Protein AF-0000000087592320 (afdb_homodimer)

Nearest PDB structures (foldseek):
  4uxj-assembly3_C  TM=8.996E-01  e=2.467E-20  Leishmania major
  5fuw-assembly1_B-2  TM=9.194E-01  e=2.469E-19  Trypanosoma brucei
  4uxj-assembly2_G  TM=8.752E-01  e=3.165E-20  Leishmania major
  5fuy-assembly2_E-2  TM=8.920E-01  e=2.320E-19  Trypanosoma brucei
  4uxj-assembly3_B  TM=8.902E-01  e=5.547E-19  Leishmania major

Secondary structure (DSSP, 8-state):
--S-TTTSS---EEEEEEESTTS-HHHHHHHHHHHHHHTT--EEEEEE-SSS---EEEEE-TTS-EEEEEEEESSSHHHHTTGGG-SEEEESSGGG-TTHHHHHHHHHHTT-EEEEEEESS-TTSPPPHHHHHHHTT-SEEEE--EE-TTTSSSEE-EEEEPPGGG-SS---SS--EEEE-HHHHHHHHHHHHHHHHHSTT------------TTTT-/----SSSSS---EEEEEEESTTS-HHHHHHHHHHHHHHTT--EEEEEE-SS------EEE-TTS-EEEEEEEESSSHHHHHHGGG-SEEEESSGGG-TTHHHHHHHHHHTT-EEEEEEESS-TTSPPPHHHHHHHTT-SEEEE--EE-TTTSSSEE-EEEEPPGGG-SS---SS--EEEE-HHHHHHHHHHHHHHHHHSTT-------------GGG-

Structure (mmCIF, N/CA/C/O backbone):
data_AF-0000000087592320-model_v1
#
loop_
_entity.id
_entity.type
_entity.pdbx_description
1 polymer 'Thymidine kinase'
#
loop_
_atom_site.group_PDB
_atom_site.id
_atom_site.type_symbol
_atom_site.label_atom_id
_atom_site.label_alt_id
_atom_site.label_comp_id
_atom_site.label_asym_id
_atom_site.label_entity_id
_atom_site.label_seq_id
_atom_site.pdbx_PDB_ins_code
_atom_site.Cartn_x
_atom_site.Cartn_y
_atom_site.Cartn_z
_atom_site.occupancy
_atom_site.B_iso_or_equiv
_atom_site.auth_seq_id
_atom_site.auth_comp_id
_atom_site.auth_asym_id
_atom_site.auth_atom_id
_atom_site.pdbx_PDB_model_num
ATOM 1 N N . MET A 1 1 ? -19.484 -39.688 1.317 1 24.44 1 MET A N 1
ATOM 2 C CA . MET A 1 1 ? -18.969 -38.75 0.352 1 24.44 1 MET A CA 1
ATOM 3 C C . MET A 1 1 ? -18.625 -37.406 1.029 1 24.44 1 MET A C 1
ATOM 5 O O . MET A 1 1 ? -19.531 -36.719 1.511 1 24.44 1 MET A O 1
ATOM 9 N N . THR A 1 2 ? -17.453 -37.312 1.785 1 26.22 2 THR A N 1
ATOM 10 C CA . THR A 1 2 ? -16.922 -36.531 2.896 1 26.22 2 THR A CA 1
ATOM 11 C C . THR A 1 2 ? -16.844 -35.062 2.527 1 26.22 2 THR A C 1
ATOM 13 O O . THR A 1 2 ? -16.328 -34.688 1.466 1 26.22 2 THR A O 1
ATOM 16 N N . ARG A 1 3 ? -17.766 -34.094 2.965 1 29.39 3 ARG A N 1
ATOM 17 C CA . ARG A 1 3 ? -18.016 -32.656 3.004 1 29.39 3 ARG A CA 1
ATOM 18 C C . ARG A 1 3 ? -16.719 -31.891 3.229 1 29.39 3 ARG A C 1
ATOM 20 O O . ARG A 1 3 ? -16.719 -30.844 3.867 1 29.39 3 ARG A O 1
ATOM 27 N N . TYR A 1 4 ? -15.5 -32.594 3.23 1 30.81 4 TYR A N 1
ATOM 28 C CA . TYR A 1 4 ? -14.18 -31.984 3.4 1 30.81 4 TYR A CA 1
ATOM 29 C C . TYR A 1 4 ? -13.977 -30.828 2.43 1 30.81 4 TYR A C 1
ATOM 31 O O . TYR A 1 4 ? -12.898 -30.219 2.396 1 30.81 4 TYR A O 1
ATOM 39 N N . SER A 1 5 ? -14.609 -30.781 1.254 1 32.31 5 SER A N 1
ATOM 40 C CA . SER A 1 5 ? -14.125 -30.109 0.047 1 32.31 5 SER A CA 1
ATOM 41 C C . SER A 1 5 ? -14.094 -28.594 0.223 1 32.31 5 SER A C 1
ATOM 43 O O . SER A 1 5 ? -13.195 -27.922 -0.287 1 32.31 5 SER A O 1
ATOM 45 N N . ASP A 1 6 ? -15.195 -27.906 0.604 1 35.38 6 ASP A N 1
ATOM 46 C CA . ASP A 1 6 ? -15.43 -26.484 0.431 1 35.38 6 ASP A CA 1
ATOM 47 C C . ASP A 1 6 ? -14.602 -25.656 1.419 1 35.38 6 ASP A C 1
ATOM 49 O O . ASP A 1 6 ? -14.555 -24.438 1.328 1 35.38 6 ASP A O 1
ATOM 53 N N . TYR A 1 7 ? -14.328 -26.078 2.674 1 36.81 7 TYR A N 1
ATOM 54 C CA . TYR A 1 7 ? -13.789 -25.312 3.797 1 36.81 7 TYR A CA 1
ATOM 55 C C . TYR A 1 7 ? -12.359 -24.859 3.514 1 36.81 7 TYR A C 1
ATOM 57 O O . TYR A 1 7 ? -11.922 -23.828 4.016 1 36.81 7 TYR A O 1
ATOM 65 N N . ASP A 1 8 ? -11.438 -25.859 3.186 1 41.47 8 ASP A N 1
ATOM 66 C CA . ASP A 1 8 ? -9.992 -25.641 3.252 1 41.47 8 ASP A CA 1
ATOM 67 C C . ASP A 1 8 ? -9.516 -24.719 2.141 1 41.47 8 ASP A C 1
ATOM 69 O O . ASP A 1 8 ? -8.312 -24.578 1.906 1 41.47 8 ASP A O 1
ATOM 73 N N . CYS A 1 9 ? -10.312 -24.609 1.074 1 48.06 9 CYS A N 1
ATOM 74 C CA . CYS A 1 9 ? -9.805 -23.969 -0.13 1 48.06 9 CYS A CA 1
ATOM 75 C C . CYS A 1 9 ? -9.422 -22.516 0.145 1 48.06 9 CYS A C 1
ATOM 77 O O . CYS A 1 9 ? -10.188 -21.781 0.783 1 48.06 9 CYS A O 1
ATOM 79 N N . LEU A 1 10 ? -8.195 -22.266 0.192 1 59.22 10 LEU A N 1
ATOM 80 C CA . LEU A 1 10 ? -7.707 -20.906 0.26 1 59.22 10 LEU A CA 1
ATOM 81 C C . LEU A 1 10 ? -8.609 -19.953 -0.535 1 59.22 10 LEU A C 1
ATOM 83 O O . LEU A 1 10 ? -9.031 -20.297 -1.643 1 59.22 10 LEU A O 1
ATOM 87 N N . SER A 1 11 ? -9.484 -19.188 0.116 1 79.31 11 SER A N 1
ATOM 88 C CA . SER A 1 11 ? -10.164 -18.109 -0.598 1 79.31 11 SER A CA 1
ATOM 89 C C . SER A 1 11 ? -9.164 -17.234 -1.353 1 79.31 11 SER A C 1
ATOM 91 O O . SER A 1 11 ? -8.016 -17.078 -0.924 1 79.31 11 SER A O 1
ATOM 93 N N . GLY A 1 12 ? -9.391 -17.078 -2.721 1 95.12 12 GLY A N 1
ATOM 94 C CA . GLY A 1 12 ? -8.555 -16.203 -3.537 1 95.12 12 GLY A CA 1
ATOM 95 C C . GLY A 1 12 ? -8.125 -14.938 -2.824 1 95.12 12 GLY A C 1
ATOM 96 O O . GLY A 1 12 ? -8.93 -14.305 -2.141 1 95.12 12 GLY A O 1
ATOM 97 N N . ARG A 1 13 ? -6.812 -14.719 -2.938 1 96.94 13 ARG A N 1
ATOM 98 C CA . ARG A 1 13 ? -6.273 -13.57 -2.219 1 96.94 13 ARG A CA 1
ATOM 99 C C . ARG A 1 13 ? -5 -13.062 -2.883 1 96.94 13 ARG A C 1
ATOM 101 O O . ARG A 1 13 ? -4.277 -13.82 -3.523 1 96.94 13 ARG A O 1
ATOM 108 N N . ILE A 1 14 ? -4.801 -11.75 -2.754 1 98.5 14 ILE A N 1
ATOM 109 C CA . ILE A 1 14 ? -3.555 -11.141 -3.195 1 98.5 14 ILE A CA 1
ATOM 110 C C . ILE A 1 14 ? -2.875 -10.445 -2.016 1 98.5 14 ILE A C 1
ATOM 112 O O . ILE A 1 14 ? -3.486 -9.609 -1.342 1 98.5 14 ILE A O 1
ATOM 116 N N . ASP A 1 15 ? -1.65 -10.797 -1.737 1 98.69 15 ASP A N 1
ATOM 117 C CA . ASP A 1 15 ? -0.794 -10.117 -0.771 1 98.69 15 ASP A CA 1
ATOM 118 C C . ASP A 1 15 ? 0.387 -9.445 -1.464 1 98.69 15 ASP A C 1
ATOM 120 O O . ASP A 1 15 ? 1.131 -10.086 -2.205 1 98.69 15 ASP A O 1
ATOM 124 N N . LEU A 1 16 ? 0.502 -8.164 -1.186 1 98.81 16 LEU A N 1
ATOM 125 C CA . LEU A 1 16 ? 1.58 -7.383 -1.78 1 98.81 16 LEU A CA 1
ATOM 126 C C . LEU A 1 16 ? 2.65 -7.055 -0.744 1 98.81 16 LEU A C 1
ATOM 128 O O . LEU A 1 16 ? 2.342 -6.52 0.325 1 98.81 16 LEU A O 1
ATOM 132 N N . ILE A 1 17 ? 3.873 -7.445 -1 1 98.81 17 ILE A N 1
ATOM 133 C CA . ILE A 1 17 ? 5.043 -7.09 -0.203 1 98.81 17 ILE A CA 1
ATOM 134 C C . ILE A 1 17 ? 5.875 -6.043 -0.942 1 98.81 17 ILE A C 1
ATOM 136 O O . ILE A 1 17 ? 6.402 -6.312 -2.023 1 98.81 17 ILE A O 1
ATOM 140 N N . CYS A 1 18 ? 5.984 -4.902 -0.312 1 98.69 18 CYS A N 1
ATOM 141 C CA . CYS A 1 18 ? 6.719 -3.816 -0.954 1 98.69 18 CYS A CA 1
ATOM 142 C C . CYS A 1 18 ? 7.883 -3.354 -0.083 1 98.69 18 CYS A C 1
ATOM 144 O O . CYS A 1 18 ? 7.98 -3.738 1.083 1 98.69 18 CYS A O 1
ATOM 146 N N . GLY A 1 19 ? 8.766 -2.572 -0.661 1 98.5 19 GLY A N 1
ATOM 147 C CA . GLY A 1 19 ? 9.922 -1.978 -0.014 1 98.5 19 GLY A CA 1
ATOM 148 C C . GLY A 1 19 ? 10.977 -1.506 -0.997 1 98.5 19 GLY A C 1
ATOM 149 O O . GLY A 1 19 ? 10.883 -1.781 -2.195 1 98.5 19 GLY A O 1
ATOM 150 N N . PRO A 1 20 ? 11.883 -0.727 -0.399 1 98.31 20 PRO A N 1
ATOM 151 C CA . PRO A 1 20 ? 13 -0.324 -1.257 1 98.31 20 PRO A CA 1
ATOM 152 C C . PRO A 1 20 ? 13.93 -1.486 -1.6 1 98.31 20 PRO A C 1
ATOM 154 O O . PRO A 1 20 ? 13.727 -2.604 -1.116 1 98.31 20 PRO A O 1
ATOM 157 N N . MET A 1 21 ? 14.844 -1.164 -2.516 1 96.12 21 MET A N 1
ATOM 158 C CA . MET A 1 21 ? 15.914 -2.141 -2.73 1 96.12 21 MET A CA 1
ATOM 159 C C . MET A 1 21 ? 16.594 -2.502 -1.413 1 96.12 21 MET A C 1
ATOM 161 O O . MET A 1 21 ? 16.688 -1.666 -0.513 1 96.12 21 MET A O 1
ATOM 165 N N . PHE A 1 22 ? 16.953 -3.826 -1.228 1 95.44 22 PHE A N 1
ATOM 166 C CA . PHE A 1 22 ? 17.734 -4.34 -0.107 1 95.44 22 PHE A CA 1
ATOM 167 C C . PHE A 1 22 ? 16.875 -4.465 1.142 1 95.44 22 PHE A C 1
ATOM 169 O O . PHE A 1 22 ? 17.391 -4.613 2.25 1 95.44 22 PHE A O 1
ATOM 176 N N . SER A 1 23 ? 15.602 -4.355 1.001 1 98.19 23 SER A N 1
ATOM 177 C CA . SER A 1 23 ? 14.719 -4.438 2.156 1 98.19 23 SER A CA 1
ATOM 178 C C . SER A 1 23 ? 14.359 -5.887 2.477 1 98.19 23 SER A C 1
ATOM 180 O O . SER A 1 23 ? 13.664 -6.156 3.459 1 98.19 23 SER A O 1
ATOM 182 N N . GLY A 1 24 ? 14.734 -6.855 1.659 1 97.38 24 GLY A N 1
ATOM 183 C CA . GLY A 1 24 ? 14.484 -8.266 1.94 1 97.38 24 GLY A CA 1
ATOM 184 C C . GLY A 1 24 ? 13.18 -8.766 1.349 1 97.38 24 GLY A C 1
ATOM 185 O O . GLY A 1 24 ? 12.617 -9.75 1.826 1 97.38 24 GLY A O 1
ATOM 186 N N . LYS A 1 25 ? 12.641 -8.18 0.316 1 97.62 25 LYS A N 1
ATOM 187 C CA . LYS A 1 25 ? 11.383 -8.578 -0.314 1 97.62 25 LYS A CA 1
ATOM 188 C C . LYS A 1 25 ? 11.461 -10.016 -0.815 1 97.62 25 LYS A C 1
ATOM 190 O O . LYS A 1 25 ? 10.562 -10.82 -0.54 1 97.62 25 LYS A O 1
ATOM 195 N N . SER A 1 26 ? 12.562 -10.352 -1.521 1 96.69 26 SER A N 1
ATOM 196 C CA . SER A 1 26 ? 12.719 -11.695 -2.066 1 96.69 26 SER A CA 1
ATOM 197 C C . SER A 1 26 ? 12.852 -12.734 -0.956 1 96.69 26 SER A C 1
ATOM 199 O O . SER A 1 26 ? 12.242 -13.805 -1.027 1 96.69 26 SER A O 1
ATOM 201 N N . THR A 1 27 ? 13.57 -12.383 0.064 1 96.56 27 THR A N 1
ATOM 202 C CA . THR A 1 27 ? 13.75 -13.281 1.201 1 96.56 27 THR A CA 1
ATOM 203 C C . THR A 1 27 ? 12.414 -13.555 1.889 1 96.56 27 THR A C 1
ATOM 205 O O . THR A 1 27 ? 12.094 -14.695 2.209 1 96.56 27 THR A O 1
ATOM 208 N N . GLU A 1 28 ? 11.664 -12.516 2.09 1 97.5 28 GLU A N 1
ATOM 209 C CA . GLU A 1 28 ? 10.352 -12.664 2.713 1 97.5 28 GLU A CA 1
ATOM 210 C C . GLU A 1 28 ? 9.414 -13.484 1.836 1 97.5 28 GLU A C 1
ATOM 212 O O . GLU A 1 28 ? 8.672 -14.336 2.338 1 97.5 28 GLU A O 1
ATOM 217 N N . LEU A 1 29 ? 9.43 -13.258 0.552 1 97.31 29 LEU A N 1
ATOM 218 C CA . LEU A 1 29 ? 8.609 -14.008 -0.39 1 97.31 29 LEU A CA 1
ATOM 219 C C . LEU A 1 29 ? 8.914 -15.5 -0.306 1 97.31 29 LEU A C 1
ATOM 221 O O . LEU A 1 29 ? 7.996 -16.328 -0.198 1 97.31 29 LEU A O 1
ATOM 225 N N . ILE A 1 30 ? 10.188 -15.844 -0.304 1 95.62 30 ILE A N 1
ATOM 226 C CA . ILE A 1 30 ? 10.617 -17.234 -0.277 1 95.62 30 ILE A CA 1
ATOM 227 C C . ILE A 1 30 ? 10.258 -17.859 1.067 1 95.62 30 ILE A C 1
ATOM 229 O O . ILE A 1 30 ? 9.852 -19.031 1.129 1 95.62 30 ILE A O 1
ATOM 233 N N . ARG A 1 31 ? 10.383 -17.078 2.117 1 95.88 31 ARG A N 1
ATOM 234 C CA . ARG A 1 31 ? 9.984 -17.547 3.434 1 95.88 31 ARG A CA 1
ATOM 235 C C . ARG A 1 31 ? 8.508 -17.938 3.451 1 95.88 31 ARG A C 1
ATOM 237 O O . ARG A 1 31 ? 8.141 -19 3.977 1 95.88 31 ARG A O 1
ATOM 244 N N . LEU A 1 32 ? 7.684 -17.156 2.844 1 96.56 32 LEU A N 1
ATOM 245 C CA . LEU A 1 32 ? 6.25 -17.422 2.803 1 96.56 32 LEU A CA 1
ATOM 246 C C . LEU A 1 32 ? 5.953 -18.656 1.952 1 96.56 32 LEU A C 1
ATOM 248 O O . LEU A 1 32 ? 5.145 -19.5 2.34 1 96.56 32 LEU A O 1
ATOM 252 N N . VAL A 1 33 ? 6.645 -18.75 0.845 1 94.62 33 VAL A N 1
ATOM 253 C CA . VAL A 1 33 ? 6.465 -19.891 -0.036 1 94.62 33 VAL A CA 1
ATOM 254 C C . VAL A 1 33 ? 6.816 -21.172 0.711 1 94.62 33 VAL A C 1
ATOM 256 O O . VAL A 1 33 ? 6.082 -22.172 0.644 1 94.62 33 VAL A O 1
ATOM 259 N N . ARG A 1 34 ? 7.867 -21.172 1.444 1 93.25 34 ARG A N 1
ATOM 260 C CA . ARG A 1 34 ? 8.297 -22.328 2.211 1 93.25 34 ARG A CA 1
ATOM 261 C C . ARG A 1 34 ? 7.254 -22.719 3.248 1 93.25 34 ARG A C 1
ATOM 263 O O . ARG A 1 34 ? 6.984 -23.906 3.447 1 93.25 34 ARG A O 1
ATOM 270 N N . ARG A 1 35 ? 6.684 -21.75 3.863 1 93.75 35 ARG A N 1
ATOM 271 C CA . ARG A 1 35 ? 5.633 -22 4.844 1 93.75 35 ARG A CA 1
ATOM 272 C C . ARG A 1 35 ? 4.461 -22.734 4.215 1 93.75 35 ARG A C 1
ATOM 274 O O . ARG A 1 35 ? 3.938 -23.688 4.797 1 93.75 35 ARG A O 1
ATOM 281 N N . PHE A 1 36 ? 4.113 -22.344 3.061 1 94.19 36 PHE A N 1
ATOM 282 C CA . PHE A 1 36 ? 3 -22.969 2.363 1 94.19 36 PHE A CA 1
ATOM 283 C C . PHE A 1 36 ? 3.377 -24.375 1.9 1 94.19 36 PHE A C 1
ATOM 285 O O . PHE A 1 36 ? 2.555 -25.297 1.944 1 94.19 36 PHE A O 1
ATOM 292 N N . SER A 1 37 ? 4.613 -24.5 1.5 1 91.12 37 SER A N 1
ATOM 293 C CA . SER A 1 37 ? 5.082 -25.828 1.072 1 91.12 37 SER A CA 1
ATOM 294 C C . SER A 1 37 ? 5.062 -26.812 2.227 1 91.12 37 SER A C 1
ATOM 296 O O . SER A 1 37 ? 4.691 -27.984 2.045 1 91.12 37 SER A O 1
ATOM 298 N N . ILE A 1 38 ? 5.418 -26.375 3.361 1 90.69 38 ILE A N 1
ATOM 299 C CA . ILE A 1 38 ? 5.398 -27.203 4.562 1 90.69 38 ILE A CA 1
ATOM 300 C C . ILE A 1 38 ? 3.969 -27.656 4.852 1 90.69 38 ILE A C 1
ATOM 302 O O . ILE A 1 38 ? 3.75 -28.781 5.305 1 90.69 38 ILE A O 1
ATOM 306 N N . ALA A 1 39 ? 3.074 -26.828 4.496 1 91.56 39 ALA A N 1
ATOM 307 C CA . ALA A 1 39 ? 1.659 -27.141 4.672 1 91.56 39 ALA A CA 1
ATOM 308 C C . ALA A 1 39 ? 1.127 -27.938 3.484 1 91.56 39 ALA A C 1
ATOM 310 O O . ALA A 1 39 ? -0.086 -28.031 3.281 1 91.56 39 ALA A O 1
ATOM 311 N N . GLU A 1 40 ? 2.045 -28.359 2.59 1 91.5 40 GLU A N 1
ATOM 312 C CA . GLU A 1 40 ? 1.776 -29.266 1.475 1 91.5 40 GLU A CA 1
ATOM 313 C C . GLU A 1 40 ? 0.965 -28.578 0.384 1 91.5 40 GLU A C 1
ATOM 315 O O . GLU A 1 40 ? 0.142 -29.203 -0.281 1 91.5 40 GLU A O 1
ATOM 320 N N . LYS A 1 41 ? 1.131 -27.297 0.318 1 94 41 LYS A N 1
ATOM 321 C CA . LYS A 1 41 ? 0.553 -26.562 -0.797 1 94 41 LYS A CA 1
ATOM 322 C C . LYS A 1 41 ? 1.499 -26.531 -1.994 1 94 41 LYS A C 1
ATOM 324 O O . LYS A 1 41 ? 2.719 -26.453 -1.828 1 94 41 LYS A O 1
ATOM 329 N N . ARG A 1 42 ? 0.887 -26.75 -3.199 1 93.38 42 ARG A N 1
ATOM 330 C CA . ARG A 1 42 ? 1.682 -26.609 -4.418 1 93.38 42 ARG A CA 1
ATOM 331 C C . ARG A 1 42 ? 1.953 -25.141 -4.734 1 93.38 42 ARG A C 1
ATOM 333 O O . ARG A 1 42 ? 1.021 -24.344 -4.859 1 93.38 42 ARG A O 1
ATOM 340 N N . CYS A 1 43 ? 3.264 -24.781 -4.914 1 95.56 43 CYS A N 1
ATOM 341 C CA . CYS A 1 43 ? 3.643 -23.375 -5.07 1 95.56 43 CYS A CA 1
ATOM 342 C C . CYS A 1 43 ? 4.383 -23.156 -6.383 1 95.56 43 CYS A C 1
ATOM 344 O O . CYS A 1 43 ? 5.273 -23.922 -6.738 1 95.56 43 CYS A O 1
ATOM 346 N N . LEU A 1 44 ? 3.959 -22.141 -7.109 1 95.75 44 LEU A N 1
ATOM 347 C CA . LEU A 1 44 ? 4.68 -21.641 -8.281 1 95.75 44 LEU A CA 1
ATOM 348 C C . LEU A 1 44 ? 5.402 -20.344 -7.961 1 95.75 44 LEU A C 1
ATOM 350 O O . LEU A 1 44 ? 4.773 -19.375 -7.527 1 95.75 44 LEU A O 1
ATOM 354 N N . VAL A 1 45 ? 6.688 -20.344 -8.148 1 96.38 45 VAL A N 1
ATOM 355 C CA . VAL A 1 45 ? 7.48 -19.125 -7.965 1 96.38 45 VAL A CA 1
ATOM 356 C C . VAL A 1 45 ? 7.906 -18.578 -9.32 1 96.38 45 VAL A C 1
ATOM 358 O O . VAL A 1 45 ? 8.578 -19.266 -10.094 1 96.38 45 VAL A O 1
ATOM 361 N N . ILE A 1 46 ? 7.484 -17.297 -9.531 1 96.12 46 ILE A N 1
ATOM 362 C CA . ILE A 1 46 ? 7.789 -16.641 -10.789 1 96.12 46 ILE A CA 1
ATOM 363 C C . ILE A 1 46 ? 8.828 -15.539 -10.562 1 96.12 46 ILE A C 1
ATOM 365 O O . ILE A 1 46 ? 8.633 -14.648 -9.734 1 96.12 46 ILE A O 1
ATOM 369 N N . LYS A 1 47 ? 9.883 -15.633 -11.297 1 93.38 47 LYS A N 1
ATOM 370 C CA . LYS A 1 47 ? 10.953 -14.648 -11.211 1 93.38 47 LYS A CA 1
ATOM 371 C C . LYS A 1 47 ? 11.141 -13.922 -12.539 1 93.38 47 LYS A C 1
ATOM 373 O O . LYS A 1 47 ? 11.039 -14.531 -13.602 1 93.38 47 LYS A O 1
ATOM 378 N N . TRP A 1 48 ? 11.398 -12.648 -12.383 1 92.44 48 TRP A N 1
ATOM 379 C CA . TRP A 1 48 ? 11.656 -11.859 -13.586 1 92.44 48 TRP A CA 1
ATOM 380 C C . TRP A 1 48 ? 13.008 -12.219 -14.188 1 92.44 48 TRP A C 1
ATOM 382 O O . TRP A 1 48 ? 14.008 -12.336 -13.469 1 92.44 48 TRP A O 1
ATOM 392 N N . ALA A 1 49 ? 13.016 -12.594 -15.383 1 85.94 49 ALA A N 1
ATOM 393 C CA . ALA A 1 49 ? 14.258 -12.852 -16.109 1 85.94 49 ALA A CA 1
ATOM 394 C C . ALA A 1 49 ? 14.188 -12.305 -17.531 1 85.94 49 ALA A C 1
ATOM 396 O O . ALA A 1 49 ? 13.18 -12.469 -18.219 1 85.94 49 ALA A O 1
ATOM 397 N N . ASP A 1 50 ? 15.133 -11.43 -17.797 1 74.81 50 ASP A N 1
ATOM 398 C CA . ASP A 1 50 ? 15.211 -10.883 -19.141 1 74.81 50 ASP A CA 1
ATOM 399 C C . ASP A 1 50 ? 15.57 -11.969 -20.156 1 74.81 50 ASP A C 1
ATOM 401 O O . ASP A 1 50 ? 15.211 -11.867 -21.328 1 74.81 50 ASP A O 1
ATOM 405 N N . ASP A 1 51 ? 16.25 -13.023 -19.672 1 63.81 51 ASP A N 1
ATOM 406 C CA . ASP A 1 51 ? 16.688 -14.016 -20.641 1 63.81 51 ASP A CA 1
ATOM 407 C C . ASP A 1 51 ? 15.617 -15.086 -20.859 1 63.81 51 ASP A C 1
ATOM 409 O O . ASP A 1 51 ? 14.797 -15.336 -19.969 1 63.81 51 ASP A O 1
ATOM 413 N N . GLN A 1 52 ? 15.219 -15.32 -22.031 1 55.5 52 GLN A N 1
ATOM 414 C CA . GLN A 1 52 ? 14.172 -16.172 -22.562 1 55.5 52 GLN A CA 1
ATOM 415 C C . GLN A 1 52 ? 14.266 -17.594 -22 1 55.5 52 GLN A C 1
ATOM 417 O O . GLN A 1 52 ? 13.586 -18.5 -22.484 1 55.5 52 GLN A O 1
ATOM 422 N N . ARG A 1 53 ? 15.25 -17.781 -21.062 1 52.22 53 ARG A N 1
ATOM 423 C CA . ARG A 1 53 ? 15.25 -19.219 -20.797 1 52.22 53 ARG A CA 1
ATOM 424 C C . ARG A 1 53 ? 14.336 -19.562 -19.625 1 52.22 53 ARG A C 1
ATOM 426 O O . ARG A 1 53 ? 14.516 -19.031 -18.516 1 52.22 53 ARG A O 1
ATOM 433 N N . TYR A 1 54 ? 13.117 -19.922 -19.969 1 51.81 54 TYR A N 1
ATOM 434 C CA . TYR A 1 54 ? 12.227 -20.5 -18.953 1 51.81 54 TYR A CA 1
ATOM 435 C C . TYR A 1 54 ? 12.922 -21.625 -18.188 1 51.81 54 TYR A C 1
ATOM 437 O O . TYR A 1 54 ? 13.508 -22.516 -18.797 1 51.81 54 TYR A O 1
ATOM 445 N N . SER A 1 55 ? 13.594 -21.344 -17.047 1 55.06 55 SER A N 1
ATOM 446 C CA . SER A 1 55 ? 14.07 -22.484 -16.281 1 55.06 55 SER A CA 1
ATOM 447 C C . SER A 1 55 ? 13.109 -22.828 -15.148 1 55.06 55 SER A C 1
ATOM 449 O O . SER A 1 55 ? 12.688 -21.953 -14.391 1 55.06 55 SER A O 1
ATOM 451 N N . VAL A 1 56 ? 12.266 -23.891 -15.422 1 54.47 56 VAL A N 1
ATOM 452 C CA . VAL A 1 56 ? 11.477 -24.438 -14.328 1 54.47 56 VAL A CA 1
ATOM 453 C C . VAL A 1 56 ? 12.352 -25.344 -13.461 1 54.47 56 VAL A C 1
ATOM 455 O O . VAL A 1 56 ? 12.977 -26.266 -13.961 1 54.47 56 VAL A O 1
ATOM 458 N N . THR A 1 57 ? 12.922 -24.781 -12.422 1 57.06 57 THR A N 1
ATOM 459 C CA . THR A 1 57 ? 13.594 -25.672 -11.484 1 57.06 57 THR A CA 1
ATOM 460 C C . THR A 1 57 ? 12.68 -26 -10.305 1 57.06 57 THR A C 1
ATOM 462 O O . THR A 1 57 ? 11.883 -25.172 -9.883 1 57.06 57 THR A O 1
ATOM 465 N N . GLY A 1 58 ? 12.141 -27.281 -10.227 1 56.81 58 GLY A N 1
ATOM 466 C CA . GLY A 1 58 ? 11.258 -27.734 -9.164 1 56.81 58 GLY A CA 1
ATOM 467 C C . GLY A 1 58 ? 12 -28.234 -7.938 1 56.81 58 GLY A C 1
ATOM 468 O O . GLY A 1 58 ? 13.148 -28.672 -8.039 1 56.81 58 GLY A O 1
ATOM 469 N N . VAL A 1 59 ? 11.695 -27.609 -6.82 1 49.44 59 VAL A N 1
ATOM 470 C CA . VAL A 1 59 ? 12.203 -28.172 -5.57 1 49.44 59 VAL A CA 1
ATOM 471 C C . VAL A 1 59 ? 11.344 -29.359 -5.156 1 49.44 59 VAL A C 1
ATOM 473 O O . VAL A 1 59 ? 10.117 -29.25 -5.059 1 49.44 59 VAL A O 1
ATOM 476 N N . ALA A 1 60 ? 11.922 -30.469 -5.328 1 49.78 60 ALA A N 1
ATOM 477 C CA . ALA A 1 60 ? 11.266 -31.703 -4.934 1 49.78 60 ALA A CA 1
ATOM 478 C C . ALA A 1 60 ? 11.156 -31.812 -3.414 1 49.78 60 ALA A C 1
ATOM 480 O O . ALA A 1 60 ? 12.023 -31.312 -2.689 1 49.78 60 ALA A O 1
ATOM 481 N N . THR A 1 61 ? 9.914 -32.031 -2.9 1 51.03 61 THR A N 1
ATOM 482 C CA . THR A 1 61 ? 9.719 -32.281 -1.475 1 51.03 61 THR A CA 1
ATOM 483 C C . THR A 1 61 ? 10.312 -33.625 -1.059 1 51.03 61 THR A C 1
ATOM 485 O O . THR A 1 61 ? 10.766 -34.406 -1.906 1 51.03 61 THR A O 1
ATOM 488 N N . HIS A 1 62 ? 10.383 -33.688 0.244 1 48.19 62 HIS A N 1
ATOM 489 C CA . HIS A 1 62 ? 10.82 -34.938 0.853 1 48.19 62 HIS A CA 1
ATOM 490 C C . HIS A 1 62 ? 10.008 -36.125 0.328 1 48.19 62 HIS A C 1
ATOM 492 O O . HIS A 1 62 ? 10.477 -37.281 0.358 1 48.19 62 HIS A O 1
ATOM 498 N N . THR A 1 63 ? 8.789 -35.969 0 1 49.75 63 THR A N 1
ATOM 499 C CA . THR A 1 63 ? 8.008 -37.094 -0.479 1 49.75 63 THR A CA 1
ATOM 500 C C . THR A 1 63 ? 8.086 -37.219 -1.999 1 49.75 63 THR A C 1
ATOM 502 O O . THR A 1 63 ? 7.383 -38.031 -2.605 1 49.75 63 THR A O 1
ATOM 505 N N . GLY A 1 64 ? 8.914 -36.531 -2.652 1 53.31 64 GLY A N 1
ATOM 506 C CA . GLY A 1 64 ? 9.133 -36.656 -4.082 1 53.31 64 GLY A CA 1
ATOM 507 C C . GLY A 1 64 ? 8.25 -35.75 -4.914 1 53.31 64 GLY A C 1
ATOM 508 O O . GLY A 1 64 ? 8.43 -35.625 -6.125 1 53.31 64 GLY A O 1
ATOM 509 N N . GLU A 1 65 ? 7.199 -35.312 -4.207 1 56.06 65 GLU A N 1
ATOM 510 C CA . GLU A 1 65 ? 6.309 -34.406 -4.949 1 56.06 65 GLU A CA 1
ATOM 511 C C . GLU A 1 65 ? 6.883 -33 -5.027 1 56.06 65 GLU A C 1
ATOM 513 O O . GLU A 1 65 ? 7.543 -32.531 -4.098 1 56.06 65 GLU A O 1
ATOM 518 N N . GLN A 1 66 ? 6.996 -32.531 -6.207 1 64.5 66 GLN A N 1
ATOM 519 C CA . GLN A 1 66 ? 7.508 -31.188 -6.379 1 64.5 66 GLN A CA 1
ATOM 520 C C . GLN A 1 66 ? 6.473 -30.141 -5.941 1 64.5 66 GLN A C 1
ATOM 522 O O . GLN A 1 66 ? 5.512 -29.875 -6.664 1 64.5 66 GLN A O 1
ATOM 527 N N . LEU A 1 67 ? 6.637 -29.781 -4.676 1 79.88 67 LEU A N 1
ATOM 528 C CA . LEU A 1 67 ? 5.676 -28.844 -4.117 1 79.88 67 LEU A CA 1
ATOM 529 C C . LEU A 1 67 ? 5.992 -27.422 -4.555 1 79.88 67 LEU A C 1
ATOM 531 O O . LEU A 1 67 ? 5.125 -26.547 -4.508 1 79.88 67 LEU A O 1
ATOM 535 N N . GLU A 1 68 ? 7.141 -27.312 -5.094 1 86.81 68 GLU A N 1
ATOM 536 C CA . GLU A 1 68 ? 7.543 -25.984 -5.547 1 86.81 68 GLU A CA 1
ATOM 537 C C . GLU A 1 68 ? 8.07 -26.016 -6.977 1 86.81 68 GLU A C 1
ATOM 539 O O . GLU A 1 68 ? 8.82 -26.938 -7.34 1 86.81 68 GLU A O 1
ATOM 544 N N . ALA A 1 69 ? 7.594 -25.125 -7.77 1 88.44 69 ALA A N 1
ATOM 545 C CA . ALA A 1 69 ? 8.125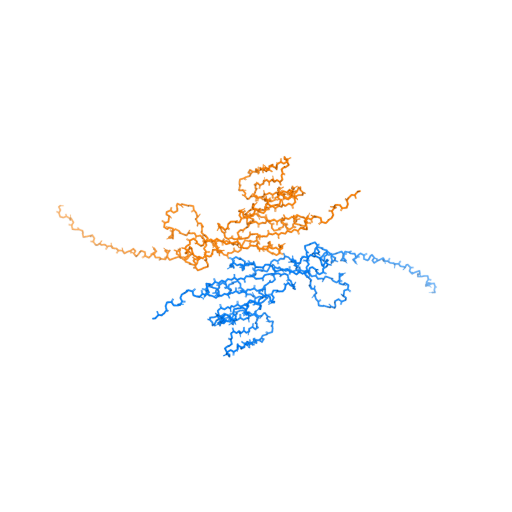 -24.922 -9.117 1 88.44 69 ALA A CA 1
ATOM 546 C C . ALA A 1 69 ? 8.602 -23.484 -9.305 1 88.44 69 ALA A C 1
ATOM 548 O O . ALA A 1 69 ? 8.039 -22.547 -8.734 1 88.44 69 ALA A O 1
ATOM 549 N N . ASN A 1 70 ? 9.68 -23.391 -10.055 1 90.75 70 ASN A N 1
ATOM 550 C CA . ASN A 1 70 ? 10.227 -22.078 -10.391 1 90.75 70 ASN A CA 1
ATOM 551 C C . ASN A 1 70 ? 10.094 -21.797 -11.883 1 90.75 70 ASN A C 1
ATOM 553 O O . ASN A 1 70 ? 10.344 -22.656 -12.711 1 90.75 70 ASN A O 1
ATOM 557 N N . LEU A 1 71 ? 9.633 -20.609 -12.125 1 89.81 71 LEU A N 1
ATOM 558 C CA . LEU A 1 71 ? 9.531 -20.125 -13.5 1 89.81 71 LEU A CA 1
ATOM 559 C C . LEU A 1 71 ? 10.219 -18.781 -13.672 1 89.81 71 LEU A C 1
ATOM 561 O O . LEU A 1 71 ? 9.875 -17.812 -12.992 1 89.81 71 LEU A O 1
ATOM 565 N N . ALA A 1 72 ? 11.258 -18.734 -14.469 1 91.31 72 ALA A N 1
ATOM 566 C CA . ALA A 1 72 ? 11.891 -17.469 -14.867 1 91.31 72 ALA A CA 1
ATOM 567 C C . ALA A 1 72 ? 11.359 -16.984 -16.203 1 91.31 72 ALA A C 1
ATOM 569 O O . ALA A 1 72 ? 11.414 -17.719 -17.203 1 91.31 72 ALA A O 1
ATOM 570 N N . CYS A 1 73 ? 10.773 -15.812 -16.219 1 90.88 73 CYS A N 1
ATOM 571 C CA . CYS A 1 73 ? 10.156 -15.328 -17.453 1 90.88 73 CYS A CA 1
ATOM 572 C C . CYS A 1 73 ? 10.109 -13.805 -17.469 1 90.88 73 CYS A C 1
ATOM 574 O O . CYS A 1 73 ? 10.344 -13.156 -16.453 1 90.88 73 CYS A O 1
ATOM 576 N N . LYS A 1 74 ? 9.812 -13.258 -18.703 1 90.62 74 LYS A N 1
ATOM 577 C CA . LYS A 1 74 ? 9.727 -11.812 -18.875 1 90.62 74 LYS A CA 1
ATOM 578 C C . LYS A 1 74 ? 8.273 -11.352 -18.938 1 90.62 74 LYS A C 1
ATOM 580 O O . LYS A 1 74 ? 7.988 -10.156 -18.844 1 90.62 74 LYS A O 1
ATOM 585 N N . ASP A 1 75 ? 7.422 -12.289 -19.156 1 92 75 ASP A N 1
ATOM 586 C CA . ASP A 1 75 ? 5.992 -11.992 -19.172 1 92 75 ASP A CA 1
ATOM 587 C C . ASP A 1 75 ? 5.191 -13.102 -18.484 1 92 75 ASP A C 1
ATOM 589 O O . ASP A 1 75 ? 5.727 -14.172 -18.203 1 92 75 ASP A O 1
ATOM 593 N N . LEU A 1 76 ? 3.947 -12.875 -18.188 1 95.56 76 LEU A N 1
ATOM 594 C CA . LEU A 1 76 ? 3.178 -13.781 -17.344 1 95.56 76 LEU A CA 1
ATOM 595 C C . LEU A 1 76 ? 2.262 -14.656 -18.188 1 95.56 76 LEU A C 1
ATOM 597 O O . LEU A 1 76 ? 1.365 -15.32 -17.656 1 95.56 76 LEU A O 1
ATOM 601 N N . GLU A 1 77 ? 2.463 -14.695 -19.5 1 91.62 77 GLU A N 1
ATOM 602 C CA . GLU A 1 77 ? 1.584 -15.453 -20.391 1 91.62 77 GLU A CA 1
ATOM 603 C C . GLU A 1 77 ? 1.725 -16.953 -20.156 1 91.62 77 GLU A C 1
ATOM 605 O O . GLU A 1 77 ? 0.725 -17.672 -20.047 1 91.62 77 GLU A O 1
ATOM 610 N N . GLY A 1 78 ? 2.943 -17.406 -20.188 1 90.12 78 GLY A N 1
ATOM 611 C CA . GLY A 1 78 ? 3.176 -18.812 -19.922 1 90.12 78 GLY A CA 1
ATOM 612 C C . GLY A 1 78 ? 2.674 -19.25 -18.562 1 90.12 78 GLY A C 1
ATOM 613 O O . GLY A 1 78 ? 2.078 -20.312 -18.438 1 90.12 78 GLY A O 1
ATOM 614 N N . ALA A 1 79 ? 2.902 -18.406 -17.594 1 93.69 79 ALA A N 1
ATOM 615 C CA . ALA A 1 79 ? 2.451 -18.688 -16.234 1 93.69 79 ALA A CA 1
ATOM 616 C C . ALA A 1 79 ? 0.932 -18.812 -16.172 1 93.69 79 ALA A C 1
ATOM 618 O O . ALA A 1 79 ? 0.401 -19.688 -15.477 1 93.69 79 ALA A O 1
ATOM 619 N N . ALA A 1 80 ? 0.261 -17.969 -16.906 1 95.94 80 ALA A N 1
ATOM 620 C CA . ALA A 1 80 ? -1.199 -17.953 -16.906 1 95.94 80 ALA A CA 1
ATOM 621 C C . ALA A 1 80 ? -1.763 -19.312 -17.328 1 95.94 80 ALA A C 1
ATOM 623 O O . ALA A 1 80 ? -2.848 -19.703 -16.891 1 95.94 80 ALA A O 1
ATOM 624 N N . GLN A 1 81 ? -1.011 -20.078 -18.047 1 94.12 81 GLN A N 1
ATOM 625 C CA . GLN A 1 81 ? -1.479 -21.344 -18.594 1 94.12 81 GLN A CA 1
ATOM 626 C C . GLN A 1 81 ? -1.329 -22.469 -17.562 1 94.12 81 GLN A C 1
ATOM 628 O O . GLN A 1 81 ? -1.963 -23.516 -17.688 1 94.12 81 GLN A O 1
ATOM 633 N N . VAL A 1 82 ? -0.55 -22.219 -16.594 1 93.69 82 VAL A N 1
ATOM 634 C CA . VAL A 1 82 ? -0.236 -23.344 -15.727 1 93.69 82 VAL A CA 1
ATOM 635 C C . VAL A 1 82 ? -0.666 -23.047 -14.297 1 93.69 82 VAL A C 1
ATOM 637 O O . VAL A 1 82 ? -0.624 -23.922 -13.43 1 93.69 82 VAL A O 1
ATOM 640 N N . VAL A 1 83 ? -1.102 -21.797 -13.945 1 95.12 83 VAL A N 1
ATOM 641 C CA . VAL A 1 83 ? -1.389 -21.375 -12.578 1 95.12 83 VAL A CA 1
ATOM 642 C C . VAL A 1 83 ? -2.473 -22.281 -11.984 1 95.12 83 VAL A C 1
ATOM 644 O O . VAL A 1 83 ? -2.553 -22.438 -10.758 1 95.12 83 VAL A O 1
ATOM 647 N N . GLY A 1 84 ? -3.322 -22.875 -12.805 1 94.06 84 GLY A N 1
ATOM 648 C CA . GLY A 1 84 ? -4.387 -23.75 -12.336 1 94.06 84 GLY A CA 1
ATOM 649 C C . GLY A 1 84 ? -3.879 -24.938 -11.531 1 94.06 84 GLY A C 1
ATOM 650 O O . GLY A 1 84 ? -4.613 -25.5 -10.719 1 94.06 84 GLY A O 1
ATOM 651 N N . MET A 1 85 ? -2.654 -25.312 -11.727 1 93.38 85 MET A N 1
ATOM 652 C CA . MET A 1 85 ? -2.078 -26.5 -11.117 1 93.38 85 MET A CA 1
ATOM 653 C C . MET A 1 85 ? -1.52 -26.188 -9.734 1 93.38 85 MET A C 1
ATOM 655 O O . MET A 1 85 ? -1.074 -27.094 -9.016 1 93.38 85 MET A O 1
ATOM 659 N N . TYR A 1 86 ? -1.577 -24.938 -9.32 1 94.88 86 TYR A N 1
ATOM 660 C CA . TYR A 1 86 ? -0.92 -24.516 -8.094 1 94.88 86 TYR A CA 1
ATOM 661 C C . TYR A 1 86 ? -1.916 -23.859 -7.137 1 94.88 86 TYR A C 1
ATOM 663 O O . TYR A 1 86 ? -2.99 -23.422 -7.551 1 94.88 86 TYR A O 1
ATOM 671 N N . ASP A 1 87 ? -1.571 -23.922 -5.867 1 96.62 87 ASP A N 1
ATOM 672 C CA . ASP A 1 87 ? -2.389 -23.297 -4.828 1 96.62 87 ASP A CA 1
ATOM 673 C C . ASP A 1 87 ? -1.911 -21.875 -4.531 1 96.62 87 ASP A C 1
ATOM 675 O O . ASP A 1 87 ? -2.721 -21 -4.25 1 96.62 87 ASP A O 1
ATOM 679 N N . VAL A 1 88 ? -0.604 -21.734 -4.605 1 97.38 88 VAL A N 1
ATOM 680 C CA . VAL A 1 88 ? 0.047 -20.469 -4.297 1 97.38 88 VAL A CA 1
ATOM 681 C C . VAL A 1 88 ? 0.91 -20.031 -5.477 1 97.38 88 VAL A C 1
ATOM 683 O O . VAL A 1 88 ? 1.654 -20.828 -6.043 1 97.38 88 VAL A O 1
ATOM 686 N N . VAL A 1 89 ? 0.75 -18.812 -5.859 1 97.88 89 VAL A N 1
ATOM 687 C CA . VAL A 1 89 ? 1.568 -18.219 -6.914 1 97.88 89 VAL A CA 1
ATOM 688 C C . VAL A 1 89 ? 2.348 -17.031 -6.355 1 97.88 89 VAL A C 1
ATOM 690 O O . VAL A 1 89 ? 1.755 -16.031 -5.953 1 97.88 89 VAL A O 1
ATOM 693 N N . ALA A 1 90 ? 3.66 -17.172 -6.328 1 98.44 90 ALA A N 1
ATOM 694 C CA . ALA A 1 90 ? 4.551 -16.125 -5.816 1 98.44 90 ALA A CA 1
ATOM 695 C C . ALA A 1 90 ? 5.301 -15.438 -6.949 1 98.44 90 ALA A C 1
ATOM 697 O O . ALA A 1 90 ? 5.898 -16.109 -7.801 1 98.44 90 ALA A O 1
ATOM 698 N N . ILE A 1 91 ? 5.242 -14.117 -6.922 1 98.38 91 ILE A N 1
ATOM 699 C CA . ILE A 1 91 ? 5.859 -13.344 -7.996 1 98.38 91 ILE A CA 1
ATOM 700 C C . ILE A 1 91 ? 6.906 -12.398 -7.414 1 98.38 91 ILE A C 1
ATOM 702 O O . ILE A 1 91 ? 6.586 -11.539 -6.59 1 98.38 91 ILE A O 1
ATOM 706 N N . ASP A 1 92 ? 8.133 -12.578 -7.844 1 97.81 92 ASP A N 1
ATOM 707 C CA . ASP A 1 92 ? 9.211 -11.688 -7.43 1 97.81 92 ASP A CA 1
ATOM 708 C C . ASP A 1 92 ? 9.453 -10.602 -8.477 1 97.81 92 ASP A C 1
ATOM 710 O O . ASP A 1 92 ? 9.211 -10.812 -9.664 1 97.81 92 ASP A O 1
ATOM 714 N N . GLU A 1 93 ? 9.875 -9.391 -7.992 1 97.56 93 GLU A N 1
ATOM 715 C CA . GLU A 1 93 ? 10.125 -8.227 -8.836 1 97.56 93 GLU A CA 1
ATOM 716 C C . GLU A 1 93 ? 8.906 -7.902 -9.695 1 97.56 93 GLU A C 1
ATOM 718 O O . GLU A 1 93 ? 9.023 -7.707 -10.906 1 97.56 93 GLU A O 1
ATOM 723 N N . GLY A 1 94 ? 7.762 -7.84 -9.07 1 98.31 94 GLY A N 1
ATOM 724 C CA . GLY A 1 94 ? 6.48 -7.672 -9.742 1 98.31 94 GLY A CA 1
ATOM 725 C C . GLY A 1 94 ? 6.414 -6.418 -10.594 1 98.31 94 GLY A C 1
ATOM 726 O O . GLY A 1 94 ? 5.668 -6.367 -11.57 1 98.31 94 GLY A O 1
ATOM 727 N N . GLN A 1 95 ? 7.285 -5.375 -10.25 1 97.75 95 GLN A N 1
ATOM 728 C CA . GLN A 1 95 ? 7.207 -4.09 -10.938 1 97.75 95 GLN A CA 1
ATOM 729 C C . GLN A 1 95 ? 7.625 -4.223 -12.398 1 97.75 95 GLN A C 1
ATOM 731 O O . GLN A 1 95 ? 7.32 -3.352 -13.219 1 97.75 95 GLN A O 1
ATOM 736 N N . PHE A 1 96 ? 8.203 -5.32 -12.742 1 97 96 PHE A N 1
ATOM 737 C CA . PHE A 1 96 ? 8.75 -5.438 -14.086 1 97 96 PHE A CA 1
ATOM 738 C C . PHE A 1 96 ? 7.781 -6.168 -15.008 1 97 96 PHE A C 1
ATOM 740 O O . PHE A 1 96 ? 7.949 -6.164 -16.219 1 97 96 PHE A O 1
ATOM 747 N N . PHE A 1 97 ? 6.809 -6.82 -14.477 1 97.19 97 PHE A N 1
ATOM 748 C CA . PHE A 1 97 ? 5.922 -7.637 -15.297 1 97.19 97 PHE A CA 1
ATOM 749 C C . PHE A 1 97 ? 4.785 -6.801 -15.867 1 97.19 97 PHE A C 1
ATOM 751 O O . PHE A 1 97 ? 3.936 -6.305 -15.125 1 97.19 97 PHE A O 1
ATOM 758 N N . PRO A 1 98 ? 4.754 -6.66 -17.203 1 96.25 98 PRO A N 1
ATOM 759 C CA . PRO A 1 98 ? 3.549 -6.059 -17.781 1 96.25 98 PRO A CA 1
ATOM 760 C C . PRO A 1 98 ? 2.289 -6.871 -17.5 1 96.25 98 PRO A C 1
ATOM 762 O O . PRO A 1 98 ? 2.336 -8.102 -17.5 1 96.25 98 PRO A O 1
ATOM 765 N N . GLY A 1 99 ? 1.229 -6.219 -17.172 1 97.56 99 GLY A N 1
ATOM 766 C CA . GLY A 1 99 ? -0.029 -6.918 -16.953 1 97.56 99 GLY A CA 1
ATOM 767 C C . GLY A 1 99 ? -0.1 -7.613 -15.602 1 97.56 99 GLY A C 1
ATOM 768 O O . GLY A 1 99 ? -0.96 -8.469 -15.383 1 97.56 99 GLY A O 1
ATOM 769 N N . LEU A 1 100 ? 0.781 -7.258 -14.719 1 98.5 100 LEU A N 1
ATOM 770 C CA . LEU A 1 100 ? 0.876 -7.883 -13.406 1 98.5 100 LEU A CA 1
ATOM 771 C C . LEU A 1 100 ? -0.471 -7.859 -12.688 1 98.5 100 LEU A C 1
ATOM 773 O O . LEU A 1 100 ? -0.934 -8.891 -12.195 1 98.5 100 LEU A O 1
ATOM 777 N N . ALA A 1 101 ? -1.092 -6.715 -12.609 1 98.56 101 ALA A N 1
ATOM 778 C CA . ALA A 1 101 ? -2.311 -6.535 -11.828 1 98.56 101 ALA A CA 1
ATOM 779 C C . ALA A 1 101 ? -3.434 -7.43 -12.344 1 98.56 101 ALA A C 1
ATOM 781 O O . ALA A 1 101 ? -4.094 -8.117 -11.562 1 98.56 101 ALA A O 1
ATOM 782 N N . ASP A 1 102 ? -3.609 -7.441 -13.609 1 98.06 102 ASP A N 1
ATOM 783 C CA . ASP A 1 102 ? -4.66 -8.258 -14.211 1 98.06 102 ASP A CA 1
ATOM 784 C C . ASP A 1 102 ? -4.379 -9.742 -14.008 1 98.06 102 ASP A C 1
ATOM 786 O O . ASP A 1 102 ? -5.301 -10.531 -13.766 1 98.06 102 ASP A O 1
ATOM 790 N N . PHE A 1 103 ? -3.111 -10.086 -14.227 1 98.75 103 PHE A N 1
ATOM 791 C CA . PHE A 1 103 ? -2.723 -11.469 -13.992 1 98.75 103 PHE A CA 1
ATOM 792 C C . PHE A 1 103 ? -3.053 -11.883 -12.562 1 98.75 103 PHE A C 1
ATOM 794 O O . PHE A 1 103 ? -3.648 -12.938 -12.336 1 98.75 103 PHE 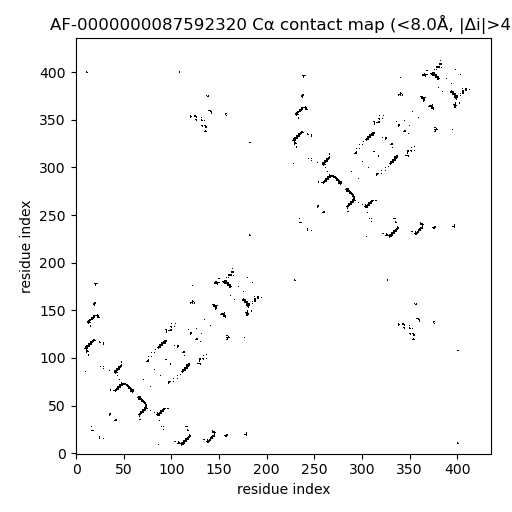A O 1
ATOM 801 N N . CYS A 1 104 ? -2.693 -11.047 -11.586 1 98.75 104 CYS A N 1
ATOM 802 C CA . CYS A 1 104 ? -2.938 -11.344 -10.18 1 98.75 104 CYS A CA 1
ATOM 803 C C . CYS A 1 104 ? -4.43 -11.438 -9.891 1 98.75 104 CYS A C 1
ATOM 805 O O . CYS A 1 104 ? -4.875 -12.344 -9.18 1 98.75 104 CYS A O 1
ATOM 807 N N . GLU A 1 105 ? -5.168 -10.547 -10.422 1 97.75 105 GLU A N 1
ATOM 808 C CA . GLU A 1 105 ? -6.613 -10.539 -10.234 1 97.75 105 GLU A CA 1
ATOM 809 C C . GLU A 1 105 ? -7.246 -11.828 -10.75 1 97.75 105 GLU A C 1
ATOM 811 O O . GLU A 1 105 ? -8.023 -12.469 -10.039 1 97.75 105 GLU A O 1
ATOM 816 N N . ARG A 1 106 ? -6.914 -12.172 -11.945 1 97.62 106 ARG A N 1
ATOM 817 C CA . ARG A 1 106 ? -7.457 -13.391 -12.547 1 97.62 106 ARG A CA 1
ATOM 818 C C . ARG A 1 106 ? -7.07 -14.617 -11.734 1 97.62 106 ARG A C 1
ATOM 820 O O . ARG A 1 106 ? -7.906 -15.484 -11.469 1 97.62 106 ARG A O 1
ATOM 827 N N . THR A 1 107 ? -5.832 -14.688 -11.391 1 98.06 107 THR A N 1
ATOM 828 C CA . THR A 1 107 ? -5.305 -15.836 -10.656 1 98.06 107 THR A CA 1
ATOM 829 C C . THR A 1 107 ? -5.977 -15.961 -9.297 1 98.06 107 THR A C 1
ATOM 831 O O . THR A 1 107 ? -6.402 -17.047 -8.906 1 98.06 107 THR A O 1
ATOM 834 N N . ALA A 1 108 ? -6.121 -14.844 -8.617 1 97.62 108 ALA A N 1
ATOM 835 C CA . ALA A 1 108 ? -6.793 -14.859 -7.32 1 97.62 108 ALA A CA 1
ATOM 836 C C . ALA A 1 108 ? -8.266 -15.227 -7.473 1 97.62 108 ALA A C 1
ATOM 838 O O . ALA A 1 108 ? -8.828 -15.93 -6.625 1 97.62 108 ALA A O 1
ATOM 839 N N . ASN A 1 109 ? -8.859 -14.766 -8.477 1 95.94 109 ASN A N 1
ATOM 840 C CA . ASN A 1 109 ? -10.266 -15.086 -8.711 1 95.94 109 ASN A CA 1
ATOM 841 C C . ASN A 1 109 ? -10.469 -16.578 -8.977 1 95.94 109 ASN A C 1
ATOM 843 O O . ASN A 1 109 ? -11.586 -17.078 -8.844 1 95.94 109 ASN A O 1
ATOM 847 N N . MET A 1 110 ? -9.453 -17.234 -9.336 1 95.81 110 MET A N 1
ATOM 848 C CA . MET A 1 110 ? -9.492 -18.688 -9.508 1 95.81 110 MET A CA 1
ATOM 849 C C . MET A 1 110 ? -9.344 -19.391 -8.164 1 95.81 110 MET A C 1
ATOM 851 O O . MET A 1 110 ? -9.266 -20.625 -8.117 1 95.81 110 MET A O 1
ATOM 855 N N . GLY A 1 111 ? -9.234 -18.594 -7.094 1 95.44 111 GLY A N 1
ATOM 856 C CA . GLY A 1 111 ? -9.148 -19.172 -5.762 1 95.44 111 GLY A CA 1
ATOM 857 C C . GLY A 1 111 ? -7.723 -19.375 -5.289 1 95.44 111 GLY A C 1
ATOM 858 O O . GLY A 1 111 ? -7.48 -20.109 -4.32 1 95.44 111 GLY A O 1
ATOM 859 N N . LYS A 1 112 ? -6.746 -18.781 -5.988 1 97.38 112 LYS A N 1
ATOM 860 C CA . LYS A 1 112 ? -5.34 -18.969 -5.633 1 97.38 112 LYS A CA 1
ATOM 861 C C . LYS A 1 112 ? -4.863 -17.859 -4.695 1 97.38 112 LYS A C 1
ATOM 863 O O . LYS A 1 112 ? -5.406 -16.75 -4.699 1 97.38 112 LYS A O 1
ATOM 868 N N . HIS A 1 113 ? -3.875 -18.172 -3.893 1 97.88 113 HIS A N 1
ATOM 869 C CA . HIS A 1 113 ? -3.174 -17.156 -3.105 1 97.88 113 HIS A CA 1
ATOM 870 C C . HIS A 1 113 ? -1.994 -16.578 -3.879 1 97.88 113 HIS A C 1
ATOM 872 O O . HIS A 1 113 ? -1.022 -17.281 -4.156 1 97.88 113 HIS A O 1
ATOM 878 N N . VAL A 1 114 ? -2.146 -15.383 -4.195 1 98.62 114 VAL A N 1
ATOM 879 C CA . VAL A 1 114 ? -1.096 -14.711 -4.949 1 98.62 114 VAL A CA 1
ATOM 880 C C . VAL A 1 114 ? -0.283 -13.812 -4.02 1 98.62 114 VAL A C 1
A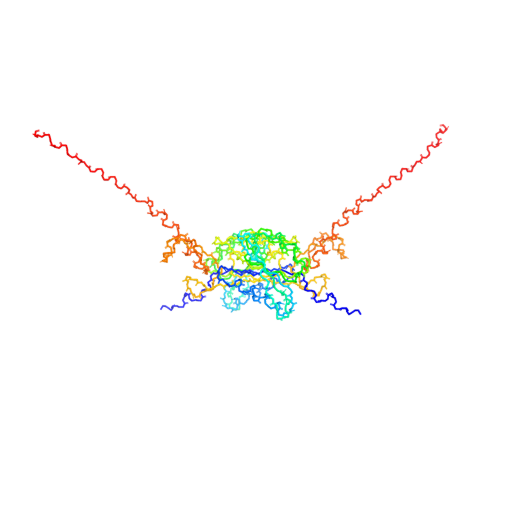TOM 882 O O . VAL A 1 114 ? -0.847 -13 -3.289 1 98.62 114 VAL A O 1
ATOM 885 N N . ILE A 1 115 ? 1.038 -13.969 -4.062 1 98.81 115 ILE A N 1
ATOM 886 C CA . ILE A 1 115 ? 1.941 -13.133 -3.277 1 98.81 115 ILE A CA 1
ATOM 887 C C . ILE A 1 115 ? 2.932 -12.43 -4.207 1 98.81 115 ILE A C 1
ATOM 889 O O . ILE A 1 115 ? 3.65 -13.086 -4.965 1 98.81 115 ILE A O 1
ATOM 893 N N . VAL A 1 116 ? 2.945 -11.133 -4.117 1 98.88 116 VAL A N 1
ATOM 894 C CA . VAL A 1 116 ? 3.791 -10.359 -5.016 1 98.88 116 VAL A CA 1
ATOM 895 C C . VAL A 1 116 ? 4.812 -9.562 -4.211 1 98.88 116 VAL A C 1
ATOM 897 O O . VAL A 1 116 ? 4.449 -8.844 -3.271 1 98.88 116 VAL A O 1
ATOM 900 N N . ALA A 1 117 ? 6.047 -9.742 -4.512 1 98.81 117 ALA A N 1
ATOM 901 C CA . ALA A 1 117 ? 7.105 -8.852 -4.039 1 98.81 117 ALA A CA 1
ATOM 902 C C . ALA A 1 117 ? 7.469 -7.82 -5.102 1 98.81 117 ALA A C 1
ATOM 904 O O . ALA A 1 117 ? 7.723 -8.172 -6.258 1 98.81 117 ALA A O 1
ATOM 905 N N . ALA A 1 118 ? 7.434 -6.539 -4.691 1 98.81 118 ALA A N 1
ATOM 906 C CA . ALA A 1 118 ? 7.715 -5.48 -5.656 1 98.81 118 ALA A CA 1
ATOM 907 C C . ALA A 1 118 ? 8.344 -4.27 -4.973 1 98.81 118 ALA A C 1
ATOM 909 O O . ALA A 1 118 ? 8.188 -4.078 -3.768 1 98.81 118 ALA A O 1
ATOM 910 N N . LEU A 1 119 ? 9.016 -3.479 -5.75 1 98.5 119 LEU A N 1
ATOM 911 C CA . LEU A 1 119 ? 9.508 -2.197 -5.258 1 98.5 119 LEU A CA 1
ATOM 912 C C . LEU A 1 119 ? 8.352 -1.266 -4.918 1 98.5 119 LEU A C 1
ATOM 914 O O . LEU A 1 119 ? 7.359 -1.206 -5.652 1 98.5 119 LEU A O 1
ATOM 918 N N . SER A 1 120 ? 8.539 -0.524 -3.816 1 98.06 120 SER A N 1
ATOM 919 C CA . SER A 1 120 ? 7.496 0.405 -3.389 1 98.06 120 SER A CA 1
ATOM 920 C C . SER A 1 120 ? 7.426 1.617 -4.312 1 98.06 120 SER A C 1
ATOM 922 O O . SER A 1 120 ? 6.387 2.275 -4.398 1 98.06 120 SER A O 1
ATOM 924 N N . GLY A 1 121 ? 8.453 1.963 -4.941 1 98 121 GLY A N 1
ATOM 925 C CA . GLY A 1 121 ? 8.547 3.078 -5.871 1 98 121 GLY A CA 1
ATOM 926 C C . GLY A 1 121 ? 9.836 3.098 -6.66 1 98 121 GLY A C 1
ATOM 927 O O . GLY A 1 121 ? 10.781 2.379 -6.324 1 98 121 GLY A O 1
ATOM 928 N N . LYS A 1 122 ? 9.812 3.93 -7.691 1 97 122 LYS A N 1
ATOM 929 C CA . LYS A 1 122 ? 11.031 4.191 -8.445 1 97 122 LYS A CA 1
ATOM 930 C C . LYS A 1 122 ? 12.008 5.043 -7.641 1 97 122 LYS A C 1
ATOM 932 O O . LYS A 1 122 ? 11.633 5.629 -6.625 1 97 122 LYS A O 1
ATOM 937 N N . TRP A 1 123 ? 13.242 5.078 -8.117 1 93.69 123 TRP A N 1
ATOM 938 C CA . TRP A 1 123 ? 14.258 5.902 -7.469 1 93.69 123 TRP A CA 1
ATOM 939 C C . TRP A 1 123 ? 13.828 7.363 -7.438 1 93.69 123 TRP A C 1
ATOM 941 O O . TRP A 1 123 ? 14.281 8.133 -6.582 1 93.69 123 TRP A O 1
ATOM 951 N N . SER A 1 124 ? 12.938 7.773 -8.359 1 93.31 124 SER A N 1
ATOM 952 C CA . SER A 1 124 ? 12.438 9.141 -8.453 1 93.31 124 SER A CA 1
ATOM 953 C C . SER A 1 124 ? 11.211 9.344 -7.562 1 93.31 124 SER A C 1
ATOM 955 O O . SER A 1 124 ? 10.562 10.391 -7.617 1 93.31 124 SER A O 1
ATOM 957 N N . ARG A 1 125 ? 10.789 8.305 -6.852 1 94.19 125 ARG A N 1
ATOM 958 C CA . ARG A 1 125 ? 9.648 8.344 -5.938 1 94.19 125 ARG A CA 1
ATOM 959 C C . ARG A 1 125 ? 8.336 8.406 -6.707 1 94.19 125 ARG A C 1
ATOM 961 O O . ARG A 1 125 ? 7.371 9.031 -6.25 1 94.19 125 ARG A O 1
ATOM 968 N N . GLU A 1 126 ? 8.398 7.891 -7.887 1 96.94 126 GLU A N 1
ATOM 969 C CA . GLU A 1 126 ? 7.195 7.688 -8.688 1 96.94 126 GLU A CA 1
ATOM 970 C C . GLU A 1 126 ? 6.707 6.242 -8.594 1 96.94 126 GLU A C 1
ATOM 972 O O . GLU A 1 126 ? 7.508 5.316 -8.461 1 96.94 126 GLU A O 1
ATOM 977 N N . PRO A 1 127 ? 5.402 6.137 -8.672 1 97.94 127 PRO A N 1
ATOM 978 C CA . PRO A 1 127 ? 4.883 4.77 -8.578 1 97.94 127 PRO A CA 1
ATOM 979 C C . PRO A 1 127 ? 5.137 3.957 -9.844 1 97.94 127 PRO A C 1
ATOM 981 O O . PRO A 1 127 ? 5.266 4.523 -10.93 1 97.94 127 PRO A O 1
ATOM 984 N N . PHE A 1 128 ? 5.242 2.633 -9.656 1 98.12 128 PHE A N 1
ATOM 985 C CA . PHE A 1 128 ? 5.125 1.703 -10.773 1 98.12 128 PHE A CA 1
ATOM 986 C C . PHE A 1 128 ? 3.66 1.451 -11.117 1 98.12 128 PHE A C 1
ATOM 988 O O . PHE A 1 128 ? 2.879 1.041 -10.258 1 98.12 128 PHE A O 1
ATOM 995 N N . PRO A 1 129 ? 3.314 1.67 -12.32 1 97.56 129 PRO A N 1
ATOM 996 C CA . PRO A 1 129 ? 1.894 1.623 -12.672 1 97.56 129 PRO A CA 1
ATOM 997 C C . PRO A 1 129 ? 1.229 0.309 -12.266 1 97.56 129 PRO A C 1
ATOM 999 O O . PRO A 1 129 ? 0.146 0.316 -11.68 1 97.56 129 PRO A O 1
ATOM 1002 N N . GLU A 1 130 ? 1.871 -0.801 -12.547 1 98.19 130 GLU A N 1
ATOM 1003 C CA . GLU A 1 130 ? 1.276 -2.104 -12.258 1 98.19 130 GLU A CA 1
ATOM 1004 C C . GLU A 1 130 ? 1.174 -2.348 -10.758 1 98.19 130 GLU A C 1
ATOM 1006 O O . GLU A 1 130 ? 0.216 -2.965 -10.289 1 98.19 130 GLU A O 1
ATOM 1011 N N . VAL A 1 131 ? 2.146 -1.868 -10.023 1 98.62 131 VAL A N 1
ATOM 1012 C CA . VAL A 1 131 ? 2.133 -2.033 -8.578 1 98.62 131 VAL A CA 1
ATOM 1013 C C . VAL A 1 131 ? 1.059 -1.137 -7.965 1 98.62 131 VAL A C 1
ATOM 1015 O O . VAL A 1 131 ? 0.328 -1.558 -7.066 1 98.62 131 VAL A O 1
ATOM 1018 N N . ALA A 1 132 ? 0.962 0.058 -8.484 1 98 132 ALA A N 1
ATOM 1019 C CA . ALA A 1 132 ? -0.085 0.978 -8.047 1 98 132 ALA A CA 1
ATOM 1020 C C . ALA A 1 132 ? -1.471 0.392 -8.297 1 98 132 ALA A C 1
ATOM 1022 O O . ALA A 1 132 ? -2.35 0.466 -7.434 1 98 132 ALA A O 1
ATOM 1023 N N . LYS A 1 133 ? -1.616 -0.158 -9.414 1 98.12 133 LYS A N 1
ATOM 1024 C CA . LYS A 1 133 ? -2.893 -0.781 -9.75 1 98.12 133 LYS A CA 1
ATOM 1025 C C . LYS A 1 133 ? -3.197 -1.953 -8.828 1 98.12 133 LYS A C 1
ATOM 1027 O O . LYS A 1 133 ? -4.332 -2.121 -8.383 1 98.12 133 LYS A O 1
ATOM 1032 N N . LEU A 1 134 ? -2.252 -2.678 -8.516 1 98.44 134 LEU A N 1
ATOM 1033 C CA . LEU A 1 134 ? -2.406 -3.855 -7.672 1 98.44 134 LEU A CA 1
ATOM 1034 C C . LEU A 1 134 ? -2.857 -3.463 -6.27 1 98.44 134 LEU A C 1
ATOM 1036 O O . LEU A 1 134 ? -3.564 -4.223 -5.605 1 98.44 134 LEU A O 1
ATOM 1040 N N . MET A 1 135 ? -2.545 -2.283 -5.863 1 97.19 135 MET A N 1
ATOM 1041 C CA . MET A 1 135 ? -2.893 -1.812 -4.527 1 97.19 135 MET A CA 1
ATOM 1042 C C . MET A 1 135 ? -4.406 -1.764 -4.344 1 97.19 135 MET A C 1
ATOM 1044 O O . MET A 1 135 ? -4.91 -1.973 -3.238 1 97.19 135 MET A O 1
ATOM 1048 N N . SER A 1 136 ? -5.113 -1.562 -5.402 1 97.81 136 SER A N 1
ATOM 1049 C CA . SER A 1 136 ? -6.566 -1.472 -5.316 1 97.81 136 SER A CA 1
ATOM 1050 C C . SER A 1 136 ? -7.215 -2.848 -5.434 1 97.81 136 SER A C 1
ATOM 1052 O O . SER A 1 136 ? -8.422 -2.992 -5.219 1 97.81 136 SER A O 1
ATOM 1054 N N . MET A 1 137 ? -6.352 -3.824 -5.719 1 97.94 137 MET A N 1
ATOM 1055 C CA . MET A 1 137 ? -6.898 -5.148 -6.012 1 97.94 137 MET A CA 1
ATOM 1056 C C . MET A 1 137 ? -6.449 -6.164 -4.969 1 97.94 137 MET A C 1
ATOM 1058 O O . MET A 1 137 ? -6.926 -7.301 -4.961 1 97.94 137 MET A O 1
ATOM 1062 N N . CYS A 1 138 ? -5.559 -5.699 -4.094 1 98.44 138 CYS A N 1
ATOM 1063 C CA . CYS A 1 138 ? -5 -6.668 -3.156 1 98.44 138 CYS A CA 1
ATOM 1064 C C . CYS A 1 138 ? -5.664 -6.555 -1.79 1 98.44 138 CYS A C 1
ATOM 1066 O O . CYS A 1 138 ? -6.273 -5.531 -1.475 1 98.44 138 CYS A O 1
ATOM 1068 N N . GLU A 1 139 ? -5.582 -7.637 -1.013 1 97.81 139 GLU A N 1
ATOM 1069 C CA . GLU A 1 139 ? -6.18 -7.684 0.319 1 97.81 139 GLU A CA 1
ATOM 1070 C C . GLU A 1 139 ? -5.262 -7.051 1.358 1 97.81 139 GLU A C 1
ATOM 1072 O O . GLU A 1 139 ? -5.73 -6.504 2.359 1 97.81 139 GLU A O 1
ATOM 1077 N N . ASP A 1 140 ? -3.965 -7.156 1.093 1 98.25 140 ASP A N 1
ATOM 1078 C CA . ASP A 1 140 ? -3.039 -6.648 2.102 1 98.25 140 ASP A CA 1
ATOM 1079 C C . ASP A 1 140 ? -1.729 -6.191 1.464 1 98.25 140 ASP A C 1
ATOM 1081 O O . ASP A 1 140 ? -1.347 -6.68 0.398 1 98.25 140 ASP A O 1
ATOM 1085 N N . VAL A 1 141 ? -1.151 -5.203 2.176 1 98.31 141 VAL A N 1
ATOM 1086 C CA . VAL A 1 141 ? 0.153 -4.68 1.786 1 98.31 141 VAL A CA 1
ATOM 1087 C C . VAL A 1 141 ? 1.093 -4.684 2.99 1 98.31 141 VAL A C 1
ATOM 1089 O O . VAL A 1 141 ? 0.721 -4.242 4.078 1 98.31 141 VAL A O 1
ATOM 1092 N N . THR A 1 142 ? 2.248 -5.195 2.805 1 98.25 142 THR A N 1
ATOM 1093 C CA . THR A 1 142 ? 3.322 -5.121 3.789 1 98.25 142 THR A CA 1
ATOM 1094 C C . THR A 1 142 ? 4.484 -4.285 3.26 1 98.25 142 THR A C 1
ATOM 1096 O O . THR A 1 142 ? 5.023 -4.574 2.188 1 98.25 142 THR A O 1
ATOM 1099 N N . MET A 1 143 ? 4.828 -3.27 4.074 1 98.38 143 MET A N 1
ATOM 1100 C CA . MET A 1 143 ? 5.977 -2.443 3.711 1 98.38 143 MET A CA 1
ATOM 1101 C C . MET A 1 143 ? 7.215 -2.854 4.504 1 98.38 143 MET A C 1
ATOM 1103 O O . MET A 1 143 ? 7.27 -2.664 5.719 1 98.38 143 MET A O 1
ATOM 1107 N N . LEU A 1 144 ? 8.141 -3.389 3.785 1 98.56 144 LEU A N 1
ATOM 1108 C CA . LEU A 1 144 ? 9.414 -3.699 4.426 1 98.56 144 LEU A CA 1
ATOM 1109 C C . LEU A 1 144 ? 10.359 -2.508 4.352 1 98.56 144 LEU A C 1
ATOM 1111 O O . LEU A 1 144 ? 10.18 -1.612 3.523 1 98.56 144 LEU A O 1
ATOM 1115 N N . LYS A 1 145 ? 11.266 -2.475 5.266 1 98.44 145 LYS A N 1
ATOM 1116 C CA . LYS A 1 145 ? 12.25 -1.397 5.336 1 98.44 145 LYS A CA 1
ATOM 1117 C C . LYS A 1 145 ? 13.672 -1.948 5.293 1 98.44 145 LYS A C 1
ATOM 1119 O O . LYS A 1 145 ? 13.922 -3.076 5.727 1 98.44 145 LYS A O 1
ATOM 1124 N N . ALA A 1 146 ? 14.523 -1.174 4.727 1 97.94 146 ALA A N 1
ATOM 1125 C CA . ALA A 1 146 ? 15.961 -1.421 4.863 1 97.94 146 ALA A CA 1
ATOM 1126 C C . ALA A 1 146 ? 16.578 -0.515 5.926 1 97.94 146 ALA A C 1
ATOM 1128 O O . ALA A 1 146 ? 15.859 0.177 6.648 1 97.94 146 ALA A O 1
ATOM 1129 N N . VAL A 1 147 ? 17.844 -0.74 6.156 1 97 147 VAL A N 1
ATOM 1130 C CA . VAL A 1 147 ? 18.594 0.216 6.973 1 97 147 VAL A CA 1
ATOM 1131 C C . VAL A 1 147 ? 19.234 1.273 6.074 1 97 147 VAL A C 1
ATOM 1133 O O . VAL A 1 147 ? 19.812 0.948 5.035 1 97 147 VAL A O 1
ATOM 1136 N N . CYS A 1 148 ? 19.078 2.453 6.465 1 96.06 148 CYS A N 1
ATOM 1137 C CA . CYS A 1 148 ? 19.609 3.537 5.641 1 96.06 148 CYS A CA 1
ATOM 1138 C C . CYS A 1 148 ? 21.109 3.391 5.434 1 96.06 148 CYS A C 1
ATOM 1140 O O . CYS A 1 148 ? 21.875 3.338 6.402 1 96.06 148 CYS A O 1
ATOM 1142 N N . LYS A 1 149 ? 21.484 3.41 4.23 1 94.19 149 LYS A N 1
ATOM 1143 C CA . LYS A 1 149 ? 22.891 3.205 3.889 1 94.19 149 LYS A CA 1
ATOM 1144 C C . LYS A 1 149 ? 23.719 4.457 4.176 1 94.19 149 LYS A C 1
ATOM 1146 O O . LYS A 1 149 ? 24.922 4.375 4.391 1 94.19 149 LYS A O 1
ATOM 1151 N N . ARG A 1 150 ? 23.047 5.594 4.211 1 91.56 150 ARG A N 1
ATOM 1152 C CA . ARG A 1 150 ? 23.734 6.863 4.371 1 91.56 150 ARG A CA 1
ATOM 1153 C C . ARG A 1 150 ? 23.953 7.191 5.844 1 91.56 150 ARG A C 1
ATOM 1155 O O . ARG A 1 150 ? 25.078 7.371 6.293 1 91.56 150 ARG A O 1
ATOM 1162 N N . CYS A 1 151 ? 22.875 7.223 6.59 1 93.25 151 CYS A N 1
ATOM 1163 C CA . CYS A 1 151 ? 23.016 7.621 7.988 1 93.25 151 CYS A CA 1
ATOM 1164 C C . CYS A 1 151 ? 23.219 6.406 8.883 1 93.25 151 CYS A C 1
ATOM 1166 O O . CYS A 1 151 ? 23.688 6.535 10.016 1 93.25 151 CYS A O 1
ATOM 1168 N N . LYS A 1 152 ? 22.859 5.266 8.531 1 94.56 152 LYS A N 1
ATOM 1169 C CA . LYS A 1 152 ? 23.094 3.977 9.172 1 94.56 152 LYS A CA 1
ATOM 1170 C C . LYS A 1 152 ? 22.281 3.854 10.461 1 94.56 152 LYS A C 1
ATOM 1172 O O . LYS A 1 152 ? 22.469 2.914 11.234 1 94.56 152 LYS A O 1
ATOM 1177 N N . ASN A 1 153 ? 21.391 4.77 10.781 1 94.31 153 ASN A N 1
ATOM 1178 C CA . ASN A 1 153 ? 20.719 4.75 12.07 1 94.31 153 ASN A CA 1
ATOM 1179 C C . ASN A 1 153 ? 19.203 4.809 11.898 1 94.31 153 ASN A C 1
ATOM 1181 O O . ASN A 1 153 ? 18.453 4.816 12.891 1 94.31 153 ASN A O 1
ATOM 1185 N N . ARG A 1 154 ? 18.766 4.973 10.727 1 95.5 154 ARG A N 1
ATOM 1186 C CA . ARG A 1 154 ? 17.328 5.059 10.469 1 95.5 154 ARG A CA 1
ATOM 1187 C C . ARG A 1 154 ? 16.875 3.992 9.477 1 95.5 154 ARG A C 1
ATOM 1189 O O . ARG A 1 154 ? 17.703 3.475 8.711 1 95.5 154 ARG A O 1
ATOM 1196 N N . ASP A 1 155 ? 15.523 3.693 9.562 1 97.25 155 ASP A N 1
ATOM 1197 C CA . ASP A 1 155 ? 14.922 2.846 8.539 1 97.25 155 ASP A CA 1
ATOM 1198 C C . ASP A 1 155 ? 14.945 3.533 7.176 1 97.25 155 ASP A C 1
ATOM 1200 O O . ASP A 1 155 ? 14.734 4.742 7.082 1 97.25 155 ASP A O 1
ATOM 1204 N N . ALA A 1 156 ? 15.219 2.738 6.184 1 97.56 156 ALA A N 1
ATOM 1205 C CA . ALA A 1 156 ? 15.18 3.205 4.797 1 97.56 156 ALA A CA 1
ATOM 1206 C C . ALA A 1 156 ? 13.906 2.736 4.102 1 97.56 156 ALA A C 1
ATOM 1208 O O . ALA A 1 156 ? 13.664 1.534 3.969 1 97.56 156 ALA A O 1
ATOM 1209 N N . ALA A 1 157 ? 13.18 3.764 3.65 1 98.12 157 ALA A N 1
ATOM 1210 C CA . ALA A 1 157 ? 11.93 3.436 2.965 1 98.12 157 ALA A CA 1
ATOM 1211 C C . ALA A 1 157 ? 12.039 3.699 1.466 1 98.12 157 ALA A C 1
ATOM 1213 O O . ALA A 1 157 ? 11.141 3.344 0.699 1 98.12 157 ALA A O 1
ATOM 1214 N N . PHE A 1 158 ? 13.195 4.266 1.033 1 97.75 158 PHE A N 1
ATOM 1215 C CA . PHE A 1 158 ? 13.242 4.746 -0.344 1 97.75 158 PHE A CA 1
ATOM 1216 C C . PHE A 1 158 ? 14.523 4.285 -1.035 1 97.75 158 PHE A C 1
ATOM 1218 O O . PHE A 1 158 ? 15.578 4.207 -0.408 1 97.75 158 PHE A O 1
ATOM 1225 N N . SER A 1 159 ? 14.359 3.969 -2.357 1 96.69 159 SER A N 1
ATOM 1226 C CA . SER A 1 159 ? 15.508 3.723 -3.217 1 96.69 159 SER A CA 1
ATOM 1227 C C . SER A 1 159 ? 15.977 5.004 -3.896 1 96.69 159 SER A C 1
ATOM 1229 O O . SER A 1 159 ? 15.156 5.773 -4.41 1 96.69 159 SER A O 1
ATOM 1231 N N . ALA A 1 160 ? 17.25 5.227 -3.836 1 94.94 160 ALA A N 1
ATOM 1232 C CA . ALA A 1 160 ? 17.812 6.41 -4.484 1 94.94 160 ALA A CA 1
ATOM 1233 C C . ALA A 1 160 ? 18.969 6.035 -5.414 1 94.94 160 ALA A C 1
ATOM 1235 O O . ALA A 1 160 ? 19.688 5.066 -5.16 1 94.94 160 ALA A O 1
ATOM 1236 N N . ARG A 1 161 ? 19.047 6.773 -6.488 1 89.56 161 ARG A N 1
ATOM 1237 C CA . ARG A 1 161 ? 20.156 6.594 -7.414 1 89.56 161 ARG A CA 1
ATOM 1238 C C . ARG A 1 161 ? 21.375 7.395 -6.969 1 89.56 161 ARG A C 1
ATOM 1240 O O . ARG A 1 161 ? 21.266 8.562 -6.598 1 89.56 161 ARG A O 1
ATOM 1247 N N . LEU A 1 162 ? 22.531 6.648 -6.977 1 81.94 162 LEU A N 1
ATOM 1248 C CA . LEU A 1 162 ? 23.766 7.34 -6.633 1 81.94 162 LEU A CA 1
ATOM 1249 C C . LEU A 1 162 ? 24.359 8.039 -7.852 1 81.94 162 LEU A C 1
ATOM 1251 O O . LEU A 1 162 ? 24.391 7.465 -8.945 1 81.94 162 LEU A O 1
ATOM 1255 N N . THR A 1 163 ? 24.453 9.289 -7.809 1 68.69 163 THR A N 1
ATOM 1256 C CA . THR A 1 163 ? 25.109 10.008 -8.898 1 68.69 163 THR A CA 1
ATOM 1257 C C . THR A 1 163 ? 26.609 10.062 -8.664 1 68.69 163 THR A C 1
ATOM 1259 O O . THR A 1 163 ? 27.094 9.844 -7.551 1 68.69 163 THR A O 1
ATOM 1262 N N . GLU A 1 164 ? 27.484 10.086 -9.688 1 57.5 164 GLU A N 1
ATOM 1263 C CA . GLU A 1 164 ? 28.938 10.141 -9.688 1 57.5 164 GLU A CA 1
ATOM 1264 C C . GLU A 1 164 ? 29.469 10.961 -8.516 1 57.5 164 GLU A C 1
ATOM 1266 O O . GLU A 1 164 ? 30.516 10.633 -7.941 1 57.5 164 GLU A O 1
ATOM 1271 N N . SER A 1 165 ? 28.953 12.078 -8.234 1 54.34 165 SER A N 1
ATOM 1272 C CA . SER A 1 165 ? 29.594 12.961 -7.266 1 54.34 165 SER A CA 1
ATOM 1273 C C . SER A 1 165 ? 29.484 12.398 -5.852 1 54.34 165 SER A C 1
ATOM 1275 O O . SER A 1 165 ? 30.219 12.805 -4.953 1 54.34 165 SER A O 1
ATOM 1277 N N . ASN A 1 166 ? 28.656 11.586 -5.605 1 50.28 166 ASN A N 1
ATOM 1278 C CA . ASN A 1 166 ? 28.453 11.164 -4.223 1 50.28 166 ASN A CA 1
ATOM 1279 C C . ASN A 1 166 ? 29.109 9.82 -3.941 1 50.28 166 ASN A C 1
ATOM 1281 O O . ASN A 1 166 ? 28.938 9.25 -2.863 1 50.28 166 ASN A O 1
ATOM 1285 N N . SER A 1 167 ? 29.594 9.172 -5.004 1 48.41 167 SER A N 1
ATOM 1286 C CA . SER A 1 167 ? 30.172 7.863 -4.73 1 48.41 167 SER A CA 1
ATOM 1287 C C . SER A 1 167 ? 31.625 7.977 -4.289 1 48.41 167 SER A C 1
ATOM 1289 O O . SER A 1 167 ? 32.469 8.516 -5.02 1 48.41 167 SER A O 1
ATOM 1291 N N . ASP A 1 168 ? 31.891 8.234 -3.086 1 44.56 168 ASP A N 1
ATOM 1292 C CA . ASP A 1 168 ? 33.312 7.996 -2.77 1 44.56 168 ASP A CA 1
ATOM 1293 C C . ASP A 1 168 ? 33.812 6.715 -3.434 1 44.56 168 ASP A C 1
ATOM 1295 O O . ASP A 1 168 ? 35 6.422 -3.4 1 44.56 168 ASP A O 1
ATOM 1299 N N . VAL A 1 169 ? 32.906 5.707 -3.479 1 42.56 169 VAL A N 1
ATOM 1300 C CA . VAL A 1 169 ? 33.406 4.473 -4.074 1 42.56 169 VAL A CA 1
ATOM 1301 C C . VAL A 1 169 ? 33.406 4.602 -5.598 1 42.56 169 VAL A C 1
ATOM 1303 O O . VAL A 1 169 ? 32.469 5.113 -6.191 1 42.56 169 VAL A O 1
ATOM 1306 N N . GLU A 1 170 ? 34.562 4.781 -6.105 1 42.38 170 GLU A N 1
ATOM 1307 C CA . GLU A 1 170 ? 34.812 4.59 -7.539 1 42.38 170 GLU A CA 1
ATOM 1308 C C . GLU A 1 170 ? 33.812 3.572 -8.117 1 42.38 170 GLU A C 1
ATOM 1310 O O . GLU A 1 170 ? 34.062 2.363 -8.039 1 42.38 170 GLU A O 1
ATOM 1315 N N . ILE A 1 171 ? 32.469 3.725 -7.809 1 40.34 171 ILE A N 1
ATOM 1316 C CA . ILE A 1 171 ? 31.656 2.705 -8.445 1 40.34 171 ILE A CA 1
ATOM 1317 C C . ILE A 1 171 ? 31.828 2.773 -9.961 1 40.34 171 ILE A C 1
ATOM 1319 O O . ILE A 1 171 ? 31.594 3.818 -10.57 1 40.34 171 ILE A O 1
ATOM 1323 N N . GLY A 1 172 ? 32.562 2.062 -10.531 1 38.03 172 GLY A N 1
ATOM 1324 C CA . GLY A 1 172 ? 32.562 1.905 -11.977 1 38.03 172 GLY A CA 1
ATOM 1325 C C . GLY A 1 172 ? 31.219 2.109 -12.617 1 38.03 172 GLY A C 1
ATOM 1326 O O . GLY A 1 172 ? 30.203 2.199 -11.922 1 38.03 172 GLY A O 1
ATOM 1327 N N . GLY A 1 173 ? 30.953 2.213 -14.031 1 45.56 173 GLY A N 1
ATOM 1328 C CA . GLY A 1 173 ? 29.922 2.426 -15.039 1 45.56 173 GLY A CA 1
ATOM 1329 C C . GLY A 1 173 ? 28.562 1.903 -14.617 1 45.56 173 GLY A C 1
ATOM 1330 O O . GLY A 1 173 ? 27.625 1.904 -15.414 1 45.56 173 GLY A O 1
ATOM 1331 N N . THR A 1 174 ? 28.406 1.089 -13.594 1 50.41 174 THR A N 1
ATOM 1332 C CA . THR A 1 174 ? 27.125 0.452 -13.289 1 50.41 174 THR A CA 1
ATOM 1333 C C . THR A 1 174 ? 26.312 1.307 -12.32 1 50.41 174 THR A C 1
ATOM 1335 O O . THR A 1 174 ? 26.859 1.846 -11.352 1 50.41 174 THR A O 1
ATOM 1338 N N . GLU A 1 175 ? 25.172 1.944 -12.758 1 60.81 175 GLU A N 1
ATOM 1339 C CA . GLU A 1 175 ? 24.203 2.645 -11.922 1 60.81 175 GLU A CA 1
ATOM 1340 C C . GLU A 1 175 ? 24.016 1.931 -10.586 1 60.81 175 GLU A C 1
ATOM 1342 O O . GLU A 1 175 ? 23.797 0.717 -10.555 1 60.81 175 GLU A O 1
ATOM 1347 N N . SER A 1 176 ? 24.422 2.697 -9.477 1 82.25 176 SER A N 1
ATOM 1348 C CA . SER A 1 176 ? 24.281 2.096 -8.156 1 82.25 176 SER A CA 1
ATOM 1349 C C . SER A 1 176 ? 23.141 2.725 -7.375 1 82.25 176 SER A C 1
ATOM 1351 O O . SER A 1 176 ? 22.828 3.906 -7.551 1 82.25 176 SER A O 1
ATOM 1353 N N . TYR A 1 177 ? 22.234 1.941 -6.902 1 91.31 177 TYR A N 1
ATOM 1354 C CA . TYR A 1 177 ? 21.109 2.34 -6.059 1 91.31 177 TYR A CA 1
ATOM 1355 C C . TYR A 1 177 ? 21.406 2.055 -4.59 1 91.31 177 TYR A C 1
ATOM 1357 O O . TYR A 1 177 ? 22.219 1.176 -4.27 1 91.31 177 TYR A O 1
ATOM 1365 N N . VAL A 1 178 ? 20.891 2.963 -3.787 1 94.5 178 VAL A N 1
ATOM 1366 C CA . VAL A 1 178 ? 20.984 2.748 -2.346 1 94.5 178 VAL A CA 1
ATOM 1367 C C . VAL A 1 178 ? 19.625 2.928 -1.7 1 94.5 178 VAL A C 1
ATOM 1369 O O . VAL A 1 178 ? 18.766 3.645 -2.227 1 94.5 178 VAL A O 1
ATOM 1372 N N . ALA A 1 179 ? 19.375 2.191 -0.612 1 97.25 179 ALA A N 1
ATOM 1373 C CA . ALA A 1 179 ? 18.203 2.428 0.221 1 97.25 179 ALA A CA 1
ATOM 1374 C C . ALA A 1 179 ? 18.484 3.51 1.262 1 97.25 179 ALA A C 1
ATOM 1376 O O . ALA A 1 179 ? 19.5 3.475 1.949 1 97.25 179 ALA A O 1
ATOM 1377 N N . VAL A 1 180 ? 17.562 4.484 1.362 1 96.69 180 VAL A N 1
ATOM 1378 C CA . VAL A 1 180 ? 17.828 5.609 2.252 1 96.69 180 VAL A CA 1
ATOM 1379 C C . VAL A 1 180 ? 16.547 6.035 2.961 1 96.69 180 VAL A C 1
ATOM 1381 O O . VAL A 1 180 ? 15.445 5.699 2.516 1 96.69 180 VAL A O 1
ATOM 1384 N N . CYS A 1 181 ? 16.703 6.68 4.109 1 96.75 181 CYS A N 1
ATOM 1385 C CA . CYS A 1 181 ? 15.594 7.301 4.82 1 96.75 181 CYS A CA 1
ATOM 1386 C C . CYS A 1 181 ? 15.18 8.602 4.145 1 96.75 181 CYS A C 1
ATOM 1388 O O . CYS A 1 181 ? 15.844 9.07 3.225 1 96.75 181 CYS A O 1
ATOM 1390 N N . ARG A 1 182 ? 14.141 9.172 4.57 1 96.31 182 ARG A N 1
ATOM 1391 C CA . ARG A 1 182 ? 13.609 10.398 3.979 1 96.31 182 ARG A CA 1
ATOM 1392 C C . ARG A 1 182 ? 14.633 11.523 4.031 1 96.31 182 ARG A C 1
ATOM 1394 O O . ARG A 1 182 ? 14.859 12.219 3.037 1 96.31 182 ARG A O 1
ATOM 1401 N N . LYS A 1 183 ? 15.164 11.711 5.113 1 93.81 183 LYS A N 1
ATOM 1402 C CA . LYS A 1 183 ? 16.125 12.797 5.297 1 93.81 183 LYS A CA 1
ATOM 1403 C C . LYS A 1 183 ? 17.297 12.664 4.332 1 93.81 183 LYS A C 1
ATOM 1405 O O . LYS A 1 183 ? 17.703 13.641 3.699 1 93.81 183 LYS A O 1
ATOM 1410 N N . CYS A 1 184 ? 17.812 11.438 4.195 1 93.38 184 CYS A N 1
ATOM 1411 C CA . CYS A 1 184 ? 19 11.195 3.4 1 93.38 184 CYS A CA 1
ATOM 1412 C C . CYS A 1 184 ? 18.672 11.125 1.915 1 93.38 184 CYS A C 1
ATOM 1414 O O . CYS A 1 184 ? 19.547 11.281 1.068 1 93.38 184 CYS A O 1
ATOM 1416 N N . PHE A 1 185 ? 17.438 10.906 1.6 1 94.62 185 PHE A N 1
ATOM 1417 C CA . PHE A 1 185 ? 17.031 10.844 0.202 1 94.62 185 PHE A CA 1
ATOM 1418 C C . PHE A 1 185 ? 17.344 12.156 -0.507 1 94.62 185 PHE A C 1
ATOM 1420 O O . PHE A 1 185 ? 17.891 12.164 -1.605 1 94.62 185 PHE A O 1
ATOM 1427 N N . HIS A 1 186 ? 16.984 13.234 0.124 1 84.06 186 HIS A N 1
ATOM 1428 C CA . HIS A 1 186 ? 17.141 14.547 -0.503 1 84.06 186 HIS A CA 1
ATOM 1429 C C . HIS A 1 186 ? 18.609 14.961 -0.54 1 84.06 186 HIS A C 1
ATOM 1431 O O . HIS A 1 186 ? 19 15.789 -1.367 1 84.06 186 HIS A O 1
ATOM 1437 N N . SER A 1 187 ? 19.406 14.398 0.224 1 82.06 187 SER A N 1
ATOM 1438 C CA . SER A 1 187 ? 20.828 14.711 0.223 1 82.06 187 SER A CA 1
ATOM 1439 C C . SER A 1 187 ? 21.562 13.953 -0.886 1 82.06 187 SER A C 1
ATOM 1441 O O . SER A 1 187 ? 22.531 14.461 -1.453 1 82.06 187 SER A O 1
ATOM 1443 N N . VAL A 1 188 ? 21.078 12.773 -1.148 1 76.12 188 VAL A N 1
ATOM 1444 C CA . VAL A 1 188 ? 21.719 11.93 -2.156 1 76.12 188 VAL A CA 1
ATOM 1445 C C . VAL A 1 188 ? 21.297 12.391 -3.551 1 76.12 188 VAL A C 1
ATOM 1447 O O . VAL A 1 188 ? 22.109 12.359 -4.488 1 76.12 188 VAL A O 1
ATOM 1450 N N . SER A 1 189 ? 20.078 12.844 -3.727 1 66.25 189 SER A N 1
ATOM 1451 C CA . SER A 1 189 ? 19.562 13.25 -5.027 1 66.25 189 SER A CA 1
ATOM 1452 C C . SER A 1 189 ? 20.109 14.625 -5.426 1 66.25 189 SER A C 1
ATOM 1454 O O . SER A 1 189 ? 20.203 14.938 -6.613 1 66.25 189 SER A O 1
ATOM 1456 N N . ARG A 1 190 ? 20.328 15.719 -4.57 1 58.72 190 ARG A N 1
ATOM 1457 C CA . ARG A 1 190 ? 20.844 17.062 -4.844 1 58.72 190 ARG A CA 1
ATOM 1458 C C . ARG A 1 190 ? 22.281 17.016 -5.312 1 58.72 190 ARG A C 1
ATOM 1460 O O . ARG A 1 190 ? 22.719 17.844 -6.113 1 58.72 190 ARG A O 1
ATOM 1467 N N . SER A 1 191 ? 23.047 16.234 -4.848 1 49.16 191 SER A N 1
ATOM 1468 C CA . SER A 1 191 ? 24.453 16.391 -5.188 1 49.16 191 SER A CA 1
ATOM 1469 C C . SER A 1 191 ? 24.688 16.156 -6.676 1 49.16 191 SER A C 1
ATOM 1471 O O . SER A 1 191 ? 25.734 16.531 -7.211 1 49.16 191 SER A O 1
ATOM 1473 N N . GLY A 1 192 ? 23.734 15.711 -7.445 1 40.5 192 GLY A N 1
ATOM 1474 C CA . GLY A 1 192 ? 23.969 15.672 -8.883 1 40.5 192 GLY A CA 1
ATOM 1475 C C . GLY A 1 192 ? 23.781 17.016 -9.555 1 40.5 192 GLY A C 1
ATOM 1476 O O . GLY A 1 192 ? 24.312 17.25 -10.641 1 40.5 192 GLY A O 1
ATOM 1477 N N . THR A 1 193 ? 22.812 17.922 -9.094 1 38.78 193 THR A N 1
ATOM 1478 C CA . THR A 1 193 ? 22.516 19.156 -9.812 1 38.78 193 THR A CA 1
ATOM 1479 C C . THR A 1 193 ? 23.594 20.203 -9.555 1 38.78 193 THR A C 1
ATOM 1481 O O . THR A 1 193 ? 23.75 21.141 -10.328 1 38.78 193 THR A O 1
ATOM 1484 N N . GLU A 1 194 ? 24.219 20.312 -8.414 1 36.38 194 GLU A N 1
ATOM 1485 C CA . GLU A 1 194 ? 25.156 21.406 -8.242 1 36.38 194 GLU A CA 1
ATOM 1486 C C . GLU A 1 194 ? 26.391 21.219 -9.117 1 36.38 194 GLU A C 1
ATOM 1488 O O . GLU A 1 194 ? 27.062 22.188 -9.461 1 36.38 194 GLU A O 1
ATOM 1493 N N . LYS A 1 195 ? 26.844 20.031 -9.406 1 37.41 195 LYS A N 1
ATOM 1494 C CA . LYS A 1 195 ? 28.047 20 -10.227 1 37.41 195 LYS A CA 1
ATOM 1495 C C . LYS A 1 195 ? 27.734 20.359 -11.68 1 37.41 195 LYS A C 1
ATOM 1497 O O . LYS A 1 195 ? 28.641 20.422 -12.508 1 37.41 195 LYS A O 1
ATOM 1502 N N . LEU A 1 196 ? 26.469 20.297 -12.078 1 33.34 196 LEU A N 1
ATOM 1503 C CA . LEU A 1 196 ? 26.281 20.688 -13.469 1 33.34 196 LEU A CA 1
ATOM 1504 C C . LEU A 1 196 ? 26.406 22.203 -13.617 1 33.34 196 LEU A C 1
ATOM 1506 O O . LEU A 1 196 ? 26.609 22.703 -14.719 1 33.34 196 LEU A O 1
ATOM 1510 N N . SER A 1 197 ? 26.016 22.922 -12.547 1 31.97 197 SER A N 1
ATOM 1511 C CA . SER A 1 197 ? 26.109 24.375 -12.742 1 31.97 197 SER A CA 1
ATOM 1512 C C . SER A 1 197 ? 27.547 24.859 -12.578 1 31.97 197 SER A C 1
ATOM 1514 O O . SER A 1 197 ? 27.906 25.938 -13.078 1 31.97 197 SER A O 1
ATOM 1516 N N . ALA A 1 198 ? 28.266 24.188 -11.703 1 31.95 198 ALA A N 1
ATOM 1517 C CA . ALA A 1 198 ? 29.578 24.797 -11.484 1 31.95 198 ALA A CA 1
ATOM 1518 C C . ALA A 1 198 ? 30.516 24.469 -12.641 1 31.95 198 ALA A C 1
ATOM 1520 O O . ALA A 1 198 ? 31.609 25.047 -12.734 1 31.95 198 ALA A O 1
ATOM 1521 N N . LYS A 1 199 ? 30.312 23.344 -13.188 1 32.47 199 LYS A N 1
ATOM 1522 C CA . LYS A 1 199 ? 31.312 23.031 -14.211 1 32.47 199 LYS A CA 1
ATOM 1523 C C . LYS A 1 199 ? 31.156 23.938 -15.43 1 32.47 199 LYS A C 1
ATOM 1525 O O . LYS A 1 199 ? 31.953 23.891 -16.359 1 32.47 199 LYS A O 1
ATOM 1530 N N . ALA A 1 200 ? 29.953 24.359 -15.492 1 33.19 200 ALA A N 1
ATOM 1531 C CA . ALA A 1 200 ? 29.844 25.062 -16.766 1 33.19 200 ALA A CA 1
ATOM 1532 C C . ALA A 1 200 ? 30.641 26.359 -16.734 1 33.19 200 ALA A C 1
ATOM 1534 O O . ALA A 1 200 ? 30.812 27.016 -17.766 1 33.19 200 ALA A O 1
ATOM 1535 N N . THR A 1 201 ? 30.719 26.766 -15.469 1 29.42 201 THR A N 1
ATOM 1536 C CA . THR A 1 201 ? 31.188 28.141 -15.578 1 29.42 201 THR A CA 1
ATOM 1537 C C . THR A 1 201 ? 32.688 28.188 -15.719 1 29.42 201 THR A C 1
ATOM 1539 O O . THR A 1 201 ? 33.312 29.219 -15.461 1 29.42 201 THR A O 1
ATOM 1542 N N . ASN A 1 202 ? 33.25 27 -16.078 1 29.66 202 ASN A N 1
ATOM 1543 C CA . ASN A 1 202 ? 34.688 27.281 -16.266 1 29.66 202 ASN A CA 1
ATOM 1544 C C . ASN A 1 202 ? 34.875 28.484 -17.188 1 29.66 202 ASN A C 1
ATOM 1546 O O . ASN A 1 202 ? 34.469 28.469 -18.344 1 29.66 202 ASN A O 1
ATOM 1550 N N . PRO A 1 203 ? 34.844 29.609 -16.609 1 29.17 203 PRO A N 1
ATOM 1551 C CA . PRO A 1 203 ? 35.094 30.797 -17.438 1 29.17 203 PRO A CA 1
ATOM 1552 C C . PRO A 1 203 ? 36.344 30.625 -18.328 1 29.17 203 PRO A C 1
ATOM 1554 O O . PRO A 1 203 ? 37.406 30.266 -17.859 1 29.17 203 PRO A O 1
ATOM 1557 N N . ILE A 1 204 ? 36.156 29.812 -19.469 1 31.28 204 ILE A N 1
ATOM 1558 C CA . ILE A 1 204 ? 37.188 29.828 -20.5 1 31.28 204 ILE A CA 1
ATOM 1559 C C . ILE A 1 204 ? 37.812 31.234 -20.578 1 31.28 204 ILE A C 1
ATOM 1561 O O . ILE A 1 204 ? 37.125 32.188 -20.953 1 31.28 204 ILE A O 1
ATOM 1565 N N . THR A 1 205 ? 38.5 31.625 -19.5 1 26.44 205 THR A N 1
ATOM 1566 C CA . THR A 1 205 ? 39.25 32.875 -19.562 1 26.44 205 THR A CA 1
ATOM 1567 C C . THR A 1 205 ? 40.094 32.938 -20.859 1 26.44 205 THR A C 1
ATOM 1569 O O . THR A 1 205 ? 40.875 32.031 -21.125 1 26.44 205 THR A O 1
ATOM 1572 N N . ASP A 1 206 ? 39.438 33.406 -21.922 1 27.67 206 ASP A N 1
ATOM 1573 C CA . ASP A 1 206 ? 40 33.75 -23.219 1 27.67 206 ASP A CA 1
ATOM 1574 C C . ASP A 1 206 ? 41.344 34.469 -23.062 1 27.67 206 ASP A C 1
ATOM 1576 O O . ASP A 1 206 ? 41.375 35.594 -22.578 1 27.67 206 ASP A O 1
ATOM 1580 N N . GLY A 1 207 ? 42.312 33.844 -22.297 1 26.05 207 GLY A N 1
ATOM 1581 C CA . GLY A 1 207 ? 43.656 34.406 -22.25 1 26.05 207 GLY A CA 1
ATOM 1582 C C . GLY A 1 207 ? 44.188 34.781 -23.625 1 26.05 207 GLY A C 1
ATOM 1583 O O . GLY A 1 207 ? 44.625 33.875 -24.359 1 26.05 207 GLY A O 1
ATOM 1584 N N . LEU A 1 208 ? 43.438 35.562 -24.391 1 28.31 208 LEU A N 1
ATOM 1585 C CA . LEU A 1 208 ? 43.938 36.156 -25.641 1 28.31 208 LEU A CA 1
ATOM 1586 C C . LEU A 1 208 ? 45.281 36.812 -25.438 1 28.31 208 LEU A C 1
ATOM 1588 O O . LEU A 1 208 ? 45.406 37.844 -24.797 1 28.31 208 LEU A O 1
ATOM 1592 N N . THR A 1 209 ? 46.25 36 -24.969 1 25.61 209 THR A N 1
ATOM 1593 C CA . THR A 1 209 ? 47.625 36.5 -24.938 1 25.61 209 THR A CA 1
ATOM 1594 C C . THR A 1 209 ? 48.031 37.094 -26.281 1 25.61 209 THR A C 1
ATOM 1596 O O . THR A 1 209 ? 47.812 36.469 -27.328 1 25.61 209 THR A O 1
ATOM 1599 N N . HIS A 1 210 ? 47.969 38.438 -26.406 1 28.67 210 HIS A N 1
ATOM 1600 C CA . HIS A 1 210 ? 48.438 39.344 -27.438 1 28.67 210 HIS A CA 1
ATOM 1601 C C . HIS A 1 210 ? 49.875 39.031 -27.875 1 28.67 210 HIS A C 1
ATOM 1603 O O . HIS A 1 210 ? 50.812 39.219 -27.109 1 28.67 210 HIS A O 1
ATOM 1609 N N . MET A 1 211 ? 50.094 37.844 -28.484 1 25.64 211 MET A N 1
ATOM 1610 C CA . MET A 1 211 ? 51.438 37.594 -29.062 1 25.64 211 MET A CA 1
ATOM 1611 C C . MET A 1 211 ? 51.812 38.719 -30 1 25.64 211 MET A C 1
ATOM 1613 O O . MET A 1 211 ? 51.062 39.094 -30.875 1 25.64 211 MET A O 1
ATOM 1617 N N . ASP A 1 212 ? 52.719 39.656 -29.516 1 22.77 212 ASP A N 1
ATOM 1618 C CA . ASP A 1 212 ? 53.406 40.781 -30.156 1 22.77 212 ASP A CA 1
ATOM 1619 C C . ASP A 1 212 ? 54.094 40.344 -31.453 1 22.77 212 ASP A C 1
ATOM 1621 O O . ASP A 1 212 ? 54.875 39.375 -31.453 1 22.77 212 ASP A O 1
ATOM 1625 N N . ALA A 1 213 ? 53.438 40.469 -32.625 1 24.03 213 ALA A N 1
ATOM 1626 C CA . ALA A 1 213 ? 53.906 40.312 -34 1 24.03 213 ALA A CA 1
ATOM 1627 C C . ALA A 1 213 ? 55.156 41.188 -34.219 1 24.03 213 ALA A C 1
ATOM 1629 O O . ALA A 1 213 ? 55.219 41.875 -35.25 1 24.03 213 ALA A O 1
ATOM 1630 N N . GLN A 1 214 ? 56.031 41.5 -33.312 1 21.61 214 GLN A N 1
ATOM 1631 C CA . GLN A 1 214 ? 57.094 42.375 -33.75 1 21.61 214 GLN A CA 1
ATOM 1632 C C . GLN A 1 214 ? 57.938 41.75 -34.844 1 21.61 214 GLN A C 1
ATOM 1634 O O . GLN A 1 214 ? 58.938 42.312 -35.281 1 21.61 214 GLN A O 1
ATOM 1639 N N . ALA A 1 215 ? 57.812 40.5 -35.281 1 22.81 215 ALA A N 1
ATOM 1640 C CA . ALA A 1 215 ? 59 40 -36 1 22.81 215 ALA A CA 1
ATOM 1641 C C . ALA A 1 215 ? 59.156 40.75 -37.312 1 22.81 215 ALA A C 1
ATOM 1643 O O . ALA A 1 215 ? 60.281 40.875 -37.812 1 22.81 215 ALA A O 1
ATOM 1644 N N . VAL A 1 216 ? 58.031 41.125 -38 1 21.88 216 VAL A N 1
ATOM 1645 C CA . VAL A 1 216 ? 58.312 41.062 -39.438 1 21.88 216 VAL A CA 1
ATOM 1646 C C . VAL A 1 216 ? 59.156 42.25 -39.844 1 21.88 216 VAL A C 1
ATOM 1648 O O . VAL A 1 216 ? 58.625 43.281 -40.25 1 21.88 216 VAL A O 1
ATOM 1651 N N . GLU A 1 217 ? 59.875 42.969 -39 1 21.8 217 GLU A N 1
ATOM 1652 C CA . GLU A 1 217 ? 60.656 43.969 -39.719 1 21.8 217 GLU A CA 1
ATOM 1653 C C . GLU A 1 217 ? 61.656 43.312 -40.688 1 21.8 217 GLU A C 1
ATOM 1655 O O . GLU A 1 217 ? 62.219 43.969 -41.562 1 21.8 217 GLU A O 1
ATOM 1660 N N . GLN A 1 218 ? 61.875 42 -40.781 1 21.38 218 GLN A N 1
ATOM 1661 C CA . GLN A 1 218 ? 62.625 41.844 -42.031 1 21.38 218 GLN A CA 1
ATOM 1662 C C . GLN A 1 218 ? 61.688 41.875 -43.25 1 21.38 218 GLN A C 1
ATOM 1664 O O . GLN A 1 218 ? 60.625 41.25 -43.25 1 21.38 218 GLN A O 1
ATOM 1669 N N . MET B 1 1 ? 22.609 26.234 28.422 1 24.77 1 MET B N 1
ATOM 1670 C CA . MET B 1 1 ? 21.906 26.344 27.156 1 24.77 1 MET B CA 1
ATOM 1671 C C . MET B 1 1 ? 21.609 24.969 26.578 1 24.77 1 MET B C 1
ATOM 1673 O O . MET B 1 1 ? 22.531 24.25 26.188 1 24.77 1 MET B O 1
ATOM 1677 N N . THR B 1 2 ? 20.656 24.172 27.156 1 26.98 2 THR B N 1
ATOM 1678 C CA . THR B 1 2 ? 20.312 22.766 27.234 1 26.98 2 THR B CA 1
ATOM 1679 C C . THR B 1 2 ? 20.047 22.188 25.844 1 26.98 2 THR B C 1
ATOM 1681 O O . THR B 1 2 ? 19.297 22.781 25.062 1 26.98 2 THR B O 1
ATOM 1684 N N . ARG B 1 3 ? 20.984 21.453 25.141 1 29.33 3 ARG B N 1
ATOM 1685 C CA . ARG B 1 3 ? 21.109 20.641 23.938 1 29.33 3 ARG B CA 1
ATOM 1686 C C . ARG B 1 3 ? 19.859 19.812 23.688 1 29.33 3 ARG B C 1
ATOM 1688 O O . ARG B 1 3 ? 19.859 18.594 23.875 1 29.33 3 ARG B O 1
ATOM 1695 N N . TYR B 1 4 ? 18.672 20.172 24.266 1 31.61 4 TYR B N 1
ATOM 1696 C CA . TYR B 1 4 ? 17.359 19.578 24.047 1 31.61 4 TYR B CA 1
ATOM 1697 C C . TYR B 1 4 ? 17.094 19.359 22.562 1 31.61 4 TYR B C 1
ATOM 1699 O O . TYR B 1 4 ? 15.969 19.031 22.172 1 31.61 4 TYR B O 1
ATOM 1707 N N . SER B 1 5 ? 17.75 20.047 21.625 1 31.2 5 SER B N 1
ATOM 1708 C CA . SER B 1 5 ? 17.25 20.469 20.328 1 31.2 5 SER B CA 1
ATOM 1709 C C . SER B 1 5 ? 16.953 19.281 19.422 1 31.2 5 SER B C 1
ATOM 1711 O O . SER B 1 5 ? 15.898 19.219 18.781 1 31.2 5 SER B O 1
ATOM 1713 N N . ASP B 1 6 ? 17.938 18.641 18.672 1 35.06 6 ASP B N 1
ATOM 1714 C CA . ASP B 1 6 ? 17.922 17.953 17.391 1 35.06 6 ASP B CA 1
ATOM 1715 C C . ASP B 1 6 ? 17.297 16.562 17.531 1 35.06 6 ASP B C 1
ATOM 1717 O O . ASP B 1 6 ? 17.062 15.883 16.531 1 35.06 6 ASP B O 1
ATOM 1721 N N . TYR B 1 7 ? 17.391 15.812 18.609 1 36.59 7 TYR B N 1
ATOM 1722 C CA . TYR B 1 7 ? 17.109 14.391 18.766 1 36.59 7 TYR B CA 1
ATOM 1723 C C . TYR B 1 7 ? 15.609 14.125 18.641 1 36.59 7 TYR B C 1
ATOM 1725 O O . TYR B 1 7 ? 15.203 13.016 18.281 1 36.59 7 TYR B O 1
ATOM 1733 N N . ASP B 1 8 ? 14.781 14.898 19.438 1 41.19 8 ASP B N 1
ATOM 1734 C CA . ASP B 1 8 ? 13.391 14.516 19.641 1 41.19 8 ASP B CA 1
ATOM 1735 C C . ASP B 1 8 ? 12.562 14.719 18.375 1 41.19 8 ASP B C 1
ATOM 1737 O O . ASP B 1 8 ? 11.336 14.656 18.406 1 41.19 8 ASP B O 1
ATOM 1741 N N . CYS B 1 9 ? 13.07 15.547 17.484 1 47.97 9 CYS B N 1
ATOM 1742 C CA . CYS B 1 9 ? 12.242 15.992 16.359 1 47.97 9 CYS B CA 1
ATOM 1743 C C . CYS B 1 9 ? 11.805 14.812 15.5 1 47.97 9 CYS B C 1
ATOM 1745 O O . CYS B 1 9 ? 12.617 13.945 15.172 1 47.97 9 CYS B O 1
ATOM 1747 N N . LEU B 1 10 ? 10.594 14.484 15.609 1 59.06 10 LEU B N 1
ATOM 1748 C CA . LEU B 1 10 ? 10.008 13.5 14.711 1 59.06 10 LEU B CA 1
ATOM 1749 C C . LEU B 1 10 ? 10.625 13.602 13.32 1 59.06 10 LEU B C 1
ATOM 1751 O O . LEU B 1 10 ? 10.844 14.703 12.812 1 59.06 10 LEU B O 1
ATOM 1755 N N . SER B 1 11 ? 11.547 12.719 12.938 1 79.44 11 SER B N 1
ATOM 1756 C CA . SER B 1 11 ? 11.945 12.648 11.539 1 79.44 11 SER B CA 1
ATOM 1757 C C . SER B 1 11 ? 10.727 12.586 10.625 1 79.44 11 SER B C 1
ATOM 1759 O O . SER B 1 11 ? 9.688 12.039 10.992 1 79.44 11 SER B O 1
ATOM 1761 N N . GLY B 1 12 ? 10.633 13.57 9.641 1 95.19 12 GLY B N 1
ATOM 1762 C CA . GLY B 1 12 ? 9.555 13.586 8.664 1 95.19 12 GLY B CA 1
ATOM 1763 C C . GLY B 1 12 ? 9.156 12.195 8.195 1 95.19 12 GLY B C 1
ATOM 1764 O O . GLY B 1 12 ? 10.023 11.352 7.941 1 95.19 12 GLY B O 1
ATOM 1765 N N . ARG B 1 13 ? 7.836 12.023 8.227 1 96.94 13 ARG B N 1
ATOM 1766 C CA . ARG B 1 13 ? 7.344 10.695 7.879 1 96.94 13 ARG B CA 1
ATOM 1767 C C . ARG B 1 13 ? 5.918 10.766 7.34 1 96.94 13 ARG B C 1
ATOM 1769 O O . ARG B 1 13 ? 5.156 11.664 7.699 1 96.94 13 ARG B O 1
ATOM 1776 N N . ILE B 1 14 ? 5.625 9.828 6.434 1 98.5 14 ILE B N 1
ATOM 1777 C CA . ILE B 1 14 ? 4.262 9.664 5.945 1 98.5 14 ILE B CA 1
ATOM 1778 C C . ILE B 1 14 ? 3.77 8.25 6.246 1 98.5 14 ILE B C 1
ATOM 1780 O O . ILE B 1 14 ? 4.418 7.27 5.871 1 98.5 14 ILE B O 1
ATOM 1784 N N . ASP B 1 15 ? 2.678 8.141 6.938 1 98.75 15 ASP B N 1
ATOM 1785 C CA . ASP B 1 15 ? 1.972 6.883 7.156 1 98.75 15 ASP B CA 1
ATOM 1786 C C . ASP B 1 15 ? 0.613 6.887 6.461 1 98.75 15 ASP B C 1
ATOM 1788 O O . ASP B 1 15 ? -0.195 7.793 6.672 1 98.75 15 ASP B O 1
ATOM 1792 N N . LEU B 1 16 ? 0.427 5.859 5.664 1 98.81 16 LEU B N 1
ATOM 1793 C CA . LEU B 1 16 ? -0.822 5.73 4.922 1 98.81 16 LEU B CA 1
ATOM 1794 C C . LEU B 1 16 ? -1.686 4.617 5.504 1 98.81 16 LEU B C 1
ATOM 1796 O O . LEU B 1 16 ? -1.222 3.484 5.664 1 98.81 16 LEU B O 1
ATOM 1800 N N . ILE B 1 17 ? -2.883 4.941 5.906 1 98.81 17 ILE B N 1
ATOM 1801 C CA . ILE B 1 17 ? -3.896 3.984 6.344 1 98.81 17 ILE B CA 1
ATOM 1802 C C . ILE B 1 17 ? -4.957 3.826 5.258 1 98.81 17 ILE B C 1
ATOM 1804 O O . ILE B 1 17 ? -5.664 4.781 4.926 1 98.81 17 ILE B O 1
ATOM 1808 N N . CYS B 1 18 ? -5.059 2.615 4.773 1 98.69 18 CYS B N 1
ATOM 1809 C CA . CYS B 1 18 ? -6.008 2.367 3.697 1 98.69 18 CYS B CA 1
ATOM 1810 C C . CYS B 1 18 ? -7.008 1.286 4.094 1 98.69 18 CYS B C 1
ATOM 1812 O O . CYS B 1 18 ? -6.832 0.611 5.105 1 98.69 18 CYS B O 1
ATOM 1814 N N . GLY B 1 19 ? -8.062 1.166 3.314 1 98.5 19 GLY B N 1
ATOM 1815 C CA . GLY B 1 19 ? -9.117 0.177 3.473 1 98.5 19 GLY B CA 1
ATOM 1816 C C . GLY B 1 19 ? -10.391 0.542 2.736 1 98.5 19 GLY B C 1
ATOM 1817 O O . GLY B 1 19 ? -10.516 1.65 2.215 1 98.5 19 GLY B O 1
ATOM 1818 N N . PRO B 1 20 ? -11.234 -0.494 2.68 1 98.31 20 PRO B N 1
ATOM 1819 C CA . PRO B 1 20 ? -12.539 -0.19 2.082 1 98.31 20 PRO B CA 1
ATOM 1820 C C . PRO B 1 20 ? -13.398 0.705 2.971 1 98.31 20 PRO B C 1
ATOM 1822 O O . PRO B 1 20 ? -12.992 1.043 4.086 1 98.31 20 PRO B O 1
ATOM 1825 N N . MET B 1 21 ? -14.5 1.118 2.359 1 96.19 21 MET B N 1
ATOM 1826 C CA . MET B 1 21 ? -15.492 1.784 3.207 1 96.19 21 MET B CA 1
ATOM 1827 C C . MET B 1 21 ? -15.844 0.917 4.41 1 96.19 21 MET B C 1
ATOM 1829 O O . MET B 1 21 ? -15.844 -0.312 4.312 1 96.19 21 MET B O 1
ATOM 1833 N N . PHE B 1 22 ? -16.047 1.558 5.621 1 95.5 22 PHE B N 1
ATOM 1834 C CA . PHE B 1 22 ? -16.516 0.927 6.848 1 95.5 22 PHE B CA 1
ATOM 1835 C C . PHE B 1 22 ? -15.406 0.123 7.512 1 95.5 22 PHE B C 1
ATOM 1837 O O . PHE B 1 22 ? -15.672 -0.695 8.398 1 95.5 22 PHE B O 1
ATOM 1844 N N . SER B 1 23 ? -14.219 0.289 7.086 1 98.19 23 SER B N 1
ATOM 1845 C CA . SER B 1 23 ? -13.109 -0.466 7.66 1 98.19 23 SER B CA 1
ATOM 1846 C C . SER B 1 23 ? -12.555 0.224 8.906 1 98.19 23 SER B C 1
ATOM 1848 O O . SER B 1 23 ? -11.656 -0.298 9.562 1 98.19 23 SER B O 1
ATOM 1850 N N . GLY B 1 24 ? -12.992 1.435 9.242 1 97.38 24 GLY B N 1
ATOM 1851 C CA . GLY B 1 24 ? -12.555 2.119 10.453 1 97.38 24 GLY B CA 1
ATOM 1852 C C . GLY B 1 24 ? -11.352 3.018 10.227 1 97.38 24 GLY B C 1
ATOM 1853 O O . GLY B 1 24 ? -10.609 3.314 11.164 1 97.38 24 GLY B O 1
ATOM 1854 N N . LYS B 1 25 ? -11.102 3.502 9.039 1 97.56 25 LYS B N 1
ATOM 1855 C CA . LYS B 1 25 ? -9.969 4.363 8.719 1 97.56 25 LYS B CA 1
ATOM 1856 C C . LYS B 1 25 ? -9.992 5.641 9.555 1 97.56 25 LYS B C 1
ATOM 1858 O O . LYS B 1 25 ? -8.984 6.012 10.156 1 97.56 25 LYS B O 1
ATOM 1863 N N . SER B 1 26 ? -11.18 6.297 9.625 1 96.69 26 SER B N 1
ATOM 1864 C CA . SER B 1 26 ? -11.305 7.539 10.375 1 96.69 26 SER B CA 1
ATOM 1865 C C . SER B 1 26 ? -11.102 7.309 11.867 1 96.69 26 SER B C 1
ATOM 1867 O O . SER B 1 26 ? -10.422 8.094 12.531 1 96.69 26 SER B O 1
ATOM 1869 N N . THR B 1 27 ? -11.625 6.223 12.352 1 96.56 27 THR B N 1
ATOM 1870 C CA . THR B 1 27 ? -11.477 5.879 13.766 1 96.56 27 THR B CA 1
ATOM 1871 C C . THR B 1 27 ? -10.008 5.645 14.109 1 96.56 27 THR B C 1
ATOM 1873 O O . THR B 1 27 ? -9.516 6.141 15.125 1 96.56 27 THR B O 1
ATOM 1876 N N . GLU B 1 28 ? -9.344 4.922 13.266 1 97.44 28 GLU B N 1
ATOM 1877 C CA . GLU B 1 28 ? -7.922 4.656 13.484 1 97.44 28 GLU B CA 1
ATOM 1878 C C . GLU B 1 28 ? -7.105 5.945 13.414 1 97.44 28 GLU B C 1
ATOM 1880 O O . GLU B 1 28 ? -6.195 6.152 14.211 1 97.44 28 GLU B O 1
ATOM 1885 N N . LEU B 1 29 ? -7.406 6.797 12.469 1 97.19 29 LEU B N 1
ATOM 1886 C CA . LEU B 1 29 ? -6.727 8.078 12.32 1 97.19 29 LEU B CA 1
ATOM 1887 C C . LEU B 1 29 ? -6.852 8.906 13.594 1 97.19 29 LEU B C 1
ATOM 1889 O O . LEU B 1 29 ? -5.855 9.422 14.102 1 97.19 29 LEU B O 1
ATOM 1893 N N . ILE B 1 30 ? -8.062 9 14.125 1 95.69 30 ILE B N 1
ATOM 1894 C CA . ILE B 1 30 ? -8.336 9.805 15.305 1 95.69 30 ILE B CA 1
ATOM 1895 C C . ILE B 1 30 ? -7.648 9.18 16.516 1 95.69 30 ILE B C 1
ATOM 1897 O O . ILE B 1 30 ? -7.125 9.898 17.375 1 95.69 30 ILE B O 1
ATOM 1901 N N . ARG B 1 31 ? -7.648 7.863 16.562 1 95.75 31 ARG B N 1
ATOM 1902 C CA . ARG B 1 31 ? -6.941 7.176 17.641 1 95.75 31 ARG B CA 1
ATOM 1903 C C . ARG B 1 31 ? -5.465 7.551 17.656 1 95.75 31 ARG B C 1
ATOM 1905 O O . ARG B 1 31 ? -4.898 7.828 18.703 1 95.75 31 ARG B O 1
ATOM 1912 N N . LEU B 1 32 ? -4.859 7.609 16.516 1 96.5 32 LEU B N 1
ATOM 1913 C CA . LEU B 1 32 ? -3.445 7.945 16.406 1 96.5 32 LEU B CA 1
ATOM 1914 C C . LEU B 1 32 ? -3.203 9.398 16.781 1 96.5 32 LEU B C 1
ATOM 1916 O O . LEU B 1 32 ? -2.254 9.703 17.516 1 96.5 32 LEU B O 1
ATOM 1920 N N . VAL B 1 33 ? -4.09 10.258 16.344 1 94.56 33 VAL B N 1
ATOM 1921 C CA . VAL B 1 33 ? -3.979 11.672 16.672 1 94.56 33 VAL B CA 1
ATOM 1922 C C . VAL B 1 33 ? -4.043 11.852 18.188 1 94.56 33 VAL B C 1
ATOM 1924 O O . VAL B 1 33 ? -3.24 12.594 18.766 1 94.56 33 VAL B O 1
ATOM 1927 N N . ARG B 1 34 ? -4.914 11.172 18.828 1 93.25 34 ARG B N 1
ATOM 1928 C CA . ARG B 1 34 ? -5.066 11.258 20.281 1 93.25 34 ARG B CA 1
ATOM 1929 C C . ARG B 1 34 ? -3.795 10.797 20.984 1 93.25 34 ARG B C 1
ATOM 1931 O O . ARG B 1 34 ? -3.377 11.406 21.969 1 93.25 34 ARG B O 1
ATOM 1938 N N . ARG B 1 35 ? -3.219 9.766 20.484 1 93.75 35 ARG B N 1
ATOM 1939 C CA . ARG B 1 35 ? -1.972 9.266 21.047 1 93.75 35 ARG B CA 1
ATOM 1940 C C . ARG B 1 35 ? -0.884 10.328 21 1 93.75 35 ARG B C 1
ATOM 1942 O O . ARG B 1 35 ? -0.161 10.523 21.984 1 93.75 35 ARG B O 1
ATOM 1949 N N . PHE B 1 36 ? -0.823 11.023 19.938 1 94.25 36 PHE B N 1
ATOM 1950 C CA . PHE B 1 36 ? 0.179 12.07 19.781 1 94.25 36 PHE B CA 1
ATOM 1951 C C . PHE B 1 36 ? -0.146 13.266 20.672 1 94.25 36 PHE B C 1
ATOM 1953 O O . PHE B 1 36 ? 0.754 13.883 21.25 1 94.25 36 PHE B O 1
ATOM 1960 N N . SER B 1 37 ? -1.41 13.523 20.797 1 91.19 37 SER B N 1
ATOM 1961 C CA . SER B 1 37 ? -1.825 14.625 21.656 1 91.19 37 SER B CA 1
ATOM 1962 C C . SER B 1 37 ? -1.472 14.352 23.109 1 91.19 37 SER B C 1
ATOM 1964 O O . SER B 1 37 ? -1.032 15.25 23.828 1 91.19 37 SER B O 1
ATOM 1966 N N . ILE B 1 38 ? -1.632 13.156 23.516 1 90.62 38 ILE B N 1
ATOM 1967 C CA . ILE B 1 38 ? -1.287 12.75 24.875 1 90.62 38 ILE B CA 1
ATOM 1968 C C . ILE B 1 38 ? 0.209 12.945 25.109 1 90.62 38 ILE B C 1
ATOM 1970 O O . ILE B 1 38 ? 0.626 13.312 26.203 1 90.62 38 ILE B O 1
ATOM 1974 N N . ALA B 1 39 ? 0.935 12.789 24.062 1 91.62 39 ALA B N 1
ATOM 1975 C CA . ALA B 1 39 ? 2.379 12.992 24.125 1 91.62 39 ALA B CA 1
ATOM 1976 C C . ALA B 1 39 ? 2.732 14.469 23.938 1 91.62 39 ALA B C 1
ATOM 1978 O O . ALA B 1 39 ? 3.883 14.805 23.641 1 91.62 39 ALA B O 1
ATOM 1979 N N . GLU B 1 40 ? 1.699 15.336 23.922 1 91.56 40 GLU B N 1
ATOM 1980 C CA . GLU B 1 40 ? 1.821 16.781 23.906 1 91.56 40 GLU B CA 1
ATOM 1981 C C . GLU B 1 40 ? 2.32 17.281 22.562 1 91.56 40 GLU B C 1
ATOM 1983 O O . GLU B 1 40 ? 3.047 18.281 22.484 1 91.56 40 GLU B O 1
ATOM 1988 N N . LYS B 1 41 ? 2.012 16.516 21.547 1 94.06 41 LYS B N 1
ATOM 1989 C CA . LYS B 1 41 ? 2.275 16.984 20.188 1 94.06 41 LYS B CA 1
ATOM 1990 C C . LYS B 1 41 ? 1.108 17.812 19.656 1 94.06 41 LYS B C 1
ATOM 1992 O O . LYS B 1 41 ? -0.053 17.5 19.938 1 94.06 41 LYS B O 1
ATOM 1997 N N . ARG B 1 42 ? 1.486 18.938 18.969 1 93.44 42 ARG B N 1
ATOM 1998 C CA . ARG B 1 42 ? 0.451 19.719 18.312 1 93.44 42 ARG B CA 1
ATOM 1999 C C . ARG B 1 42 ? -0.022 19.031 17.031 1 93.44 42 ARG B C 1
ATOM 2001 O O . ARG B 1 42 ? 0.783 18.719 16.141 1 93.44 42 ARG B O 1
ATOM 2008 N N . CYS B 1 43 ? -1.373 18.797 16.906 1 95.62 43 CYS B N 1
ATOM 2009 C CA . CYS B 1 43 ? -1.915 18.016 15.805 1 95.62 43 CYS B CA 1
ATOM 2010 C C . CYS B 1 43 ? -2.922 18.828 15 1 95.62 43 CYS B C 1
ATOM 2012 O O . CYS B 1 43 ? -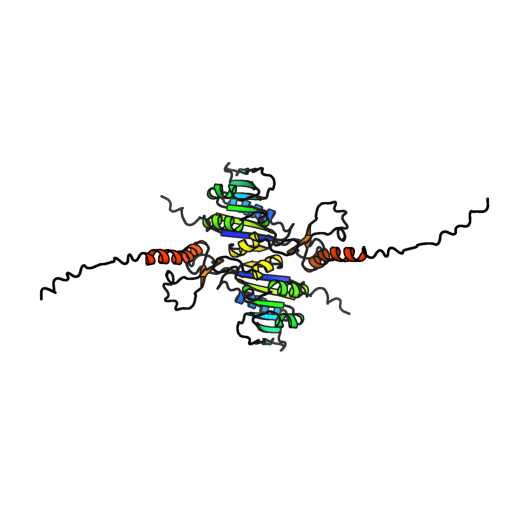3.785 19.5 15.57 1 95.62 43 CYS B O 1
ATOM 2014 N N . LEU B 1 44 ? -2.76 18.812 13.695 1 95.69 44 LEU B N 1
ATOM 2015 C CA . LEU B 1 44 ? -3.748 19.344 12.758 1 95.69 44 LEU B CA 1
ATOM 2016 C C . LEU B 1 44 ? -4.516 18.219 12.078 1 95.69 44 LEU B C 1
ATOM 2018 O O . LEU B 1 44 ? -3.916 17.328 11.461 1 95.69 44 LEU B O 1
ATOM 2022 N N . VAL B 1 45 ? -5.805 18.219 12.234 1 96.38 45 VAL B N 1
ATOM 2023 C CA . VAL B 1 45 ? -6.66 17.25 11.562 1 96.38 45 VAL B CA 1
ATOM 2024 C C . VAL B 1 45 ? -7.406 17.922 10.414 1 96.38 45 VAL B C 1
ATOM 2026 O O . VAL B 1 45 ? -8.148 18.875 10.625 1 96.38 45 VAL B O 1
ATOM 2029 N N . ILE B 1 46 ? -7.164 17.328 9.219 1 96.06 46 ILE B N 1
ATOM 2030 C CA . ILE B 1 46 ? -7.785 17.875 8.008 1 96.06 46 ILE B CA 1
ATOM 2031 C C . ILE B 1 46 ? -8.859 16.906 7.512 1 96.06 46 ILE B C 1
ATOM 2033 O O . ILE B 1 46 ? -8.586 15.734 7.27 1 96.06 46 ILE B O 1
ATOM 2037 N N . LYS B 1 47 ? -10.016 17.438 7.34 1 93.31 47 LYS B N 1
ATOM 2038 C CA . LYS B 1 47 ? -11.141 16.641 6.844 1 93.31 47 LYS B CA 1
ATOM 2039 C C . LYS B 1 47 ? -11.672 17.203 5.527 1 93.31 47 LYS B C 1
ATOM 2041 O O . LYS B 1 47 ? -11.727 18.422 5.348 1 93.31 47 LYS B O 1
ATOM 2046 N N . TRP B 1 48 ? -12.008 16.266 4.684 1 92.44 48 TRP B N 1
ATOM 2047 C CA . TRP B 1 48 ? -12.586 16.688 3.412 1 92.44 48 TRP B CA 1
ATOM 2048 C C . TRP B 1 48 ? -13.992 17.25 3.607 1 92.44 48 TRP B C 1
ATOM 2050 O O . TRP B 1 48 ? -14.805 16.672 4.328 1 92.44 48 TRP B O 1
ATOM 2060 N N . ALA B 1 49 ? -14.203 18.406 3.193 1 85.88 49 ALA B N 1
ATOM 2061 C CA . ALA B 1 49 ? -15.531 19.016 3.221 1 85.88 49 ALA B CA 1
ATOM 2062 C C . ALA B 1 49 ? -15.805 19.781 1.938 1 85.88 49 ALA B C 1
ATOM 2064 O O . ALA B 1 49 ? -14.945 20.516 1.452 1 85.88 49 ALA B O 1
ATOM 2065 N N . ASP B 1 50 ? -16.859 19.344 1.288 1 74.5 50 ASP B N 1
ATOM 2066 C CA . ASP B 1 50 ? -17.281 20.062 0.087 1 74.5 50 ASP B CA 1
ATOM 2067 C C . ASP B 1 50 ? -17.703 21.484 0.421 1 74.5 50 ASP B C 1
ATOM 2069 O O . ASP B 1 50 ? -17.578 22.391 -0.409 1 74.5 50 ASP B O 1
ATOM 2073 N N . ASP B 1 51 ? -18.203 21.688 1.658 1 63.53 51 ASP B N 1
ATOM 2074 C CA . ASP B 1 51 ? -18.703 23.016 1.965 1 63.53 51 ASP B CA 1
ATOM 2075 C C . ASP B 1 51 ? -17.594 23.906 2.531 1 63.53 51 ASP B C 1
ATOM 2077 O O . ASP B 1 51 ? -16.641 23.406 3.135 1 63.53 51 ASP B O 1
ATOM 2081 N N . GLN B 1 52 ? -17.328 24.969 1.971 1 54.59 52 GLN B N 1
ATOM 2082 C CA . GLN B 1 52 ? -16.297 25.969 2.172 1 54.59 52 GLN B CA 1
ATOM 2083 C C . GLN B 1 52 ? -16.219 26.391 3.639 1 54.59 52 GLN B C 1
ATOM 2085 O O . GLN B 1 52 ? -15.617 27.406 3.967 1 54.59 52 GLN B O 1
ATOM 2090 N N . ARG B 1 53 ? -16.984 25.641 4.492 1 51.94 53 ARG B N 1
ATOM 2091 C CA . ARG B 1 53 ? -16.828 26.312 5.773 1 51.94 53 ARG B CA 1
ATOM 2092 C C . ARG B 1 53 ? -15.633 25.75 6.547 1 51.94 53 ARG B C 1
ATOM 2094 O O . ARG B 1 53 ? -15.586 24.562 6.844 1 51.94 53 ARG B O 1
ATOM 2101 N N . TYR B 1 54 ? -14.484 26.391 6.387 1 51.25 54 TYR B N 1
ATOM 2102 C CA . TYR B 1 54 ? -13.352 26.078 7.246 1 51.25 54 TYR B CA 1
ATOM 2103 C C . TYR B 1 54 ? -13.758 26.109 8.711 1 51.25 54 TYR B C 1
ATOM 2105 O O . TYR B 1 54 ? -14.375 27.062 9.18 1 51.25 54 TYR B O 1
ATOM 2113 N N . SER B 1 55 ? -14.25 25 9.297 1 54.47 55 SER B N 1
ATOM 2114 C CA . SER B 1 55 ? -14.438 25.062 10.742 1 54.47 55 SER B CA 1
ATOM 2115 C C . SER B 1 55 ? -13.219 24.5 11.477 1 54.47 55 SER B C 1
ATOM 2117 O O . SER B 1 55 ? -12.742 23.406 11.164 1 54.47 55 SER B O 1
ATOM 2119 N N . VAL B 1 56 ? -12.352 25.438 11.938 1 53.84 56 VAL B N 1
ATOM 2120 C CA . VAL B 1 56 ? -11.289 25.016 12.852 1 53.84 56 VAL B CA 1
ATOM 2121 C C . VAL B 1 56 ? -11.875 24.812 14.25 1 53.84 56 VAL B C 1
ATOM 2123 O O . VAL B 1 56 ? -12.492 25.719 14.812 1 53.84 56 VAL B O 1
ATOM 2126 N N . THR B 1 57 ? -12.305 23.625 14.539 1 56.72 57 THR B N 1
ATOM 2127 C CA . THR B 1 57 ? -12.68 23.375 15.93 1 56.72 57 THR B CA 1
ATOM 2128 C C . THR B 1 57 ? -11.523 22.75 16.703 1 56.72 57 THR B C 1
ATOM 2130 O O . THR B 1 57 ? -10.766 21.953 16.156 1 56.72 57 THR B O 1
ATOM 2133 N N . GLY B 1 58 ? -10.828 23.547 17.578 1 56.12 58 GLY B N 1
ATOM 2134 C CA . GLY B 1 58 ? -9.703 23.109 18.375 1 56.12 58 GLY B CA 1
ATOM 2135 C C . GLY B 1 58 ? -10.117 22.375 19.641 1 56.12 58 GLY B C 1
ATOM 2136 O O . GLY B 1 58 ? -11.203 22.625 20.172 1 56.12 58 GLY B O 1
ATOM 2137 N N . VAL B 1 59 ? -9.633 21.156 19.766 1 49.34 59 VAL B N 1
ATOM 2138 C CA . VAL B 1 59 ? -9.789 20.484 21.047 1 49.34 59 VAL B CA 1
ATOM 2139 C C . VAL B 1 59 ? -8.758 20.984 22.031 1 49.34 59 VAL B C 1
ATOM 2141 O O . VAL B 1 59 ? -7.555 21 21.75 1 49.34 59 VAL B O 1
ATOM 2144 N N . ALA B 1 60 ? -9.234 21.75 22.922 1 49.91 60 ALA B N 1
ATOM 2145 C CA . ALA B 1 60 ? -8.383 22.281 23.984 1 49.91 60 ALA B CA 1
ATOM 2146 C C . ALA B 1 60 ? -7.941 21.188 24.953 1 49.91 60 ALA B C 1
ATOM 2148 O O . ALA B 1 60 ? -8.68 20.234 25.188 1 49.91 60 ALA B O 1
ATOM 2149 N N . THR B 1 61 ? -6.602 21.078 25.188 1 51.19 61 THR B N 1
ATOM 2150 C CA . THR B 1 61 ? -6.074 20.141 26.172 1 51.19 61 THR B CA 1
ATOM 2151 C C . THR B 1 61 ? -6.449 20.594 27.594 1 51.19 61 THR B C 1
ATOM 2153 O O . THR B 1 61 ? -7.008 21.672 27.781 1 51.19 61 THR B O 1
ATOM 2156 N N . HIS B 1 62 ? -6.219 19.641 28.438 1 48.97 62 HIS B N 1
ATOM 2157 C CA . HIS B 1 62 ? -6.398 19.906 29.859 1 48.97 62 HIS B CA 1
ATOM 2158 C C . HIS B 1 62 ? -5.629 21.156 30.281 1 48.97 62 HIS B C 1
ATOM 2160 O O . HIS B 1 62 ? -5.98 21.781 31.281 1 48.97 62 HIS B O 1
ATOM 2166 N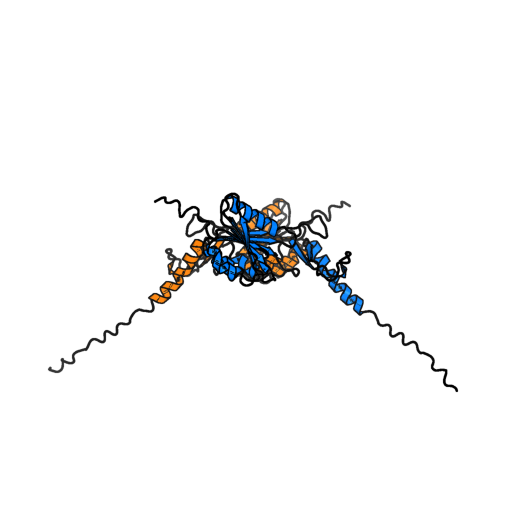 N . THR B 1 63 ? -4.52 21.453 29.719 1 49.88 63 THR B N 1
ATOM 2167 C CA . THR B 1 63 ? -3.771 22.625 30.141 1 49.88 63 THR B CA 1
ATOM 2168 C C . THR B 1 63 ? -4.18 23.844 29.328 1 49.88 63 THR B C 1
ATOM 2170 O O . THR B 1 63 ? -3.562 24.906 29.438 1 49.88 63 THR B O 1
ATOM 2173 N N . GLY B 1 64 ? -5.211 23.797 28.578 1 53.5 64 GLY B N 1
ATOM 2174 C CA . GLY B 1 64 ? -5.734 24.953 27.875 1 53.5 64 GLY B CA 1
ATOM 2175 C C . GLY B 1 64 ? -5.145 25.125 26.484 1 53.5 64 GLY B C 1
ATOM 2176 O O . GLY B 1 64 ? -5.594 25.969 25.703 1 53.5 64 GLY B O 1
ATOM 2177 N N . GLU B 1 65 ? -4.012 24.406 26.328 1 56.44 65 GLU B N 1
ATOM 2178 C CA . GLU B 1 65 ? -3.393 24.531 25.016 1 56.44 65 GLU B CA 1
ATOM 2179 C C . GLU B 1 65 ? -4.109 23.656 23.984 1 56.44 65 GLU B C 1
ATOM 2181 O O . GLU B 1 65 ? -4.59 22.562 24.312 1 56.44 65 GLU B O 1
ATOM 2186 N N . GLN B 1 66 ? -4.523 24.25 22.953 1 64.62 66 GLN B N 1
ATOM 2187 C CA . GLN B 1 66 ? -5.188 23.484 21.891 1 64.62 66 GLN B CA 1
ATOM 2188 C C . GLN B 1 66 ? -4.188 22.625 21.141 1 64.62 66 GLN B C 1
ATOM 2190 O O . GLN B 1 66 ? -3.426 23.125 20.312 1 64.62 66 GLN B O 1
ATOM 2195 N N . LEU B 1 67 ? -4.125 21.391 21.641 1 80 67 LEU B N 1
ATOM 2196 C CA . LEU B 1 67 ? -3.162 20.469 21.047 1 80 67 LEU B CA 1
ATOM 2197 C C . LEU B 1 67 ? -3.699 19.891 19.734 1 80 67 LEU B C 1
ATOM 2199 O O . LEU B 1 67 ? -2.932 19.406 18.906 1 80 67 LEU B O 1
ATOM 2203 N N . GLU B 1 68 ? -4.93 20.141 19.562 1 86.88 68 GLU B N 1
ATOM 2204 C CA . GLU B 1 68 ? -5.543 19.625 18.344 1 86.88 68 GLU B CA 1
ATOM 2205 C C . GLU B 1 68 ? -6.348 20.703 17.625 1 86.88 68 GLU B C 1
ATOM 2207 O O . GLU B 1 68 ? -7.059 21.484 18.281 1 86.88 68 GLU B O 1
ATOM 2212 N N . ALA B 1 69 ? -6.129 20.812 16.359 1 88.44 69 ALA B N 1
ATOM 2213 C CA . ALA B 1 69 ? -6.941 21.688 15.516 1 88.44 69 ALA B CA 1
ATOM 2214 C C . ALA B 1 69 ? -7.594 20.891 14.383 1 88.44 69 ALA B C 1
ATOM 2216 O O . ALA B 1 69 ? -7.02 19.922 13.891 1 88.44 69 ALA B O 1
ATOM 2217 N N . ASN B 1 70 ? -8.797 21.312 14.086 1 90.69 70 ASN B N 1
ATOM 2218 C CA . ASN B 1 70 ? -9.531 20.703 12.977 1 90.69 70 ASN B CA 1
ATOM 2219 C C . ASN B 1 70 ? -9.742 21.688 11.836 1 90.69 70 ASN B C 1
ATOM 2221 O O . ASN B 1 70 ? -10.055 22.859 12.062 1 90.69 70 ASN B O 1
ATOM 2225 N N . LEU B 1 71 ? -9.461 21.188 10.672 1 89.69 71 LEU B N 1
ATOM 2226 C CA . LEU B 1 71 ? -9.688 21.984 9.461 1 89.69 71 LEU B CA 1
ATOM 2227 C C . LEU B 1 71 ? -10.523 21.203 8.453 1 89.69 71 LEU B C 1
ATOM 2229 O O . LEU B 1 71 ? -10.148 20.094 8.047 1 89.69 71 LEU B O 1
ATOM 2233 N N . ALA B 1 72 ? -11.703 21.688 8.133 1 91.25 72 ALA B N 1
ATOM 2234 C CA . ALA B 1 72 ? -12.516 21.141 7.051 1 91.25 72 ALA B CA 1
ATOM 2235 C C . ALA B 1 72 ? -12.32 21.938 5.766 1 91.25 72 ALA B C 1
ATOM 2237 O O . ALA B 1 72 ? -12.508 23.156 5.746 1 91.25 72 ALA B O 1
ATOM 2238 N N . CYS B 1 73 ? -11.867 21.281 4.742 1 90.81 73 CYS B N 1
ATOM 2239 C CA . CYS B 1 73 ? -11.57 22 3.506 1 90.81 73 CYS B CA 1
ATOM 2240 C C . CYS B 1 73 ? -11.68 21.078 2.299 1 90.81 73 CYS B C 1
ATOM 2242 O O . CYS B 1 73 ? -11.766 19.844 2.449 1 90.81 73 CYS B O 1
ATOM 2244 N N . LYS B 1 74 ? -11.711 21.719 1.072 1 90.5 74 LYS B N 1
ATOM 2245 C CA . LYS B 1 74 ? -11.805 20.953 -0.168 1 90.5 74 LYS B CA 1
ATOM 2246 C C . LYS B 1 74 ? -10.453 20.859 -0.861 1 90.5 74 LYS B C 1
ATOM 2248 O O . LYS B 1 74 ? -10.273 20.078 -1.79 1 90.5 74 LYS B O 1
ATOM 2253 N N . ASP B 1 75 ? -9.578 21.703 -0.433 1 91.94 75 ASP B N 1
ATOM 2254 C CA . ASP B 1 75 ? -8.219 21.672 -0.968 1 91.94 75 ASP B CA 1
ATOM 2255 C C . ASP B 1 75 ? -7.191 21.906 0.134 1 91.94 75 ASP B C 1
ATOM 2257 O O . ASP B 1 75 ? -7.543 22.297 1.246 1 91.94 75 ASP B O 1
ATOM 2261 N N . LEU B 1 76 ? -5.926 21.641 -0.107 1 95.44 76 LEU B N 1
ATOM 2262 C CA . LEU B 1 76 ? -4.918 21.625 0.944 1 95.44 76 LEU B CA 1
ATOM 2263 C C . LEU B 1 76 ? -4.105 22.922 0.94 1 95.44 76 LEU B C 1
ATOM 2265 O O . LEU B 1 76 ? -3.064 23 1.592 1 95.44 76 LEU B O 1
ATOM 2269 N N . GLU B 1 77 ? -4.57 23.953 0.22 1 91.56 77 GLU B N 1
ATOM 2270 C CA . GLU B 1 77 ? -3.818 25.203 0.101 1 91.56 77 GLU B CA 1
ATOM 2271 C C . GLU B 1 77 ? -3.76 25.938 1.435 1 91.56 77 GLU B C 1
ATOM 2273 O O . GLU B 1 77 ? -2.693 26.406 1.848 1 91.56 77 GLU B O 1
ATOM 2278 N N . GLY B 1 78 ? -4.91 26.125 2.012 1 90.12 78 GLY B N 1
ATOM 2279 C CA . GLY B 1 78 ? -4.941 26.766 3.314 1 90.12 78 GLY B CA 1
ATOM 2280 C C . GLY B 1 78 ? -4.133 26.031 4.363 1 90.12 78 GLY B C 1
ATOM 2281 O O . GLY B 1 78 ? -3.42 26.656 5.156 1 90.12 78 GLY B O 1
ATOM 2282 N N . ALA B 1 79 ? -4.242 24.734 4.328 1 93.69 79 ALA B N 1
ATOM 2283 C CA . ALA B 1 79 ? -3.498 23.906 5.273 1 93.69 79 ALA B CA 1
ATOM 2284 C C . ALA B 1 79 ? -1.993 24.078 5.102 1 93.69 79 ALA B C 1
ATOM 2286 O O . ALA B 1 79 ? -1.248 24.125 6.082 1 93.69 79 ALA B O 1
ATOM 2287 N N . ALA B 1 80 ? -1.577 24.188 3.865 1 95.94 80 ALA B N 1
ATOM 2288 C CA . ALA B 1 80 ? -0.156 24.328 3.557 1 95.94 80 ALA B CA 1
ATOM 2289 C C . ALA B 1 80 ? 0.443 25.547 4.25 1 95.94 80 ALA B C 1
ATOM 2291 O O . ALA B 1 80 ? 1.627 25.562 4.594 1 95.94 80 ALA B O 1
ATOM 2292 N N . GLN B 1 81 ? -0.358 26.516 4.566 1 94.12 81 GLN B N 1
ATOM 2293 C CA . GLN B 1 81 ? 0.116 27.766 5.137 1 94.12 81 GLN B CA 1
ATOM 2294 C C . GLN B 1 81 ? 0.289 27.656 6.648 1 94.12 81 GLN B C 1
ATOM 2296 O O . GLN B 1 81 ? 0.985 28.469 7.262 1 94.12 81 GLN B O 1
ATOM 2301 N N . VAL B 1 82 ? -0.296 26.672 7.203 1 93.75 82 VAL B N 1
ATOM 2302 C CA . VAL B 1 82 ? -0.313 26.672 8.664 1 93.75 82 VAL B CA 1
ATOM 2303 C C . VAL B 1 82 ? 0.368 25.406 9.188 1 93.75 82 VAL B C 1
ATOM 2305 O O . VAL B 1 82 ? 0.592 25.281 10.398 1 93.75 82 VAL B O 1
ATOM 2308 N N . VAL B 1 83 ? 0.748 24.406 8.344 1 95.12 83 VAL B N 1
ATOM 2309 C CA . VAL B 1 83 ? 1.265 23.109 8.766 1 95.12 83 VAL B CA 1
ATOM 2310 C C . VAL B 1 83 ? 2.529 23.312 9.602 1 95.12 83 VAL B C 1
ATOM 2312 O O . VAL B 1 83 ? 2.873 22.469 10.43 1 95.12 83 VAL B O 1
ATOM 2315 N N . GLY B 1 84 ? 3.246 24.422 9.406 1 94 84 GLY B N 1
ATOM 2316 C CA . GLY B 1 84 ? 4.465 24.703 10.148 1 94 84 GLY B CA 1
ATOM 2317 C C . GLY B 1 84 ? 4.25 24.766 11.648 1 94 84 GLY B C 1
ATOM 2318 O O . GLY B 1 84 ? 5.184 24.547 12.422 1 94 84 GLY B O 1
ATOM 2319 N N . MET B 1 85 ? 3.045 25.016 12.07 1 93.44 85 MET B N 1
ATOM 2320 C CA . MET B 1 85 ? 2.727 25.219 13.477 1 93.44 85 MET B CA 1
ATOM 2321 C C . MET B 1 85 ? 2.434 23.906 14.172 1 93.44 85 MET B C 1
ATOM 2323 O O . MET B 1 85 ? 2.232 23.859 15.383 1 93.44 85 MET B O 1
ATOM 2327 N N . TYR B 1 86 ? 2.449 22.812 13.43 1 95 86 TYR B N 1
ATOM 2328 C CA . TYR B 1 86 ? 2.02 21.516 13.969 1 95 86 TYR B CA 1
ATOM 2329 C C . TYR B 1 86 ? 3.119 20.469 13.828 1 95 86 TYR B C 1
ATOM 2331 O O . TYR B 1 86 ? 4.039 20.641 13.023 1 95 86 TYR B O 1
ATOM 2339 N N . ASP B 1 87 ? 3.049 19.484 14.695 1 96.69 87 ASP B N 1
ATOM 2340 C CA . ASP B 1 87 ? 3.994 18.375 14.664 1 96.69 87 ASP B CA 1
ATOM 2341 C C . ASP B 1 87 ? 3.449 17.219 13.836 1 96.69 87 ASP B C 1
ATOM 2343 O O . ASP B 1 87 ? 4.207 16.531 13.156 1 96.69 87 ASP B O 1
ATOM 2347 N N . VAL B 1 88 ? 2.15 17.062 13.953 1 97.44 88 VAL B N 1
ATOM 2348 C CA . VAL B 1 88 ? 1.453 15.969 13.281 1 97.44 88 VAL B CA 1
ATOM 2349 C C . VAL B 1 88 ? 0.33 16.531 12.414 1 97.44 88 VAL B C 1
ATOM 2351 O O . VAL B 1 88 ? -0.428 17.391 12.852 1 97.44 88 VAL B O 1
ATOM 2354 N N . VAL B 1 89 ? 0.286 16.078 11.203 1 97.94 89 VAL B N 1
ATOM 2355 C CA . VAL B 1 89 ? -0.785 16.453 10.281 1 97.94 89 VAL B CA 1
ATOM 2356 C C . VAL B 1 89 ? -1.548 15.203 9.852 1 97.94 89 VAL B C 1
ATOM 2358 O O . VAL B 1 89 ? -0.989 14.328 9.188 1 97.94 89 VAL B O 1
ATOM 2361 N N . ALA B 1 90 ? -2.807 15.141 10.234 1 98.44 90 ALA B N 1
ATOM 2362 C CA . ALA B 1 90 ? -3.672 14.008 9.914 1 98.44 90 ALA B CA 1
ATOM 2363 C C . ALA B 1 90 ? -4.703 14.391 8.859 1 98.44 90 ALA B C 1
ATOM 2365 O O . ALA B 1 90 ? -5.395 15.398 8.992 1 98.44 90 ALA B O 1
ATOM 2366 N N . ILE B 1 91 ? -4.77 13.555 7.832 1 98.31 91 ILE B N 1
ATOM 2367 C CA . ILE B 1 91 ? -5.664 13.844 6.723 1 98.31 91 ILE B CA 1
ATOM 2368 C C . ILE B 1 91 ? -6.66 12.703 6.543 1 98.31 91 ILE B C 1
ATOM 2370 O O . ILE B 1 91 ? -6.266 11.562 6.305 1 98.31 91 ILE B O 1
ATOM 2374 N N . ASP B 1 92 ? -7.926 13.031 6.68 1 97.75 92 ASP B N 1
ATOM 2375 C CA . ASP B 1 92 ? -8.984 12.047 6.453 1 97.75 92 ASP B CA 1
ATOM 2376 C C . ASP B 1 92 ? -9.539 12.156 5.035 1 97.75 92 ASP B C 1
ATOM 2378 O O . ASP B 1 92 ? -9.523 13.242 4.438 1 97.75 92 ASP B O 1
ATOM 2382 N N . GLU B 1 93 ? -9.969 10.992 4.473 1 97.5 93 GLU B N 1
ATOM 2383 C CA . GLU B 1 93 ? -10.5 10.898 3.113 1 97.5 93 GLU B CA 1
ATOM 2384 C C . GLU B 1 93 ? -9.523 11.484 2.1 1 97.5 93 GLU B C 1
ATOM 2386 O O . GLU B 1 93 ? -9.906 12.297 1.253 1 97.5 93 GLU B O 1
ATOM 2391 N N . GLY B 1 94 ? -8.273 11.07 2.197 1 98.31 94 GLY B N 1
ATOM 2392 C CA . GLY B 1 94 ? -7.184 11.617 1.406 1 98.31 94 GLY B CA 1
ATOM 2393 C C . GLY B 1 94 ? -7.418 11.508 -0.089 1 98.31 94 GLY B C 1
ATOM 2394 O O . GLY B 1 94 ? -6.891 12.305 -0.866 1 98.31 94 GLY B O 1
ATOM 2395 N N . GLN B 1 95 ? -8.305 10.508 -0.523 1 97.69 95 GLN B N 1
ATOM 2396 C CA . GLN B 1 95 ? -8.492 10.25 -1.946 1 97.69 95 GLN B CA 1
ATOM 2397 C C . GLN B 1 95 ? -9.188 11.422 -2.631 1 97.69 95 GLN B C 1
ATOM 2399 O O . GLN B 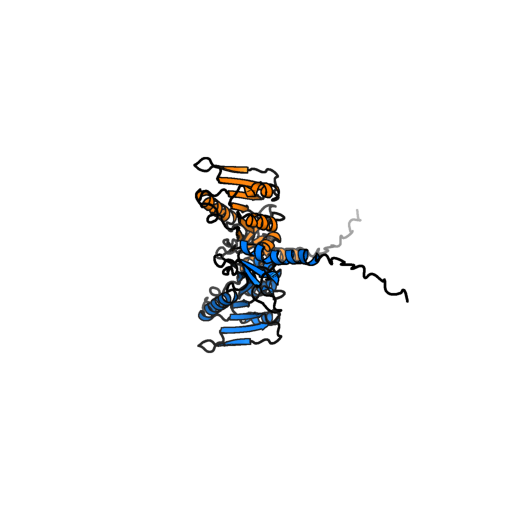1 95 ? -9.148 11.547 -3.855 1 97.69 95 GLN B O 1
ATOM 2404 N N . PHE B 1 96 ? -9.711 12.305 -1.863 1 96.94 96 PHE B N 1
ATOM 2405 C CA . PHE B 1 96 ? -10.508 13.375 -2.459 1 96.94 96 PHE B CA 1
ATOM 2406 C C . PHE B 1 96 ? -9.672 14.633 -2.637 1 96.94 96 PHE B C 1
ATOM 2408 O O . PHE B 1 96 ? -10.086 15.562 -3.334 1 96.94 96 PHE B O 1
ATOM 2415 N N . PHE B 1 97 ? -8.555 14.727 -2.012 1 97.12 97 PHE B N 1
ATOM 2416 C CA . PHE B 1 97 ? -7.777 15.961 -2.045 1 97.12 97 PHE B CA 1
ATOM 2417 C C . PHE B 1 97 ? -6.867 15.992 -3.268 1 97.12 97 PHE B C 1
ATOM 2419 O O . PHE B 1 97 ? -5.938 15.195 -3.381 1 97.12 97 PHE B O 1
ATOM 2426 N N . PRO B 1 98 ? -7.133 16.953 -4.184 1 96.25 98 PRO B N 1
ATOM 2427 C CA . PRO B 1 98 ? -6.137 17.156 -5.238 1 96.25 98 PRO B CA 1
ATOM 2428 C C . PRO B 1 98 ? -4.773 17.562 -4.695 1 96.25 98 PRO B C 1
ATOM 2430 O O . PRO B 1 98 ? -4.695 18.328 -3.725 1 96.25 98 PRO B O 1
ATOM 2433 N N . GLY B 1 99 ? -3.73 17 -5.215 1 97.62 99 GLY B N 1
ATOM 2434 C CA . GLY B 1 99 ? -2.391 17.391 -4.801 1 97.62 99 GLY B CA 1
ATOM 2435 C C . GLY B 1 99 ? -1.979 16.781 -3.473 1 97.62 99 GLY B C 1
ATOM 2436 O O . GLY B 1 99 ? -1.015 17.234 -2.85 1 97.62 99 GLY B O 1
ATOM 2437 N N . LEU B 1 100 ? -2.688 15.789 -3.043 1 98.5 100 LEU B N 1
ATOM 2438 C CA . LEU B 1 100 ? -2.451 15.141 -1.755 1 98.5 100 LEU B CA 1
ATOM 2439 C C . LEU B 1 100 ? -0.996 14.711 -1.624 1 98.5 100 LEU B C 1
ATOM 2441 O O . LEU B 1 100 ? -0.343 15 -0.622 1 98.5 100 LEU B O 1
ATOM 2445 N N . ALA B 1 101 ? -0.496 13.992 -2.594 1 98.56 101 ALA B N 1
ATOM 2446 C CA . ALA B 1 101 ? 0.834 13.398 -2.516 1 98.56 101 ALA B CA 1
ATOM 2447 C C . ALA B 1 101 ? 1.909 14.469 -2.355 1 98.56 101 ALA B C 1
ATOM 2449 O O . ALA B 1 101 ? 2.781 14.359 -1.49 1 98.56 101 ALA B O 1
ATOM 2450 N N . ASP B 1 102 ? 1.826 15.469 -3.143 1 98.06 102 ASP B N 1
ATOM 2451 C CA . ASP B 1 102 ? 2.809 16.547 -3.08 1 98.06 102 ASP B CA 1
ATOM 2452 C C . ASP B 1 102 ? 2.723 17.297 -1.75 1 98.06 102 ASP B C 1
ATOM 2454 O O . ASP B 1 102 ? 3.744 17.688 -1.181 1 98.06 102 ASP B O 1
ATOM 2458 N N . PHE B 1 103 ? 1.47 17.547 -1.354 1 98.75 103 PHE B N 1
ATOM 2459 C CA . PHE B 1 103 ? 1.278 18.188 -0.057 1 98.75 103 PHE B CA 1
ATOM 2460 C C . PHE B 1 103 ? 1.932 17.359 1.051 1 98.75 103 PHE B C 1
ATOM 2462 O O . PHE B 1 103 ? 2.66 17.906 1.884 1 98.75 103 PHE B O 1
ATOM 2469 N N . CYS B 1 104 ? 1.703 16.047 1.052 1 98.75 104 CYS B N 1
ATOM 2470 C CA . CYS B 1 104 ? 2.258 15.164 2.072 1 98.75 104 CYS B CA 1
ATOM 2471 C C . CYS B 1 104 ? 3.779 15.156 2.014 1 98.75 104 CYS B C 1
ATOM 2473 O O . CYS B 1 104 ? 4.445 15.211 3.051 1 98.75 104 CYS B O 1
ATOM 2475 N N . GLU B 1 105 ? 4.297 15.086 0.852 1 97.75 105 GLU B N 1
ATOM 2476 C CA . GLU B 1 105 ? 5.746 15.078 0.664 1 97.75 105 GLU B CA 1
ATOM 2477 C C . GLU B 1 105 ? 6.383 16.344 1.229 1 97.75 105 GLU B C 1
ATOM 2479 O O . GLU B 1 105 ? 7.348 16.266 1.995 1 97.75 105 GLU B O 1
ATOM 2484 N N . ARG B 1 106 ? 5.852 17.453 0.859 1 97.62 106 ARG B N 1
ATOM 2485 C CA . ARG B 1 106 ? 6.375 18.734 1.337 1 97.62 106 ARG B CA 1
ATOM 2486 C C . ARG B 1 106 ? 6.281 18.828 2.855 1 97.62 106 ARG B C 1
ATOM 2488 O O . ARG B 1 106 ? 7.238 19.234 3.516 1 97.62 106 ARG B O 1
ATOM 2495 N N . THR B 1 107 ? 5.152 18.484 3.365 1 98.06 107 THR B N 1
ATOM 2496 C CA . THR B 1 107 ? 4.898 18.562 4.797 1 98.06 107 THR B CA 1
ATOM 2497 C C . THR B 1 107 ? 5.848 17.656 5.57 1 98.06 107 THR B C 1
ATOM 2499 O O . THR B 1 107 ? 6.445 18.078 6.566 1 98.06 107 THR B O 1
ATOM 2502 N N . ALA B 1 108 ? 6.02 16.453 5.07 1 97.62 108 ALA B N 1
ATOM 2503 C CA . ALA B 1 108 ? 6.941 15.516 5.719 1 97.62 108 ALA B CA 1
ATOM 2504 C C . ALA B 1 108 ? 8.383 16.016 5.617 1 97.62 108 ALA B C 1
ATOM 2506 O O . ALA B 1 108 ? 9.172 15.844 6.551 1 97.62 108 ALA B O 1
ATOM 2507 N N . ASN B 1 109 ? 8.703 16.562 4.535 1 95.94 109 ASN B N 1
ATOM 2508 C CA . ASN B 1 109 ? 10.055 17.078 4.352 1 95.94 109 ASN B CA 1
ATOM 2509 C C . ASN B 1 109 ? 10.352 18.234 5.309 1 95.94 109 ASN B C 1
ATOM 2511 O O . ASN B 1 109 ? 11.508 18.562 5.555 1 95.94 109 ASN B O 1
ATOM 2515 N N . MET B 1 110 ? 9.352 18.828 5.828 1 95.81 110 MET B N 1
ATOM 2516 C CA . MET B 1 110 ? 9.5 19.875 6.84 1 95.81 110 MET B CA 1
ATOM 2517 C C . MET B 1 110 ? 9.695 19.25 8.227 1 95.81 110 MET B C 1
ATOM 2519 O O . MET B 1 110 ? 9.75 19.969 9.227 1 95.81 110 MET B O 1
ATOM 2523 N N . GLY B 1 111 ? 9.742 17.906 8.258 1 95.44 111 GLY B N 1
ATOM 2524 C CA . GLY B 1 111 ? 9.992 17.219 9.523 1 95.44 111 GLY B CA 1
ATOM 2525 C C . GLY B 1 111 ? 8.719 16.844 10.25 1 95.44 111 GLY B C 1
ATOM 2526 O O . GLY B 1 111 ? 8.75 16.516 11.438 1 95.44 111 GLY B O 1
ATOM 2527 N N . LYS B 1 112 ? 7.555 16.906 9.57 1 97.44 112 LYS B N 1
ATOM 2528 C CA . LYS B 1 112 ? 6.277 16.594 10.211 1 97.44 112 LYS B CA 1
ATOM 2529 C C . LYS B 1 112 ? 5.895 15.141 10.008 1 97.44 112 LYS B C 1
ATOM 2531 O O . LYS B 1 112 ? 6.309 14.516 9.031 1 97.44 112 LYS B O 1
ATOM 2536 N N . HIS B 1 113 ? 5.129 14.617 10.922 1 97.88 113 HIS B N 1
ATOM 2537 C CA . HIS B 1 113 ? 4.508 13.312 10.75 1 97.88 113 HIS B CA 1
ATOM 2538 C C . HIS B 1 113 ? 3.143 13.438 10.086 1 97.88 113 HIS B C 1
ATOM 2540 O O . HIS B 1 113 ? 2.207 13.992 10.664 1 97.88 113 HIS B O 1
ATOM 2546 N N . VAL B 1 114 ? 3.113 12.945 8.938 1 98.62 114 VAL B N 1
ATOM 2547 C CA . VAL B 1 114 ? 1.866 13.008 8.18 1 98.62 114 VAL B CA 1
ATOM 2548 C C . VAL B 1 114 ? 1.176 11.648 8.203 1 98.62 114 VAL B C 1
ATOM 2550 O O . VAL B 1 114 ? 1.792 10.633 7.887 1 98.62 114 VAL B O 1
ATOM 2553 N N . ILE B 1 115 ? -0.103 11.648 8.57 1 98.81 115 ILE B N 1
ATOM 2554 C CA . ILE B 1 115 ? -0.907 10.43 8.57 1 98.81 115 ILE B CA 1
ATOM 2555 C C . ILE B 1 115 ? -2.131 10.625 7.676 1 98.81 115 ILE B C 1
ATOM 2557 O O . ILE B 1 115 ? -2.92 11.547 7.883 1 98.81 115 ILE B O 1
ATOM 2561 N N . VAL B 1 116 ? -2.252 9.742 6.723 1 98.88 116 VAL B N 1
ATOM 2562 C CA . VAL B 1 116 ? -3.338 9.883 5.758 1 98.88 116 VAL B CA 1
ATOM 2563 C C . VAL B 1 116 ? -4.246 8.656 5.828 1 98.88 116 VAL B C 1
ATOM 2565 O O . VAL B 1 116 ? -3.77 7.52 5.754 1 98.88 116 VAL B O 1
ATOM 2568 N N . ALA B 1 117 ? -5.488 8.883 6.035 1 98.81 117 ALA B N 1
ATOM 2569 C CA . ALA B 1 117 ? -6.512 7.855 5.84 1 98.81 117 ALA B CA 1
ATOM 2570 C C . ALA B 1 117 ? -7.184 8 4.477 1 98.81 117 ALA B C 1
ATOM 2572 O O . ALA B 1 117 ? -7.633 9.094 4.113 1 98.81 117 ALA B O 1
ATOM 2573 N N . ALA B 1 118 ? -7.191 6.895 3.723 1 98.81 118 ALA B N 1
ATOM 2574 C CA . ALA B 1 118 ? -7.766 6.957 2.381 1 98.81 118 ALA B CA 1
ATOM 2575 C C . ALA B 1 118 ? -8.367 5.609 1.978 1 98.81 118 ALA B C 1
ATOM 2577 O O . ALA B 1 118 ? -7.98 4.566 2.512 1 98.81 118 ALA B O 1
ATOM 2578 N N . LEU B 1 119 ? -9.266 5.668 1.035 1 98.5 119 LEU B N 1
ATOM 2579 C CA . LEU B 1 119 ? -9.773 4.438 0.435 1 98.5 119 LEU B CA 1
ATOM 2580 C C . LEU B 1 119 ? -8.672 3.707 -0.324 1 98.5 119 LEU B C 1
ATOM 2582 O O . LEU B 1 119 ? -7.859 4.336 -1.01 1 98.5 119 LEU B O 1
ATOM 2586 N N . SER B 1 120 ? -8.703 2.369 -0.2 1 98.06 120 SER B N 1
ATOM 2587 C CA . SER B 1 120 ? -7.695 1.562 -0.88 1 98.06 120 SER B CA 1
ATOM 2588 C C . SER B 1 120 ? -7.938 1.53 -2.387 1 98.06 120 SER B C 1
ATOM 2590 O O . SER B 1 120 ? -7.012 1.294 -3.164 1 98.06 120 SER B O 1
ATOM 2592 N N . GLY B 1 121 ? -9.094 1.711 -2.822 1 98 121 GLY B N 1
ATOM 2593 C CA . GLY B 1 121 ? -9.484 1.73 -4.223 1 98 121 GLY B CA 1
ATOM 2594 C C . GLY B 1 121 ? -10.914 2.203 -4.441 1 98 121 GLY B C 1
ATOM 2595 O O . GLY B 1 121 ? -11.688 2.297 -3.49 1 98 121 GLY B O 1
ATOM 2596 N N . LYS B 1 122 ? -11.18 2.486 -5.703 1 97 122 LYS B N 1
ATOM 2597 C CA . LYS B 1 122 ? -12.547 2.793 -6.109 1 97 122 LYS B CA 1
ATOM 2598 C C . LYS B 1 122 ? -13.422 1.54 -6.09 1 97 122 LYS B C 1
ATOM 2600 O O . LYS B 1 122 ? -12.906 0.421 -6.012 1 97 122 LYS B O 1
ATOM 2605 N N . TRP B 1 123 ? -14.719 1.758 -6.148 1 93.62 123 TRP B N 1
ATOM 2606 C CA . TRP B 1 123 ? -15.656 0.638 -6.191 1 93.62 123 TRP B CA 1
ATOM 2607 C C . TRP B 1 123 ? -15.375 -0.254 -7.398 1 93.62 123 TRP B C 1
ATOM 2609 O O . TRP B 1 123 ? -15.719 -1.439 -7.391 1 93.62 123 TRP B O 1
ATOM 2619 N N . SER B 1 124 ? -14.75 0.304 -8.445 1 93.31 124 SER B N 1
ATOM 2620 C CA . SER B 1 124 ? -14.414 -0.423 -9.664 1 93.31 124 SER B CA 1
ATOM 2621 C C . SER B 1 124 ? -13.062 -1.121 -9.531 1 93.31 124 SER B C 1
ATOM 2623 O O . SER B 1 124 ? -12.555 -1.675 -10.508 1 93.31 124 SER B O 1
ATOM 2625 N N . ARG B 1 125 ? -12.398 -0.977 -8.398 1 94.19 125 ARG B N 1
ATOM 2626 C CA . ARG B 1 125 ? -11.102 -1.594 -8.117 1 94.19 125 ARG B CA 1
ATOM 2627 C C . ARG B 1 125 ? -9.984 -0.911 -8.891 1 94.19 125 ARG B C 1
ATOM 2629 O O . ARG B 1 125 ? -9.008 -1.556 -9.281 1 94.19 125 ARG B O 1
ATOM 2636 N N . GLU B 1 126 ? -10.234 0.312 -9.188 1 96.94 126 GLU B N 1
ATOM 2637 C CA . GLU B 1 126 ? -9.203 1.18 -9.758 1 96.94 126 GLU B CA 1
ATOM 2638 C C . GLU B 1 126 ? -8.562 2.047 -8.672 1 96.94 126 GLU B C 1
ATOM 2640 O O . GLU B 1 126 ? -9.227 2.439 -7.711 1 96.94 126 GLU B O 1
ATOM 2645 N N . PRO B 1 127 ? -7.301 2.305 -8.906 1 97.94 127 PRO B N 1
ATOM 2646 C CA . PRO B 1 127 ? -6.641 3.133 -7.895 1 97.94 127 PRO B CA 1
ATOM 2647 C C . PRO B 1 127 ? -7.062 4.598 -7.965 1 97.94 127 PRO B C 1
ATOM 2649 O O . PRO B 1 127 ? -7.461 5.078 -9.031 1 97.94 127 PRO B O 1
ATOM 2652 N N . PHE B 1 128 ? -6.996 5.273 -6.809 1 98.12 128 PHE B N 1
ATOM 2653 C CA . PHE B 1 128 ? -7.012 6.73 -6.781 1 98.12 128 PHE B CA 1
ATOM 2654 C C . PHE B 1 128 ? -5.629 7.293 -7.086 1 98.12 128 PHE B C 1
ATOM 2656 O O . PHE B 1 128 ? -4.652 6.957 -6.41 1 98.12 128 PHE B O 1
ATOM 2663 N N . PRO B 1 129 ? -5.562 8.125 -8.039 1 97.62 129 PRO B N 1
ATOM 2664 C CA . PRO B 1 129 ? -4.242 8.562 -8.5 1 97.62 129 PRO B CA 1
ATOM 2665 C C . PRO B 1 129 ? -3.383 9.133 -7.375 1 97.62 129 PRO B C 1
ATOM 2667 O O . PRO B 1 129 ? -2.209 8.773 -7.246 1 97.62 129 PRO B O 1
ATOM 2670 N N . GLU B 1 130 ? -3.955 9.977 -6.543 1 98.19 130 GLU B N 1
ATOM 2671 C CA . GLU B 1 130 ? -3.189 10.625 -5.484 1 98.19 130 GLU B CA 1
ATOM 2672 C C . GLU B 1 130 ? -2.76 9.617 -4.422 1 98.19 130 GLU B C 1
ATOM 2674 O O . GLU B 1 130 ? -1.67 9.727 -3.855 1 98.19 130 GLU B O 1
ATOM 2679 N N . VAL B 1 131 ? -3.604 8.656 -4.16 1 98.62 131 VAL B N 1
ATOM 2680 C CA . VAL B 1 131 ? -3.279 7.633 -3.172 1 98.62 131 VAL B CA 1
ATOM 2681 C C . VAL B 1 131 ? -2.197 6.707 -3.721 1 98.62 131 VAL B C 1
ATOM 2683 O O . VAL B 1 131 ? -1.26 6.344 -3.006 1 98.62 131 VAL B O 1
ATOM 2686 N N . ALA B 1 132 ? -2.328 6.371 -4.973 1 98 132 ALA B N 1
ATOM 2687 C CA . ALA B 1 132 ? -1.31 5.562 -5.641 1 98 132 ALA B CA 1
ATOM 2688 C C . ALA B 1 132 ? 0.047 6.262 -5.617 1 98 132 ALA B C 1
ATOM 2690 O O . ALA B 1 132 ? 1.071 5.637 -5.336 1 98 132 ALA B O 1
ATOM 2691 N N . LYS B 1 133 ? 0.014 7.492 -5.895 1 98.19 133 LYS B N 1
ATOM 2692 C CA . LYS B 1 133 ? 1.248 8.273 -5.875 1 98.19 133 LYS B CA 1
ATOM 2693 C C . LYS B 1 133 ? 1.85 8.312 -4.473 1 98.19 133 LYS B C 1
ATOM 2695 O O . LYS B 1 133 ? 3.064 8.188 -4.309 1 98.19 133 LYS B O 1
ATOM 2700 N N . LEU B 1 134 ? 1.068 8.43 -3.531 1 98.44 134 LEU B N 1
ATOM 2701 C CA . LEU B 1 134 ? 1.509 8.523 -2.145 1 98.44 134 LEU B CA 1
ATOM 2702 C C . LEU B 1 134 ? 2.195 7.234 -1.703 1 98.44 134 LEU B C 1
ATOM 2704 O O . LEU B 1 134 ? 3.096 7.262 -0.862 1 98.44 134 LEU B O 1
ATOM 2708 N N . MET B 1 135 ? 1.856 6.152 -2.314 1 97.25 135 MET B N 1
ATOM 2709 C CA . MET B 1 135 ? 2.424 4.855 -1.954 1 97.25 135 MET B CA 1
ATOM 2710 C C . MET B 1 135 ? 3.928 4.832 -2.199 1 97.25 135 MET B C 1
ATOM 2712 O O . MET B 1 135 ? 4.668 4.152 -1.484 1 97.25 135 MET B O 1
ATOM 2716 N N . SER B 1 136 ? 4.371 5.605 -3.129 1 97.81 136 SER B N 1
ATOM 2717 C CA . SER B 1 136 ? 5.797 5.625 -3.449 1 97.81 136 SER B CA 1
ATOM 2718 C C . SER B 1 136 ? 6.543 6.633 -2.582 1 97.81 136 SER B C 1
ATOM 2720 O O . SER B 1 136 ? 7.773 6.672 -2.588 1 97.81 136 SER B O 1
ATOM 2722 N N . MET B 1 137 ? 5.742 7.379 -1.804 1 97.94 137 MET B N 1
ATOM 2723 C CA . MET B 1 137 ? 6.352 8.477 -1.062 1 97.94 137 MET B CA 1
ATOM 2724 C C . MET B 1 137 ? 6.223 8.258 0.442 1 97.94 137 MET B C 1
ATOM 2726 O O . MET B 1 137 ? 6.781 9.016 1.235 1 97.94 137 MET B O 1
ATOM 2730 N N . CYS B 1 138 ? 5.496 7.188 0.782 1 98.44 138 CYS B N 1
ATOM 2731 C CA . CYS B 1 138 ? 5.234 7.004 2.205 1 98.44 138 CYS B CA 1
ATOM 2732 C C . CYS B 1 138 ? 6.152 5.941 2.797 1 98.44 138 CYS B C 1
ATOM 2734 O O . CYS B 1 138 ? 6.707 5.117 2.066 1 98.44 138 CYS B O 1
ATOM 2736 N N . GLU B 1 139 ? 6.34 6.004 4.121 1 97.81 139 GLU B N 1
ATOM 2737 C CA . GLU B 1 139 ? 7.199 5.059 4.828 1 97.81 139 GLU B CA 1
ATOM 2738 C C . GLU B 1 139 ? 6.449 3.764 5.141 1 97.81 139 GLU B C 1
ATOM 2740 O O . GLU B 1 139 ? 7.059 2.693 5.219 1 97.81 139 GLU B O 1
ATOM 2745 N N . ASP B 1 140 ? 5.152 3.906 5.32 1 98.25 140 ASP B N 1
ATOM 2746 C CA . ASP B 1 140 ? 4.402 2.717 5.719 1 98.25 140 ASP B CA 1
ATOM 2747 C C . ASP B 1 140 ? 2.951 2.799 5.254 1 98.25 140 ASP B C 1
ATOM 2749 O O . ASP B 1 140 ? 2.41 3.895 5.078 1 98.25 140 ASP B O 1
ATOM 2753 N N . VAL B 1 141 ? 2.434 1.578 5.031 1 98.31 141 VAL B N 1
ATOM 2754 C CA . VAL B 1 141 ? 1.03 1.426 4.66 1 98.31 141 VAL B CA 1
ATOM 2755 C C . VAL B 1 141 ? 0.363 0.401 5.574 1 98.31 141 VAL B C 1
ATOM 2757 O O . VAL B 1 141 ? 0.906 -0.682 5.805 1 98.31 141 VAL B O 1
ATOM 2760 N N . THR B 1 142 ? -0.743 0.752 6.094 1 98.25 142 THR B N 1
ATOM 2761 C CA . THR B 1 142 ? -1.593 -0.169 6.84 1 98.25 142 THR B CA 1
ATOM 2762 C C . THR B 1 142 ? -2.916 -0.391 6.113 1 98.25 142 THR B C 1
ATOM 2764 O O . THR B 1 142 ? -3.631 0.565 5.809 1 98.25 142 THR B O 1
ATOM 2767 N N . MET B 1 143 ? -3.195 -1.697 5.875 1 98.44 143 MET B N 1
ATOM 2768 C CA . MET B 1 143 ? -4.469 -2.043 5.25 1 98.44 143 MET B CA 1
ATOM 2769 C C . MET B 1 143 ? -5.473 -2.527 6.293 1 98.44 143 MET B C 1
ATOM 2771 O O . MET B 1 143 ? -5.293 -3.592 6.887 1 98.44 143 MET B O 1
ATOM 2775 N N . LEU B 1 144 ? -6.473 -1.726 6.465 1 98.5 144 LEU B N 1
ATOM 2776 C CA . LEU B 1 144 ? -7.555 -2.156 7.348 1 98.5 144 LEU B CA 1
ATOM 2777 C C . LEU B 1 144 ? -8.609 -2.934 6.57 1 98.5 144 LEU B C 1
ATOM 2779 O O . LEU B 1 144 ? -8.688 -2.832 5.344 1 98.5 144 LEU B O 1
ATOM 2783 N N . LYS B 1 145 ? -9.32 -3.756 7.285 1 98.44 145 LYS B N 1
ATOM 2784 C CA . LYS B 1 145 ? -10.367 -4.578 6.691 1 98.44 145 LYS B CA 1
ATOM 2785 C C . LYS B 1 145 ? -11.711 -4.344 7.383 1 98.44 145 LYS B C 1
ATOM 2787 O O . LYS B 1 145 ? -11.75 -4.004 8.562 1 98.44 145 LYS B O 1
ATOM 2792 N N . ALA B 1 146 ? -12.727 -4.477 6.613 1 98 146 ALA B N 1
ATOM 2793 C CA . ALA B 1 146 ? -14.07 -4.566 7.176 1 98 146 ALA B CA 1
ATOM 2794 C C . ALA B 1 146 ? -14.539 -6.02 7.23 1 98 146 ALA B C 1
ATOM 2796 O O . ALA B 1 146 ? -13.766 -6.941 6.973 1 98 146 ALA B O 1
ATOM 2797 N N . VAL B 1 147 ? -15.711 -6.188 7.805 1 97 147 VAL B N 1
ATOM 2798 C CA . VAL B 1 147 ? -16.359 -7.488 7.699 1 97 147 VAL B CA 1
ATOM 2799 C C . VAL B 1 147 ? -17.281 -7.512 6.469 1 97 147 VAL B C 1
ATOM 2801 O O . VAL B 1 147 ? -18.016 -6.562 6.223 1 97 147 VAL B O 1
ATOM 2804 N N . CYS B 1 148 ? -17.172 -8.539 5.758 1 96 148 CYS B N 1
ATOM 2805 C CA . CYS B 1 148 ? -17.953 -8.625 4.531 1 96 148 CYS B CA 1
ATOM 2806 C C . CYS B 1 148 ? -19.453 -8.531 4.828 1 96 148 CYS B C 1
ATOM 2808 O O . CYS B 1 148 ? -19.984 -9.328 5.602 1 96 148 CYS B O 1
ATOM 2810 N N . LYS B 1 149 ? -20.062 -7.637 4.168 1 94.19 149 LYS B N 1
ATOM 2811 C CA . LYS B 1 149 ? -21.484 -7.391 4.418 1 94.19 149 LYS B CA 1
ATOM 2812 C C . LYS B 1 149 ? -22.344 -8.469 3.781 1 94.19 149 LYS B C 1
ATOM 2814 O O . LYS B 1 149 ? -23.484 -8.711 4.219 1 94.19 149 LYS B O 1
ATOM 2819 N N . ARG B 1 150 ? -21.797 -9.141 2.787 1 91.62 150 ARG B N 1
ATOM 2820 C CA . ARG B 1 150 ? -22.578 -10.125 2.039 1 91.62 150 ARG B CA 1
ATOM 2821 C C . ARG B 1 150 ? -22.5 -11.492 2.705 1 91.62 150 ARG B C 1
ATOM 2823 O O . ARG B 1 150 ? -23.531 -12.062 3.07 1 91.62 150 ARG B O 1
ATOM 2830 N N . CYS B 1 151 ? -21.312 -11.984 2.893 1 93.19 151 CYS B N 1
ATOM 2831 C CA . CYS B 1 151 ? -21.188 -13.328 3.441 1 93.19 151 CYS B CA 1
ATOM 2832 C C . CYS B 1 151 ? -21.094 -13.297 4.961 1 93.19 151 CYS B C 1
ATOM 2834 O O . CYS B 1 151 ? -21.312 -14.305 5.629 1 93.19 151 CYS B O 1
ATOM 2836 N N . LYS B 1 152 ? -20.703 -12.273 5.562 1 94.56 152 LYS B N 1
ATOM 2837 C CA . LYS B 1 152 ? -20.672 -12 6.996 1 94.56 152 LYS B CA 1
ATOM 2838 C C . LYS B 1 152 ? -19.609 -12.844 7.691 1 94.56 152 LYS B C 1
ATOM 2840 O O . LYS B 1 152 ? -19.547 -12.898 8.922 1 94.56 152 LYS B O 1
ATOM 2845 N N . ASN B 1 153 ? -18.766 -13.562 6.98 1 94.31 153 ASN B N 1
ATOM 2846 C CA . ASN B 1 153 ? -17.844 -14.492 7.621 1 94.31 153 ASN B CA 1
ATOM 2847 C C . ASN B 1 153 ? -16.406 -14.25 7.168 1 94.31 153 ASN B C 1
ATOM 2849 O O . ASN B 1 153 ? -15.492 -14.961 7.586 1 94.31 153 ASN B O 1
ATOM 2853 N N . ARG B 1 154 ? -16.234 -13.383 6.27 1 95.44 154 ARG B N 1
ATOM 2854 C CA . ARG B 1 154 ? -14.898 -13.094 5.758 1 95.44 154 ARG B CA 1
ATOM 2855 C C . ARG B 1 154 ? -14.562 -11.609 5.906 1 95.44 154 ARG B C 1
ATOM 2857 O O . ARG B 1 154 ? -15.461 -10.773 6.016 1 95.44 154 ARG B O 1
ATOM 2864 N N . ASP B 1 155 ? -13.195 -11.359 5.93 1 97.31 155 ASP B N 1
ATOM 2865 C CA . ASP B 1 155 ? -12.734 -9.977 5.855 1 97.31 155 ASP B CA 1
ATOM 2866 C C . ASP B 1 155 ? -13.102 -9.344 4.512 1 97.31 155 ASP B C 1
ATOM 2868 O O . ASP B 1 155 ? -13.047 -10.016 3.475 1 97.31 155 ASP B O 1
ATOM 2872 N N . ALA B 1 156 ? -13.484 -8.102 4.586 1 97.5 156 ALA B N 1
ATOM 2873 C CA . ALA B 1 156 ? -13.773 -7.316 3.387 1 97.5 156 ALA B CA 1
ATOM 2874 C C . ALA B 1 156 ? -12.633 -6.352 3.074 1 97.5 156 ALA B C 1
ATOM 2876 O O . ALA B 1 156 ? -12.312 -5.477 3.881 1 97.5 156 ALA B O 1
ATOM 2877 N N . ALA B 1 157 ? -12.117 -6.562 1.863 1 98.12 157 ALA B N 1
ATOM 2878 C CA . ALA B 1 157 ? -11.008 -5.703 1.455 1 98.12 157 ALA B CA 1
ATOM 2879 C C . ALA B 1 157 ? -11.445 -4.715 0.382 1 98.12 157 ALA B C 1
ATOM 2881 O O . ALA B 1 157 ? -10.695 -3.805 0.021 1 98.12 157 ALA B O 1
ATOM 2882 N N . PHE B 1 158 ? -12.727 -4.848 -0.087 1 97.69 158 PHE B N 1
ATOM 2883 C CA . PHE B 1 158 ? -13.102 -4.078 -1.268 1 97.69 158 PHE B CA 1
ATOM 2884 C C . PHE B 1 158 ? -14.438 -3.383 -1.059 1 97.69 158 PHE B C 1
ATOM 2886 O O . PHE B 1 158 ? -15.336 -3.928 -0.41 1 97.69 158 PHE B O 1
ATOM 2893 N N . SER B 1 159 ? -14.523 -2.141 -1.634 1 96.75 159 SER B N 1
ATOM 2894 C CA . SER B 1 159 ? -15.797 -1.438 -1.717 1 96.75 159 SER B CA 1
ATOM 2895 C C . SER B 1 159 ? -16.516 -1.751 -3.023 1 96.75 159 SER B C 1
ATOM 2897 O O . SER B 1 159 ? -15.906 -1.741 -4.094 1 96.75 159 SER B O 1
ATOM 2899 N N . ALA B 1 160 ? -17.766 -2.066 -2.906 1 95 160 ALA B N 1
ATOM 2900 C CA . ALA B 1 160 ? -18.562 -2.354 -4.098 1 95 160 ALA B CA 1
ATOM 2901 C C . ALA B 1 160 ? -19.844 -1.513 -4.121 1 95 160 ALA B C 1
ATOM 2903 O O . ALA B 1 160 ? -20.391 -1.187 -3.07 1 95 160 ALA B O 1
ATOM 2904 N N . ARG B 1 161 ? -20.203 -1.137 -5.309 1 89.75 161 ARG B N 1
ATOM 2905 C CA . ARG B 1 161 ? -21.453 -0.414 -5.488 1 89.75 161 ARG B CA 1
ATOM 2906 C C . ARG B 1 161 ? -22.641 -1.379 -5.605 1 89.75 161 ARG B C 1
ATOM 2908 O O . ARG B 1 161 ? -22.562 -2.377 -6.324 1 89.75 161 ARG B O 1
ATOM 2915 N N . LEU B 1 162 ? -23.688 -1.014 -4.789 1 82.12 162 LEU B N 1
ATOM 2916 C CA . LEU B 1 162 ? -24.891 -1.835 -4.867 1 82.12 162 LEU B CA 1
ATOM 2917 C C . LEU B 1 162 ? -25.781 -1.382 -6.016 1 82.12 162 LEU B C 1
ATOM 2919 O O . LEU B 1 162 ? -25.969 -0.182 -6.223 1 82.12 162 LEU B O 1
ATOM 2923 N N . THR B 1 163 ? -26.016 -2.215 -6.938 1 68.75 163 THR B N 1
ATOM 2924 C CA . THR B 1 163 ? -26.953 -1.882 -8 1 68.75 163 THR B CA 1
ATOM 2925 C C . THR B 1 163 ? -28.375 -2.24 -7.598 1 68.75 163 THR B C 1
ATOM 2927 O O . THR B 1 163 ? -28.578 -3.006 -6.656 1 68.75 163 THR B O 1
ATOM 2930 N N . GLU B 1 164 ? -29.422 -1.547 -8.062 1 57.53 164 GLU B N 1
ATOM 2931 C CA . GLU B 1 164 ? -30.844 -1.718 -7.797 1 57.53 164 GLU B CA 1
ATOM 2932 C C . GLU B 1 164 ? -31.203 -3.191 -7.625 1 57.53 164 GLU B C 1
ATOM 2934 O O . GLU B 1 164 ? -32.062 -3.535 -6.809 1 57.53 164 GLU B O 1
ATOM 2939 N N . SER B 1 165 ? -30.781 -4.062 -8.422 1 54.19 165 SER B N 1
ATOM 2940 C CA . SER B 1 165 ? -31.281 -5.426 -8.391 1 54.19 165 SER B CA 1
ATOM 2941 C C . SER B 1 165 ? -30.812 -6.168 -7.141 1 54.19 165 SER B C 1
ATOM 2943 O O . SER B 1 165 ? -31.375 -7.195 -6.77 1 54.19 165 SER B O 1
ATOM 2945 N N . ASN B 1 166 ? -29.875 -5.766 -6.539 1 50.22 166 ASN B N 1
ATOM 2946 C CA . ASN B 1 166 ? -29.328 -6.555 -5.438 1 50.22 166 ASN B CA 1
ATOM 2947 C C . ASN B 1 166 ? -29.766 -5.996 -4.086 1 50.22 166 ASN B C 1
ATOM 2949 O O . ASN B 1 166 ? -29.312 -6.461 -3.041 1 50.22 166 ASN B O 1
ATOM 2953 N N . SER B 1 167 ? -30.406 -4.832 -4.125 1 48.34 167 SER B N 1
ATOM 2954 C CA . SER B 1 167 ? -30.766 -4.277 -2.826 1 48.34 167 SER B CA 1
ATOM 2955 C C . SER B 1 167 ? -32.094 -4.836 -2.346 1 48.34 167 SER B C 1
ATOM 2957 O O . SER B 1 167 ? -33.125 -4.695 -3.023 1 48.34 167 SER B O 1
ATOM 2959 N N . ASP B 1 168 ? -32.156 -5.957 -1.767 1 44.72 168 ASP B N 1
ATOM 2960 C CA . ASP B 1 168 ? -33.438 -6.188 -1.094 1 44.72 168 ASP B CA 1
ATOM 2961 C C . ASP B 1 168 ? -33.906 -4.93 -0.376 1 44.72 168 ASP B C 1
ATOM 2963 O O . ASP B 1 168 ? -35.031 -4.891 0.139 1 44.72 168 ASP B O 1
ATOM 2967 N N . VAL B 1 169 ? -32.938 -4.16 0.156 1 42.53 169 VAL B N 1
ATOM 2968 C CA . VAL B 1 169 ? -33.406 -2.975 0.862 1 42.53 169 VAL B CA 1
ATOM 2969 C C . VAL B 1 169 ? -33.781 -1.882 -0.143 1 42.53 169 VAL B C 1
ATOM 2971 O O . VAL B 1 169 ? -33.031 -1.637 -1.094 1 42.53 169 VAL B O 1
ATOM 2974 N N . GLU B 1 170 ? -35 -1.734 -0.356 1 42.56 170 GLU B N 1
ATOM 2975 C CA . GLU B 1 170 ? -35.531 -0.532 -1.009 1 42.56 170 GLU B CA 1
ATOM 2976 C C . GLU B 1 170 ? -34.594 0.662 -0.759 1 42.56 170 GLU B C 1
ATOM 2978 O O . GLU B 1 170 ? -34.719 1.328 0.273 1 42.56 170 GLU B O 1
ATOM 2983 N N . ILE B 1 171 ? -33.25 0.477 -0.973 1 40.78 171 ILE B N 1
ATOM 2984 C CA . ILE B 1 171 ? -32.469 1.691 -0.723 1 40.78 171 ILE B CA 1
ATOM 2985 C C . ILE B 1 171 ? -32.969 2.809 -1.646 1 40.78 171 ILE B C 1
ATOM 2987 O O . ILE B 1 171 ? -32.938 2.656 -2.869 1 40.78 171 ILE B O 1
ATOM 2991 N N . GLY B 1 172 ? -33.719 3.609 -1.291 1 38.31 172 GLY B N 1
ATOM 2992 C CA . GLY B 1 172 ? -34.031 4.832 -2.02 1 38.31 172 GLY B CA 1
ATOM 2993 C C . GLY B 1 172 ? -32.875 5.348 -2.83 1 38.31 172 GLY B C 1
ATOM 2994 O O . GLY B 1 172 ? -31.734 4.871 -2.678 1 38.31 172 GLY B O 1
ATOM 2995 N N . GLY B 1 173 ? -32.906 6.391 -3.816 1 45.62 173 GLY B N 1
ATOM 2996 C CA . GLY B 1 173 ? -32.125 7.145 -4.789 1 45.62 173 GLY B CA 1
ATOM 2997 C C . GLY B 1 173 ? -30.656 7.281 -4.418 1 45.62 173 GLY B C 1
ATOM 2998 O O . GLY B 1 173 ? -29.906 7.992 -5.086 1 45.62 173 GLY B O 1
ATOM 2999 N N . THR B 1 174 ? -30.203 7.008 -3.199 1 50.62 174 THR B N 1
ATOM 3000 C CA . THR B 1 174 ? -28.828 7.297 -2.791 1 50.62 174 THR B CA 1
ATOM 3001 C C . THR B 1 174 ? -27.922 6.094 -3.043 1 50.62 174 THR B C 1
ATOM 3003 O O . THR B 1 174 ? -28.312 4.953 -2.783 1 50.62 174 THR B O 1
ATOM 3006 N N . GLU B 1 175 ? -26.953 6.152 -4.016 1 60.97 175 GLU B N 1
ATOM 3007 C CA . GLU B 1 175 ? -25.922 5.156 -4.262 1 60.97 175 GLU B CA 1
ATOM 3008 C C . GLU B 1 175 ? -25.391 4.57 -2.953 1 60.97 175 GLU B C 1
ATOM 3010 O O . GLU B 1 175 ? -25.062 5.309 -2.023 1 60.97 175 GLU B O 1
ATOM 3015 N N . SER B 1 176 ? -25.641 3.186 -2.828 1 82.56 176 SER B N 1
ATOM 3016 C CA . SER B 1 176 ? -25.203 2.529 -1.604 1 82.56 176 SER B CA 1
ATOM 3017 C C . SER B 1 176 ? -23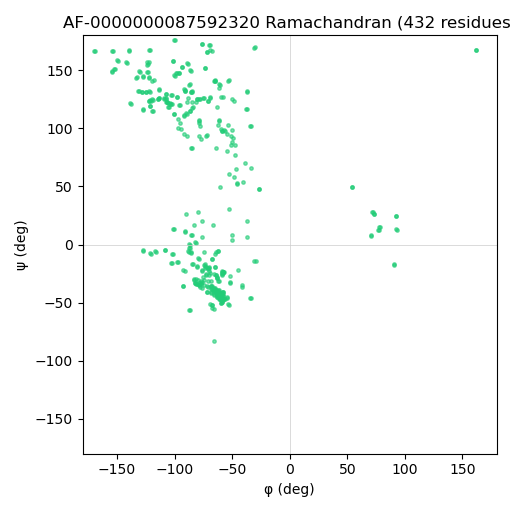.984 1.647 -1.863 1 82.56 176 SER B C 1
ATOM 3019 O O . SER B 1 176 ? -23.828 1.083 -2.949 1 82.56 176 SER B O 1
ATOM 3021 N N . TYR B 1 177 ? -22.938 1.847 -1.146 1 91.44 177 TYR B N 1
ATOM 3022 C CA . TYR B 1 177 ? -21.719 1.055 -1.18 1 91.44 177 TYR B CA 1
ATOM 3023 C C . TYR B 1 177 ? -21.672 0.062 -0.024 1 91.44 177 TYR B C 1
ATOM 3025 O O . TYR B 1 177 ? -22.312 0.278 1.011 1 91.44 177 TYR B O 1
ATOM 3033 N N . VAL B 1 178 ? -21.078 -1.063 -0.354 1 94.5 178 VAL B N 1
ATOM 3034 C CA . VAL B 1 178 ? -20.859 -2.061 0.689 1 94.5 178 VAL B CA 1
ATOM 3035 C C . VAL B 1 178 ? -19.406 -2.537 0.652 1 94.5 178 VAL B C 1
ATOM 3037 O O . VAL B 1 178 ? -18.75 -2.486 -0.394 1 94.5 178 VAL B O 1
ATOM 3040 N N . ALA B 1 179 ? -18.875 -2.902 1.817 1 97.31 179 ALA B N 1
ATOM 3041 C CA . ALA B 1 179 ? -17.578 -3.582 1.886 1 97.31 179 ALA B CA 1
ATOM 3042 C C . ALA B 1 179 ? -17.75 -5.09 1.72 1 97.31 179 ALA B C 1
ATOM 3044 O O . ALA B 1 179 ? -18.594 -5.703 2.369 1 97.31 179 ALA B O 1
ATOM 3045 N N . VAL B 1 180 ? -16.922 -5.684 0.829 1 96.69 180 VAL B N 1
ATOM 3046 C CA . VAL B 1 180 ? -17.125 -7.102 0.539 1 96.69 180 VAL B CA 1
ATOM 3047 C C . VAL B 1 180 ? -15.766 -7.785 0.367 1 96.69 180 VAL B C 1
ATOM 3049 O O . VAL B 1 180 ? -14.75 -7.121 0.138 1 96.69 180 VAL B O 1
ATOM 3052 N N . CYS B 1 181 ? -15.75 -9.094 0.575 1 96.75 181 CYS B N 1
ATOM 3053 C CA . CYS B 1 181 ? -14.586 -9.922 0.287 1 96.75 181 CYS B CA 1
ATOM 3054 C C . CYS B 1 181 ? -14.445 -10.164 -1.211 1 96.75 181 CYS B C 1
ATOM 3056 O O . CYS B 1 181 ? -15.328 -9.805 -1.987 1 96.75 181 CYS B O 1
ATOM 3058 N N . ARG B 1 182 ? -13.398 -10.742 -1.611 1 96.25 182 ARG B N 1
ATOM 3059 C CA . ARG B 1 182 ? -13.125 -10.984 -3.023 1 96.25 182 ARG B CA 1
ATOM 3060 C C . ARG B 1 182 ? -14.227 -11.828 -3.656 1 96.25 182 ARG B C 1
ATOM 3062 O O . ARG B 1 182 ? -14.719 -11.5 -4.738 1 96.25 182 ARG B O 1
ATOM 3069 N N . LYS B 1 183 ? -14.547 -12.844 -3.059 1 93.81 183 LYS B N 1
ATOM 3070 C CA . LYS B 1 183 ? -15.555 -13.758 -3.594 1 93.81 183 LYS B CA 1
ATOM 3071 C C . LYS B 1 183 ? -16.875 -13.039 -3.824 1 93.81 183 LYS B C 1
ATOM 3073 O O . LYS B 1 183 ? -17.5 -13.195 -4.879 1 93.81 183 LYS B O 1
ATOM 3078 N N . CYS B 1 184 ? -17.281 -12.227 -2.846 1 93.38 184 CYS B N 1
ATOM 3079 C CA . CYS B 1 184 ? -18.578 -11.586 -2.887 1 93.38 184 CYS B CA 1
ATOM 3080 C C . CYS B 1 184 ? -18.547 -10.352 -3.785 1 93.38 184 CYS B C 1
ATOM 3082 O O . CYS B 1 184 ? -19.594 -9.875 -4.223 1 93.38 184 CYS B O 1
ATOM 3084 N N . PHE B 1 185 ? -17.391 -9.844 -4.059 1 94.62 185 PHE B N 1
ATOM 3085 C CA . PHE B 1 185 ? -17.281 -8.68 -4.926 1 94.62 185 PHE B CA 1
ATOM 3086 C C . PHE B 1 185 ? -17.859 -8.969 -6.305 1 94.62 185 PHE B C 1
ATOM 3088 O O . PHE B 1 185 ? -18.625 -8.164 -6.844 1 94.62 185 PHE B O 1
ATOM 3095 N N . HIS B 1 186 ? -17.5 -10.086 -6.852 1 84.12 186 HIS B N 1
ATOM 3096 C CA . HIS B 1 186 ? -17.906 -10.422 -8.203 1 84.12 186 HIS B CA 1
ATOM 3097 C C . HIS B 1 186 ? -19.391 -10.797 -8.25 1 84.12 186 HIS B C 1
ATOM 3099 O O . HIS B 1 186 ? -20.031 -10.703 -9.305 1 84.12 186 HIS B O 1
ATOM 3105 N N . SER B 1 187 ? -19.953 -11.117 -7.18 1 82 187 SER B N 1
ATOM 3106 C CA . SER B 1 187 ? -21.375 -11.453 -7.129 1 82 187 SER B CA 1
ATOM 3107 C C . SER B 1 187 ? -22.234 -10.195 -7.051 1 82 187 SER B C 1
ATOM 3109 O O . SER B 1 187 ? -23.344 -10.164 -7.57 1 82 187 SER B O 1
ATOM 3111 N N . VAL B 1 188 ? -21.703 -9.211 -6.391 1 76.25 188 VAL B N 1
ATOM 3112 C CA . VAL B 1 188 ? -22.438 -7.969 -6.199 1 76.25 188 VAL B CA 1
ATOM 3113 C C . VAL B 1 188 ? -22.359 -7.121 -7.469 1 76.25 188 VAL B C 1
ATOM 3115 O O . VAL B 1 188 ? -23.344 -6.453 -7.836 1 76.25 188 VAL B O 1
ATOM 3118 N N . SER B 1 189 ? -21.266 -7.145 -8.18 1 66.12 189 SER B N 1
ATOM 3119 C CA . SER B 1 189 ? -21.078 -6.332 -9.375 1 66.12 189 SER B CA 1
ATOM 3120 C C . SER B 1 189 ? -21.812 -6.922 -10.57 1 66.12 189 SER B C 1
ATOM 3122 O O . SER B 1 189 ? -22.203 -6.195 -11.492 1 66.12 189 SER B O 1
ATOM 3124 N N . ARG B 1 190 ? -21.984 -8.281 -10.891 1 59 190 ARG B N 1
ATOM 3125 C CA . ARG B 1 190 ? -22.672 -8.945 -11.992 1 59 190 ARG B CA 1
ATOM 3126 C C . ARG B 1 190 ? -24.172 -8.711 -11.938 1 59 190 ARG B C 1
ATOM 3128 O O . ARG B 1 190 ? -24.844 -8.648 -12.969 1 59 190 ARG B O 1
ATOM 3135 N N . SER B 1 191 ? -24.734 -8.688 -10.906 1 49.22 191 SER B N 1
ATOM 3136 C CA . SER B 1 191 ? -26.203 -8.664 -10.938 1 49.22 191 SER B CA 1
ATOM 3137 C C . SER B 1 191 ? -26.719 -7.391 -11.586 1 49.22 191 SER B C 1
ATOM 3139 O O . SER B 1 191 ? -27.891 -7.309 -11.961 1 49.22 191 SER B O 1
ATOM 3141 N N . GLY B 1 192 ? -25.922 -6.426 -11.93 1 40.47 192 GLY B N 1
ATOM 3142 C CA . GLY B 1 192 ? -26.438 -5.312 -12.703 1 40.47 192 GLY B CA 1
ATOM 3143 C C . GLY B 1 192 ? -26.531 -5.609 -14.188 1 40.47 192 GLY B C 1
ATOM 3144 O O . GLY B 1 192 ? -27.297 -4.973 -14.906 1 40.47 192 GLY B O 1
ATOM 3145 N N . THR B 1 193 ? -25.609 -6.426 -14.844 1 38.81 193 THR B N 1
ATOM 3146 C CA . THR B 1 193 ? -25.594 -6.602 -16.297 1 38.81 193 THR B CA 1
ATOM 3147 C C . THR B 1 193 ? -26.703 -7.559 -16.734 1 38.81 193 THR B C 1
ATOM 3149 O O . THR B 1 193 ? -27.094 -7.555 -17.906 1 38.81 193 THR B O 1
ATOM 3152 N N . GLU B 1 194 ? -27.125 -8.57 -16.031 1 36.38 194 GLU B N 1
ATOM 3153 C CA . GLU B 1 194 ? -28.094 -9.5 -16.594 1 36.38 194 GLU B CA 1
ATOM 3154 C C . GLU B 1 194 ? -29.469 -8.844 -16.719 1 36.38 194 GLU B C 1
ATOM 3156 O O . GLU B 1 194 ? -30.281 -9.25 -17.547 1 36.38 194 GLU B O 1
ATOM 3161 N N . LYS B 1 195 ? -29.906 -7.926 -15.891 1 37.12 195 LYS B N 1
ATOM 3162 C CA . LYS B 1 195 ? -31.25 -7.41 -16.109 1 37.12 195 LYS B CA 1
ATOM 3163 C C . LYS B 1 195 ? -31.281 -6.48 -17.328 1 37.12 195 LYS B C 1
ATOM 3165 O O . LYS B 1 195 ? -32.344 -5.988 -17.703 1 37.12 195 LYS B O 1
ATOM 3170 N N . LEU B 1 196 ? -30.172 -5.996 -17.812 1 33.25 196 LEU B N 1
ATOM 3171 C CA . LEU B 1 196 ? -30.328 -5.145 -18.984 1 33.25 196 LEU B CA 1
ATOM 3172 C C . LEU B 1 196 ? -30.625 -5.984 -20.219 1 33.25 196 LEU B C 1
ATOM 3174 O O . LEU B 1 196 ? -31.125 -5.461 -21.234 1 33.25 196 LEU B O 1
ATOM 3178 N N . SER B 1 197 ? -30.172 -7.23 -20.25 1 31.75 197 SER B N 1
ATOM 3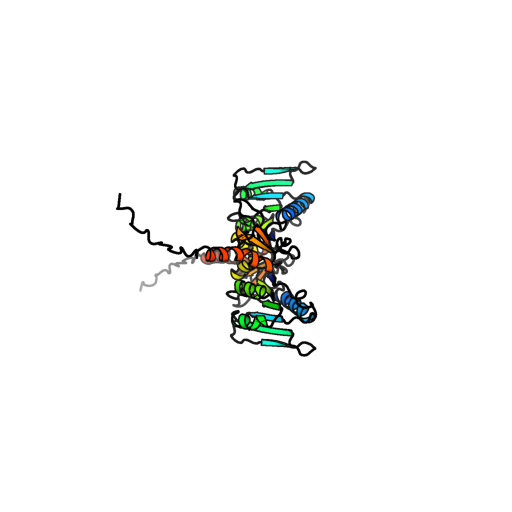179 C CA . SER B 1 197 ? -30.438 -7.977 -21.484 1 31.75 197 SER B CA 1
ATOM 3180 C C . SER B 1 197 ? -31.844 -8.555 -21.5 1 31.75 197 SER B C 1
ATOM 3182 O O . SER B 1 197 ? -32.375 -8.883 -22.562 1 31.75 197 SER B O 1
ATOM 3184 N N . ALA B 1 198 ? -32.406 -8.875 -20.375 1 32.41 198 ALA B N 1
ATOM 3185 C CA . ALA B 1 198 ? -33.688 -9.578 -20.453 1 32.41 198 ALA B CA 1
ATOM 3186 C C . ALA B 1 198 ? -34.812 -8.602 -20.719 1 32.41 198 ALA B C 1
ATOM 3188 O O . ALA B 1 198 ? -35.938 -9.023 -20.984 1 32.41 198 ALA B O 1
ATOM 3189 N N . LYS B 1 199 ? -34.719 -7.414 -20.281 1 31.75 199 LYS B N 1
ATOM 3190 C CA . LYS B 1 199 ? -35.875 -6.566 -20.469 1 31.75 199 LYS B CA 1
ATOM 3191 C C . LYS B 1 199 ? -36.062 -6.203 -21.938 1 31.75 199 LYS B C 1
ATOM 3193 O O . LYS B 1 199 ? -37.031 -5.551 -22.312 1 31.75 199 LYS B O 1
ATOM 3198 N N . ALA B 1 200 ? -35 -6.297 -22.594 1 33.38 200 ALA B N 1
ATOM 3199 C CA . ALA B 1 200 ? -35.219 -5.738 -23.922 1 33.38 200 ALA B CA 1
ATOM 3200 C C . ALA B 1 200 ? -36.062 -6.664 -24.781 1 33.38 200 ALA B C 1
ATOM 3202 O O . ALA B 1 200 ? -36.469 -6.309 -25.891 1 33.38 200 ALA B O 1
ATOM 3203 N N . THR B 1 201 ? -36.062 -7.906 -24.344 1 29.42 201 THR B N 1
ATOM 3204 C CA . THR B 1 201 ? -36.625 -8.727 -25.422 1 29.42 201 THR B CA 1
ATOM 3205 C C . THR B 1 201 ? -38.125 -8.828 -25.266 1 29.42 201 THR B C 1
ATOM 3207 O O . THR B 1 201 ? -38.75 -9.789 -25.75 1 29.42 201 THR B O 1
ATOM 3210 N N . ASN B 1 202 ? -38.75 -7.82 -24.609 1 30.02 202 ASN B N 1
ATOM 3211 C CA . ASN B 1 202 ? -40.219 -8 -24.672 1 30.02 202 ASN B CA 1
ATOM 3212 C C . ASN B 1 202 ? -40.688 -8.148 -26.109 1 30.02 202 ASN B C 1
ATOM 3214 O O . ASN B 1 202 ? -40.531 -7.238 -26.922 1 30.02 202 ASN B O 1
ATOM 3218 N N . PRO B 1 203 ? -40.844 -9.305 -26.609 1 30.31 203 PRO B N 1
ATOM 3219 C CA . PRO B 1 203 ? -41.344 -9.539 -27.953 1 30.31 203 PRO B CA 1
ATOM 3220 C C . PRO B 1 203 ? -42.688 -8.867 -28.219 1 30.31 203 PRO B C 1
ATOM 3222 O O . PRO B 1 203 ? -43.625 -9.062 -27.469 1 30.31 203 PRO B O 1
ATOM 3225 N N . ILE B 1 204 ? -42.75 -7.535 -28.531 1 31.62 204 ILE B N 1
ATOM 3226 C CA . ILE B 1 204 ? -43.938 -6.852 -29.031 1 31.62 204 ILE B CA 1
ATOM 3227 C C . ILE B 1 204 ? -44.688 -7.75 -30 1 31.62 204 ILE B C 1
ATOM 3229 O O . ILE B 1 204 ? -44.188 -8.055 -31.078 1 31.62 204 ILE B O 1
ATOM 3233 N N . THR B 1 205 ? -45.312 -8.82 -29.469 1 26.36 205 THR B N 1
ATOM 3234 C CA . THR B 1 205 ? -46.125 -9.672 -30.297 1 26.36 205 THR B CA 1
ATOM 3235 C C . THR B 1 205 ? -47.219 -8.852 -31 1 26.36 205 THR B C 1
ATOM 3237 O O . THR B 1 205 ? -47.938 -8.094 -30.344 1 26.36 205 THR B O 1
ATOM 3240 N N . ASP B 1 206 ? -47.062 -8.422 -32.25 1 27.41 206 ASP B N 1
ATOM 3241 C CA . ASP B 1 206 ? -47.875 -7.77 -33.281 1 27.41 206 ASP B CA 1
ATOM 3242 C C . ASP B 1 206 ? -49.25 -8.422 -33.406 1 27.41 206 ASP B C 1
ATOM 3244 O O . ASP B 1 206 ? -49.375 -9.5 -33.969 1 27.41 206 ASP B O 1
ATOM 3248 N N . GLY B 1 207 ? -50.062 -8.586 -32.25 1 24.41 207 GLY B N 1
ATOM 3249 C CA . GLY B 1 207 ? -51.406 -9.164 -32.375 1 24.41 207 GLY B CA 1
ATOM 3250 C C . GLY B 1 207 ? -52.312 -8.359 -33.25 1 24.41 207 GLY B C 1
ATOM 3251 O O . GLY B 1 207 ? -52.969 -7.422 -32.781 1 24.41 207 GLY B O 1
ATOM 3252 N N . LEU B 1 208 ? -52.031 -7.926 -34.438 1 26.84 208 LEU B N 1
ATOM 3253 C CA . LEU B 1 208 ? -52.875 -7.262 -35.438 1 26.84 208 LEU B CA 1
ATOM 3254 C C . LEU B 1 208 ? -54.125 -8.086 -35.688 1 26.84 208 LEU B C 1
ATOM 3256 O O . LEU B 1 208 ? -54.062 -9.109 -36.375 1 26.84 208 LEU B O 1
ATOM 3260 N N . THR B 1 209 ? -55.031 -8.359 -34.656 1 24.05 209 THR B N 1
ATOM 3261 C CA . THR B 1 209 ? -56.281 -9.055 -34.938 1 24.05 209 THR B CA 1
ATOM 3262 C C . THR B 1 209 ? -57.156 -8.266 -35.906 1 24.05 209 THR B C 1
ATOM 3264 O O . THR B 1 209 ? -57.125 -7.035 -35.906 1 24.05 209 THR B O 1
ATOM 3267 N N . HIS B 1 210 ? -57.812 -8.883 -37.031 1 27.84 210 HIS B N 1
ATOM 3268 C CA . HIS B 1 210 ? -58.656 -8.688 -38.219 1 27.84 210 HIS B CA 1
ATOM 3269 C C . HIS B 1 210 ? -60.062 -8.18 -37.812 1 27.84 210 HIS B C 1
ATOM 3271 O O . HIS B 1 210 ? -60.812 -8.883 -37.125 1 27.84 210 HIS B O 1
ATOM 3277 N N . MET B 1 211 ? -60.344 -6.848 -37.562 1 24.17 211 MET B N 1
ATOM 3278 C CA . MET B 1 211 ? -61.625 -6.172 -37.375 1 24.17 211 MET B CA 1
ATOM 3279 C C . MET B 1 211 ? -62.562 -6.387 -38.594 1 24.17 211 MET B C 1
ATOM 3281 O O . MET B 1 211 ? -62.188 -6.074 -39.719 1 24.17 211 MET B O 1
ATOM 3285 N N . ASP B 1 212 ? -63.562 -7.34 -38.594 1 20.92 212 ASP B N 1
ATOM 3286 C CA . ASP B 1 212 ? -64.625 -7.648 -39.5 1 20.92 212 ASP B CA 1
ATOM 3287 C C . ASP B 1 212 ? -65.625 -6.477 -39.625 1 20.92 212 ASP B C 1
ATOM 3289 O O . ASP B 1 212 ? -66 -5.895 -38.625 1 20.92 212 ASP B O 1
ATOM 3293 N N . ALA B 1 213 ? -65.875 -5.789 -40.875 1 24.39 213 ALA B N 1
ATOM 3294 C CA . ALA B 1 213 ? -66.625 -4.68 -41.469 1 24.39 213 ALA B CA 1
ATOM 3295 C C . ALA B 1 213 ? -68.125 -4.953 -41.438 1 24.39 213 ALA B C 1
ATOM 3297 O O . ALA B 1 213 ? -68.938 -4.223 -42.031 1 24.39 213 ALA B O 1
ATOM 3298 N N . GLN B 1 214 ? -68.812 -5.809 -40.75 1 20.23 214 GLN B N 1
ATOM 3299 C CA . GLN B 1 214 ? -70.188 -6.176 -41.156 1 20.23 214 GLN B CA 1
ATOM 3300 C C . GLN B 1 214 ? -71.188 -5.066 -40.844 1 20.23 214 GLN B C 1
ATOM 3302 O O . GLN B 1 214 ? -72.375 -5.227 -41.031 1 20.23 214 GLN B O 1
ATOM 3307 N N . ALA B 1 215 ? -71.125 -3.879 -40.188 1 22.25 215 ALA B N 1
ATOM 3308 C CA . ALA B 1 215 ? -72.375 -3.273 -39.719 1 22.25 215 ALA B CA 1
ATOM 3309 C C . ALA B 1 215 ? -73.125 -2.562 -40.844 1 22.25 215 ALA B C 1
ATOM 3311 O O . ALA B 1 215 ? -73.812 -1.607 -40.594 1 22.25 215 ALA B O 1
ATOM 3312 N N . VAL B 1 216 ? -73.125 -2.809 -42.156 1 20.67 216 VAL B N 1
ATOM 3313 C CA . VAL B 1 216 ? -73.812 -1.885 -43.031 1 20.67 216 VAL B CA 1
ATOM 3314 C C . VAL B 1 216 ? -75.312 -1.982 -42.781 1 20.67 216 VAL B C 1
ATOM 3316 O O . VAL B 1 216 ? -76.062 -1.061 -43.094 1 20.67 216 VAL B O 1
ATOM 3319 N N . GLU B 1 217 ? -76 -3.092 -42.531 1 23.44 217 GLU B N 1
ATOM 3320 C CA . GLU B 1 217 ? -77.375 -3.191 -43.062 1 23.44 217 GLU B CA 1
ATOM 3321 C C . GLU B 1 217 ? -78.375 -2.354 -42.25 1 23.44 217 GLU B C 1
ATOM 3323 O O . GLU B 1 217 ? -79.5 -2.211 -42.594 1 23.44 217 GLU B O 1
ATOM 3328 N N . GLN B 1 218 ? -78.25 -1.464 -41.219 1 22.17 218 GLN B N 1
ATOM 3329 C CA . GLN B 1 218 ? -79.438 -0.699 -41.094 1 22.17 218 GLN B CA 1
ATOM 3330 C C . GLN B 1 218 ? -79.5 0.459 -42.094 1 22.17 218 GLN B C 1
ATOM 3332 O O . GLN B 1 218 ? -78.5 1.133 -42.281 1 22.17 218 GLN B O 1
#

Sequence (436 aa):
MTRYSDYDCLSGRIDLICGPMFSGKSTELIRLVRRFSIAEKRCLVIKWADDQRYSVTGVATHTGEQLEANLACKDLEGAAQVVGMYDVVAIDEGQFFPGLADFCERTANMGKHVIVAALSGKWSREPFPEVAKLMSMCEDVTMLKAVCKRCKNRDAAFSARLTESNSDVEIGGTESYVAVCRKCFHSVSRSGTEKLSAKATNPITDGLTHMDAQAVEQMTRYSDYDCLSGRIDLICGPMFSGKSTELIRLVRRFSIAEKRCLVIKWADDQRYSVTGVATHTGEQLEANLACKDLEGAAQVVGMYDVVAIDEGQFFPGLADFCERTANMGKHVIVAALSGKWSREPFPEVAKLMSMCEDVTMLKAVCKRCKNRDAAFSARLTESNSDVEIGGTESYVAVCRKCFHSVSRSGTEKLSAKATNPITDGLTHMDAQAVEQ

Radius of gyration: 29.92 Å; Cα contacts (8 Å, |Δi|>4): 901; chains: 2; bounding box: 142×83×73 Å

InterPro domains:
  IPR001267 Thymidine kinase [PF00265] (12-185)
  IPR001267 Thymidine kinase [PIRSF035805] (11-194)
  IPR001267 Thymidine kinase [PTHR11441] (11-194)
  IPR020633 Thymidine kinase, conserved site [PS00603] (172-185)
  IPR027417 P-loop containing nucleoside triphosphate hydrolase [G3DSA:3.40.50.300] (9-144)
  IPR027417 P-loop containing nucleoside triphosphate hydrolase [SSF52540] (12-144)

Solvent-accessible surface area (backbone atoms only — not comparable to full-atom values): 23700 Å² total; per-residue (Å²): 136,80,86,70,68,78,77,75,56,58,67,38,34,34,39,39,34,28,18,19,61,85,24,47,49,66,59,52,51,52,52,52,52,50,56,40,38,75,71,69,33,34,33,37,37,36,34,69,26,90,54,85,59,65,47,69,54,60,49,61,40,96,84,64,48,59,32,31,37,30,40,27,31,62,56,58,67,71,51,66,74,51,51,83,79,35,48,30,41,35,32,40,58,40,65,68,32,70,63,38,37,61,52,49,50,55,47,14,72,72,36,19,38,31,37,34,19,27,62,37,33,41,59,85,42,40,52,40,69,47,51,36,39,28,53,22,66,30,61,39,54,43,59,37,52,20,64,9,70,80,80,65,78,45,64,4,45,35,28,34,56,59,40,80,80,73,43,86,55,83,66,61,99,62,89,44,73,44,25,19,23,68,78,52,43,60,57,50,59,47,56,54,60,59,59,59,60,59,62,61,55,59,68,77,69,78,74,74,71,79,75,78,76,71,68,72,75,115,134,81,88,73,67,82,78,76,55,57,68,38,33,33,38,39,35,29,18,20,61,84,24,48,50,66,59,51,50,52,53,51,51,49,54,41,35,75,69,70,32,34,32,37,38,36,35,69,25,93,55,83,59,64,49,68,54,59,49,62,40,97,84,66,50,60,31,30,37,28,38,26,30,63,56,58,65,71,51,65,74,50,52,85,78,34,47,31,41,36,31,39,55,40,62,67,33,70,63,39,36,61,51,49,50,54,47,15,71,73,36,17,37,33,37,35,19,27,61,37,33,40,58,83,43,40,51,41,69,48,51,35,40,29,52,22,67,31,61,37,53,44,60,38,52,17,66,8,70,79,79,64,78,45,63,4,46,35,29,35,57,59,40,81,79,72,44,85,56,84,66,61,99,62,89,46,73,43,23,20,22,68,78,52,41,61,59,50,57,48,58,55,62,60,62,64,62,63,66,66,60,66,70,80,74,82,76,80,77,88,85,82,82,75,81,65,84,120

Foldseek 3Di:
DDPVPPPPQQQQFEEEEEFAPPLCLVVVLVVVLVVVVVVVFQEEEEEEDPDAPFDWDFDQDPVRRRSYTYTYDQECVVVLVCLLVGQEYEYEQLLRYPCSQVSSLVSSNSRHYYYYYHYCDDQVRHHRPSVVSNVVVGPYYHYGWDQAPVPRPDTFGHKHWADPVPPPPPPPPDTDITTHHPVVSVVRRPVVPVVVVVVVPPVPPPCVVPPPPPPPPD/DDPPPDPPQQQQFEEEEEFAPPLCLVVVLVVVLVVVVVVVFQEEEEEEDPDAPFDFDFDQDPVRRRSYTYTYDQECVVVLVCLLVGQEYEYEQLLRYPCSQVSSLVSSNSRHYYYYYHYCDDQVRHHRPSVVSNVVVGPYYHYGWDQAPVPRPDTFGHKHWADPVPPPPPPPPDTDITTHHPVVSVVRRPVVPVVVVVVPPPPPPPPVDDPDPPPPDD

Organism: NCBI:txid797122

pLDDT: mean 77.93, std 26.51, range [20.23, 98.88]